Protein AF-A0A8S2R4S8-F1 (afdb_monomer_lite)

Radius of gyration: 36.85 Å; chains: 1; bounding box: 75×90×106 Å

Foldseek 3Di:
DAFDKDKDWFADPVDNQKIKMKIKGFDDAFDPDDPDDDDPDEAEEEEEAELAQLPQDPVFVVLVLVLVVLLLVVCVVVVHWYKYWYWYFFPHIDDIDIDTSPDPCRSVVVVCVVVPGHHHGAGDPLCCLVVLVVDPDHAEYEYEDLQDHPDDDPDVVSCVSVLCHAYEYEGLDDPPRHGLVLLVQVSRFSSLYDYQYNCLSPDPVSSVLNNCDVDLQRWKKWAAKDWDPPDWWDLKPPHGMGTDDSPDRIDMIMTMTGNDQKTWMWTWMQHSNDIDIDIDIGGHDPDPPPNPCPSVLVSLVRVLSNLSSRCVVCVVVNVVSCVVSVHDDPNDDDDDDDALVSCVVVVPQDDCVVVVSNVVNVVVVVVVVVVVVVVVVVVVVVVVVVVVVVVVVVCVVVVVPPDDDDDDDDDDDDDPPPVVVVVVVVVVVVVVVVVVVVPPPDDDDDDDDDDDDDDDDDDDDDDDDDDDDDDDDDDDDDDDDDDDDDDDDDDDDDDDDDDDDDDDDDDDDDPDDDDDDDDDCPDPVNVVVVVVVVVVQVQWEWDAPAAAPQPRDHTATHKKKAFQQAQRHIHHPVCVVVVSSPPPDPDDPPTHIDIDRYPVVCVPDSRSDRQQVQWQQPDAQPQPRDHTQGAKWKQWPVRGIHHSVCVVVCVDPPPTDIDIDSHHD

Secondary structure (DSSP, 8-state):
-TT--EEEEEE-SS-TTEEEEEEEE-PPPPPS--S-------EEEEEEEE-SGGG--HHHHHHHHHHHHHHHHHHHHTT--EEEEEEEESSSBPPPEEEETTSTTHHHHHHHHHHH---------GGGHHHHHHSTT--EEEEES-----SS---GGGGTTGGGS-EEEEE---TTS---HHHHHHHHHHHT-EEEEHHHHHSTTHHHHHHHHHSGGG-EEEEEEEETTSSSEEEEES-S-EEEPTT---EEEEEEEES-SEEEEEEEEEETTEEEEEEEEEE----TT---SHHHHHHHHHHHHHHTTSTTTTHHHHHHHHHHHT---TT-------SHHHHHHHT-PPPTTSHHHHHHHHHHHHHHHHHHHHHHHHHHHHHHHHHHHHHHHHHHHHHTTSS------------THHHHHHHHHHHHHHHHHHHHHTS----------------------------------------------------------------------------PPPP-TT-HHHHHHHHHHHHHHTT--EETT---TTT--SSEES-EEEESSSTT-EEEHHHHHTT-TTSSSS--TTSPEEEES-GGG-TT-TTSS-GGG-EETT---TTT--SSEES-EEEETTS-EEEHHHHHHT-S-TTS-EEEE-S--

Organism: NCBI:txid392030

pLDDT: mean 75.17, std 23.36, range [20.47, 97.44]

Structure (mmCIF, N/CA/C/O backbone):
data_AF-A0A8S2R4S8-F1
#
_entry.id   AF-A0A8S2R4S8-F1
#
loop_
_atom_site.group_PDB
_atom_site.id
_atom_site.type_symbol
_atom_site.label_atom_id
_atom_site.label_alt_id
_atom_site.label_comp_id
_atom_site.label_asym_id
_atom_site.label_entity_id
_atom_site.label_seq_id
_atom_site.pdbx_PDB_ins_code
_atom_site.Cartn_x
_atom_site.Cartn_y
_atom_site.Cartn_z
_atom_site.occupancy
_atom_site.B_iso_or_equiv
_atom_site.auth_seq_id
_atom_site.auth_comp_id
_atom_site.auth_asym_id
_atom_site.auth_atom_id
_atom_site.pdbx_PDB_model_num
ATOM 1 N N . MET A 1 1 ? 15.079 24.235 15.166 1.00 39.81 1 MET A N 1
ATOM 2 C CA . MET A 1 1 ? 14.579 24.225 13.769 1.00 39.81 1 MET A CA 1
ATOM 3 C C . MET A 1 1 ? 13.502 23.151 13.511 1.00 39.81 1 MET A C 1
ATOM 5 O O . MET A 1 1 ? 13.405 22.655 12.396 1.00 39.81 1 MET A O 1
ATOM 9 N N . ARG A 1 2 ? 12.662 22.764 14.487 1.00 43.16 2 ARG A N 1
ATOM 10 C CA . ARG A 1 2 ? 11.541 21.841 14.213 1.00 43.16 2 ARG A CA 1
ATOM 11 C C . ARG A 1 2 ? 10.381 22.636 13.596 1.00 43.16 2 ARG A C 1
ATOM 13 O O . ARG A 1 2 ? 10.054 23.696 14.114 1.00 43.16 2 ARG A O 1
ATOM 20 N N . GLY A 1 3 ? 9.808 22.156 12.490 1.00 58.59 3 GLY A N 1
ATOM 21 C CA . GLY A 1 3 ? 8.577 22.705 11.898 1.00 58.59 3 GLY A CA 1
ATOM 22 C C . GLY A 1 3 ? 8.728 23.704 10.740 1.00 58.59 3 GLY A C 1
ATOM 23 O O . GLY A 1 3 ? 7.709 24.130 10.195 1.00 58.59 3 GLY A O 1
ATOM 24 N N . ARG A 1 4 ? 9.949 24.075 10.310 1.00 68.56 4 ARG A N 1
ATOM 25 C CA . ARG A 1 4 ? 10.110 24.801 9.034 1.00 68.56 4 ARG A CA 1
ATOM 26 C C . ARG A 1 4 ? 9.974 23.804 7.874 1.00 68.56 4 ARG A C 1
ATOM 28 O O . ARG A 1 4 ? 10.685 22.800 7.892 1.00 68.56 4 ARG A O 1
ATOM 35 N N . PRO A 1 5 ? 9.080 24.047 6.901 1.00 77.25 5 PRO A N 1
ATOM 36 C CA . PRO A 1 5 ? 9.001 23.215 5.711 1.00 77.25 5 PRO A CA 1
ATOM 37 C C . PRO A 1 5 ? 10.303 23.321 4.913 1.00 77.25 5 PRO A C 1
ATOM 39 O O . PRO A 1 5 ? 10.838 24.418 4.749 1.00 77.25 5 PRO A O 1
ATOM 42 N N . ILE A 1 6 ? 10.805 22.186 4.438 1.00 82.12 6 ILE A N 1
ATOM 43 C CA . ILE A 1 6 ? 11.958 22.112 3.539 1.00 82.12 6 ILE A CA 1
ATOM 44 C C . ILE A 1 6 ? 11.413 21.738 2.171 1.00 82.12 6 ILE A C 1
ATOM 46 O O . ILE A 1 6 ? 10.674 20.761 2.065 1.00 82.12 6 ILE A O 1
ATOM 50 N N . HIS A 1 7 ? 11.770 22.495 1.141 1.00 83.56 7 HIS A N 1
ATOM 51 C CA . HIS A 1 7 ? 11.395 22.175 -0.227 1.00 83.56 7 HIS A CA 1
ATOM 52 C C . HIS A 1 7 ? 12.627 22.019 -1.115 1.00 83.56 7 HIS A C 1
ATOM 54 O O . HIS A 1 7 ? 13.713 22.508 -0.804 1.00 83.56 7 HIS A O 1
ATOM 60 N N . SER A 1 8 ? 12.452 21.301 -2.213 1.00 87.31 8 SER A N 1
ATOM 61 C CA . SER A 1 8 ? 13.451 21.147 -3.266 1.00 87.31 8 SER A CA 1
ATOM 62 C C . SER A 1 8 ? 12.744 21.147 -4.610 1.00 87.31 8 SER A C 1
ATOM 64 O O . SER A 1 8 ? 11.620 20.646 -4.707 1.00 87.31 8 SER A O 1
ATOM 66 N N . THR A 1 9 ? 13.393 21.710 -5.622 1.00 87.56 9 THR A N 1
ATOM 67 C CA . THR A 1 9 ? 12.880 21.802 -6.989 1.00 87.56 9 THR A CA 1
ATOM 68 C C . THR A 1 9 ? 13.875 21.185 -7.969 1.00 87.56 9 THR A C 1
ATOM 70 O O . THR A 1 9 ? 15.078 21.201 -7.730 1.00 87.56 9 THR A O 1
ATOM 73 N N . GLU A 1 10 ? 13.363 20.583 -9.040 1.00 87.38 10 GLU A N 1
ATOM 74 C CA . GLU A 1 10 ? 14.147 19.985 -10.126 1.00 87.38 10 GLU A CA 1
ATOM 75 C C . GLU A 1 10 ? 13.488 20.357 -11.454 1.00 87.38 10 GLU A C 1
ATOM 77 O O . GLU A 1 10 ? 12.301 20.088 -11.647 1.00 87.38 10 GLU A O 1
ATOM 82 N N . VAL A 1 11 ? 14.228 20.979 -12.371 1.00 87.06 11 VAL A N 1
ATOM 83 C CA . VAL A 1 11 ? 13.681 21.384 -13.677 1.00 87.06 11 VAL A CA 1
ATOM 84 C C . VAL A 1 11 ? 13.349 20.143 -14.504 1.00 87.06 11 VAL A C 1
ATOM 86 O O . VAL A 1 11 ? 14.138 19.198 -14.553 1.00 87.06 11 VAL A O 1
ATOM 89 N N . ASP A 1 12 ? 12.195 20.138 -15.173 1.00 86.56 12 ASP A N 1
ATOM 90 C CA . ASP A 1 12 ? 11.832 19.036 -16.059 1.00 86.56 12 ASP A CA 1
ATOM 91 C C . ASP A 1 12 ? 12.761 19.037 -17.291 1.00 86.56 12 ASP A C 1
ATOM 93 O O . ASP A 1 12 ? 12.829 20.038 -18.012 1.00 86.56 12 ASP A O 1
ATOM 97 N N . PRO A 1 13 ? 13.525 17.956 -17.545 1.00 83.00 13 PRO A N 1
ATOM 98 C CA . PRO A 1 13 ? 14.442 17.915 -18.682 1.00 83.00 13 PRO A CA 1
ATOM 99 C C . PRO A 1 13 ? 13.712 17.881 -20.030 1.00 83.00 13 PRO A C 1
ATOM 101 O O . PRO A 1 13 ? 14.302 18.293 -21.028 1.00 83.00 13 PRO A O 1
ATOM 104 N N . ASP A 1 14 ? 12.456 17.416 -20.057 1.00 84.31 14 ASP A N 1
ATOM 105 C CA . ASP A 1 14 ? 11.655 17.311 -21.280 1.00 84.31 14 ASP A CA 1
ATOM 106 C C . ASP A 1 14 ? 10.942 18.646 -21.596 1.00 84.31 14 ASP A C 1
ATOM 108 O O . ASP A 1 14 ? 10.697 18.962 -22.759 1.00 84.31 14 ASP A O 1
ATOM 112 N N . ASP A 1 15 ? 10.654 19.458 -20.571 1.00 86.44 15 ASP A N 1
ATOM 113 C CA . ASP A 1 15 ? 10.049 20.790 -20.686 1.00 86.44 15 ASP A CA 1
ATOM 114 C C . ASP A 1 15 ? 10.642 21.747 -19.642 1.00 86.44 15 ASP A C 1
ATOM 116 O O . ASP A 1 15 ? 10.196 21.818 -18.498 1.00 86.44 15 ASP A O 1
ATOM 120 N N . ARG A 1 16 ? 11.619 22.562 -20.055 1.00 82.75 16 ARG A N 1
ATOM 121 C CA . ARG A 1 16 ? 12.306 23.505 -19.155 1.00 82.75 16 ARG A CA 1
ATOM 122 C C . ARG A 1 16 ? 11.399 24.590 -18.572 1.00 82.75 16 ARG A C 1
ATOM 124 O O . ARG A 1 16 ? 11.828 25.308 -17.667 1.00 82.75 16 ARG A O 1
ATOM 131 N N . THR A 1 17 ? 10.173 24.755 -19.065 1.00 84.75 17 THR A N 1
ATOM 132 C CA . THR A 1 17 ? 9.206 25.679 -18.456 1.00 84.75 17 THR A CA 1
ATOM 133 C C . THR A 1 17 ? 8.578 25.099 -17.189 1.00 84.75 17 THR A C 1
ATOM 135 O O . THR A 1 17 ? 8.033 25.857 -16.386 1.00 84.75 17 THR A O 1
ATOM 138 N N . GLN A 1 18 ? 8.728 23.794 -16.953 1.00 88.50 18 GLN A N 1
ATOM 139 C CA . GLN A 1 18 ? 8.204 23.095 -15.790 1.00 88.50 18 GLN A CA 1
ATOM 140 C C . GLN A 1 18 ? 9.305 22.688 -14.810 1.00 88.50 18 GLN A C 1
ATOM 142 O O . GLN A 1 18 ? 10.465 22.485 -15.173 1.00 88.50 18 GLN A O 1
ATOM 147 N N . ALA A 1 19 ? 8.919 22.527 -13.548 1.00 89.31 19 ALA A N 1
ATOM 148 C CA . ALA A 1 19 ? 9.763 21.940 -12.519 1.00 89.31 19 ALA A CA 1
ATOM 149 C C . ALA A 1 19 ? 8.954 20.996 -11.624 1.00 89.31 19 ALA A C 1
ATOM 151 O O . ALA A 1 19 ? 7.797 21.255 -11.292 1.00 89.31 19 ALA A O 1
ATOM 152 N N . TYR A 1 20 ? 9.582 19.899 -11.219 1.00 91.12 20 TYR A N 1
ATOM 153 C CA . TYR A 1 20 ? 9.118 19.041 -10.139 1.00 91.12 20 TYR A CA 1
ATOM 154 C C . TYR A 1 20 ? 9.483 19.683 -8.805 1.00 91.12 20 TYR A C 1
ATOM 156 O O . TYR A 1 20 ? 10.549 20.287 -8.677 1.00 91.12 20 TYR A O 1
ATOM 164 N N . PHE A 1 21 ? 8.648 19.509 -7.788 1.00 91.06 21 PHE A N 1
ATOM 165 C CA . PHE A 1 21 ? 9.004 19.877 -6.423 1.00 91.06 21 PHE A CA 1
ATOM 166 C C . PHE A 1 21 ? 8.648 18.779 -5.430 1.00 91.06 21 PHE A C 1
ATOM 168 O O . PHE A 1 21 ? 7.719 17.996 -5.639 1.00 91.06 21 PHE A O 1
ATOM 175 N N . ALA A 1 22 ? 9.374 18.761 -4.316 1.00 92.31 22 ALA A N 1
ATOM 176 C CA . ALA A 1 22 ? 8.975 18.047 -3.116 1.00 92.31 22 ALA A CA 1
ATOM 177 C C . ALA A 1 22 ? 9.043 18.979 -1.915 1.00 92.31 22 ALA A C 1
ATOM 179 O O . ALA A 1 22 ? 9.981 19.757 -1.762 1.00 92.31 22 ALA A O 1
ATOM 180 N N . LEU A 1 23 ? 8.051 18.855 -1.047 1.00 92.00 23 LEU A N 1
ATOM 181 C CA . LEU A 1 23 ? 7.938 19.541 0.221 1.00 92.00 23 LEU A CA 1
ATOM 182 C C . LEU A 1 23 ? 7.949 18.495 1.333 1.00 92.00 23 LEU A C 1
ATOM 184 O O . LEU A 1 23 ? 7.056 17.657 1.426 1.00 92.00 23 LEU A O 1
ATOM 188 N N . CYS A 1 24 ? 8.948 18.574 2.202 1.00 91.31 24 CYS A N 1
ATOM 189 C CA . CYS A 1 24 ? 8.997 17.836 3.451 1.00 91.31 24 CYS A CA 1
ATOM 190 C C . CYS A 1 24 ? 8.557 18.761 4.587 1.00 91.31 24 CYS A C 1
ATOM 192 O O . CYS A 1 24 ? 9.208 19.766 4.889 1.00 91.31 24 CYS A O 1
ATOM 194 N N . TYR A 1 25 ? 7.467 18.401 5.251 1.00 89.19 25 TYR A N 1
ATOM 195 C CA . TYR A 1 25 ? 6.931 19.133 6.388 1.00 89.19 25 TYR A CA 1
ATOM 196 C C . TYR A 1 25 ? 6.819 18.216 7.603 1.00 89.19 25 TYR A C 1
ATOM 198 O O . TYR A 1 25 ? 6.554 17.028 7.468 1.00 89.19 25 TYR A O 1
ATOM 206 N N . ILE A 1 26 ? 7.039 18.766 8.795 1.00 88.25 26 ILE A N 1
ATOM 207 C CA . ILE A 1 26 ? 6.837 18.070 10.069 1.00 88.25 26 ILE A CA 1
ATOM 208 C C . ILE A 1 26 ? 5.566 18.665 10.674 1.00 88.25 26 ILE A C 1
ATOM 210 O O . ILE A 1 26 ? 5.642 19.764 11.236 1.00 88.25 26 ILE A O 1
ATOM 214 N N . PRO A 1 27 ? 4.400 18.007 10.527 1.00 84.00 27 PRO A N 1
ATOM 215 C CA . PRO A 1 27 ? 3.158 18.509 11.095 1.00 84.00 27 PRO A CA 1
ATOM 216 C C . PRO A 1 27 ? 3.262 18.520 12.619 1.00 84.00 27 PRO A C 1
ATOM 218 O O . PRO A 1 27 ? 3.896 17.614 13.177 1.00 84.00 27 PRO A O 1
ATOM 221 N N . PRO A 1 28 ? 2.642 19.492 13.308 1.00 79.44 28 PRO A N 1
ATOM 222 C CA . PRO A 1 28 ? 2.705 19.544 14.758 1.00 79.44 28 PRO A CA 1
ATOM 223 C C . PRO A 1 28 ? 2.165 18.250 15.379 1.00 79.44 28 PRO A C 1
ATOM 225 O O . PRO A 1 28 ? 1.364 17.517 14.784 1.00 79.44 28 PRO A O 1
ATOM 228 N N . LEU A 1 29 ? 2.679 17.936 16.564 1.00 76.88 29 LEU A N 1
ATOM 229 C CA . LEU A 1 29 ? 2.141 16.850 17.368 1.00 76.88 29 LEU A CA 1
ATOM 230 C C . LEU A 1 29 ? 0.844 17.326 18.032 1.00 76.88 29 LEU A C 1
ATOM 232 O O . LEU A 1 29 ? 0.749 18.510 18.369 1.00 76.88 29 LEU A O 1
ATOM 236 N N . PRO A 1 30 ? -0.137 16.431 18.228 1.00 71.00 30 PRO A N 1
ATOM 237 C CA . PRO A 1 30 ? -1.322 16.751 19.006 1.00 71.00 30 PRO A CA 1
ATOM 238 C C . PRO A 1 30 ? -0.910 17.193 20.423 1.00 71.00 30 PRO A C 1
ATOM 240 O O . PRO A 1 30 ? 0.089 16.686 20.953 1.00 71.00 30 PRO A O 1
ATOM 243 N N . PRO A 1 31 ? -1.630 18.145 21.040 1.00 64.12 31 PRO A N 1
ATOM 244 C CA . PRO A 1 31 ? -1.317 18.624 22.382 1.00 64.12 31 PRO A CA 1
ATOM 245 C C . PRO A 1 31 ? -1.311 17.465 23.391 1.00 64.12 31 PRO A C 1
ATOM 247 O O . PRO A 1 31 ? -2.186 16.604 23.383 1.00 64.12 31 PRO A O 1
ATOM 250 N N . SER A 1 32 ? -0.321 17.449 24.287 1.00 54.84 32 SER A N 1
ATOM 251 C CA . SER A 1 32 ? -0.077 16.358 25.245 1.00 54.84 32 SER A CA 1
ATOM 252 C C . SER A 1 32 ? -1.097 16.259 26.390 1.00 54.84 32 SER A C 1
ATOM 254 O O . SER A 1 32 ? -0.937 15.413 27.268 1.00 54.84 32 SER A O 1
ATOM 256 N N . ASN A 1 33 ? -2.128 17.108 26.416 1.00 43.50 33 ASN A N 1
ATOM 257 C CA . ASN A 1 33 ? -3.000 17.272 27.577 1.00 43.50 33 ASN A CA 1
ATOM 258 C C . ASN A 1 33 ? -4.408 16.697 27.349 1.00 43.50 33 ASN A C 1
ATOM 260 O O . ASN A 1 33 ? -5.081 17.008 26.371 1.00 43.50 33 ASN A O 1
ATOM 264 N N . ASN A 1 34 ? -4.850 15.921 28.346 1.00 40.56 34 ASN A N 1
ATOM 265 C CA . ASN A 1 34 ? -6.189 15.359 28.577 1.00 40.56 34 ASN A CA 1
ATOM 266 C C . ASN A 1 34 ? -6.569 14.096 27.780 1.00 40.56 34 ASN A C 1
ATOM 268 O O . ASN A 1 34 ? -7.511 14.070 26.983 1.00 40.56 34 ASN A O 1
ATOM 272 N N . ILE A 1 35 ? -5.888 12.999 28.139 1.00 45.88 35 ILE A N 1
ATOM 273 C CA . ILE A 1 35 ? -6.206 11.604 27.767 1.00 45.88 35 ILE A CA 1
ATOM 274 C C . ILE A 1 35 ? -7.576 11.141 28.300 1.00 45.88 35 ILE A C 1
ATOM 276 O O . ILE A 1 35 ? -8.104 10.136 27.844 1.00 45.88 35 ILE A O 1
ATOM 280 N N . VAL A 1 36 ? -8.227 11.881 29.198 1.00 41.91 36 VAL A N 1
ATOM 281 C CA . VAL A 1 36 ? -9.574 11.532 29.663 1.00 41.91 36 VAL A CA 1
ATOM 282 C C . VAL A 1 36 ? -10.459 12.757 29.523 1.00 41.91 36 VAL A C 1
ATOM 284 O O . VAL A 1 36 ? -10.459 13.653 30.356 1.00 41.91 36 VAL A O 1
ATOM 287 N N . GLY A 1 37 ? -11.169 12.829 28.404 1.00 38.03 37 GLY A N 1
ATOM 288 C CA . GLY A 1 37 ? -12.214 13.820 28.194 1.00 38.03 37 GLY A CA 1
ATOM 289 C C . GLY A 1 37 ? -13.362 13.132 27.490 1.00 38.03 37 GLY A C 1
ATOM 290 O O . GLY A 1 37 ? -13.292 12.942 26.278 1.00 38.03 37 GLY A O 1
ATOM 291 N N . ASP A 1 38 ? -14.301 12.705 28.327 1.00 43.41 38 ASP A N 1
ATOM 292 C CA . ASP A 1 38 ? -15.711 12.416 28.092 1.00 43.41 38 ASP A CA 1
ATOM 293 C C . ASP A 1 38 ? -16.095 11.997 26.663 1.00 43.41 38 ASP A C 1
ATOM 295 O O . ASP A 1 38 ? -16.367 12.808 25.778 1.00 43.41 38 ASP A O 1
ATOM 299 N N . CYS A 1 39 ? -16.163 10.689 26.439 1.00 44.09 39 CYS A N 1
ATOM 300 C CA . CYS A 1 39 ? -17.020 10.149 25.396 1.00 44.09 39 CYS A CA 1
ATOM 301 C C . CYS A 1 39 ? -17.860 9.031 25.999 1.00 44.09 39 CYS A C 1
ATOM 303 O O . CYS A 1 39 ? -17.655 7.854 25.723 1.00 44.09 39 CYS A O 1
ATOM 305 N N . ARG A 1 40 ? -18.884 9.415 26.768 1.00 48.75 40 ARG A N 1
ATOM 306 C CA . ARG A 1 40 ? -20.126 8.630 26.866 1.00 48.75 40 ARG A CA 1
ATOM 307 C C . ARG A 1 40 ? -20.851 8.623 25.510 1.00 48.75 40 ARG A C 1
ATOM 309 O O . ARG A 1 40 ? -22.004 9.030 25.409 1.00 48.75 40 ARG A O 1
ATOM 316 N N . LYS A 1 41 ? -20.154 8.258 24.433 1.00 59.94 41 LYS A N 1
ATOM 317 C CA . LYS A 1 41 ? -20.750 8.086 23.112 1.00 59.94 41 LYS A CA 1
ATOM 318 C C . LYS A 1 41 ? -20.859 6.602 22.849 1.00 59.94 41 LYS A C 1
ATOM 320 O O . LYS A 1 41 ? -19.857 5.895 22.842 1.00 59.94 41 LYS A O 1
ATOM 325 N N . THR A 1 42 ? -22.091 6.174 22.618 1.00 74.06 42 THR A N 1
ATOM 326 C CA . THR A 1 42 ? -22.375 4.882 22.018 1.00 74.06 42 THR A CA 1
ATOM 327 C C . THR A 1 42 ? -21.654 4.810 20.671 1.00 74.06 42 THR A C 1
ATOM 329 O O . THR A 1 42 ? -21.777 5.691 19.814 1.00 74.06 42 THR A O 1
ATOM 332 N N . MET A 1 43 ? -20.820 3.792 20.507 1.00 86.94 43 MET A N 1
ATOM 333 C CA . MET A 1 43 ? -20.048 3.541 19.301 1.00 86.94 43 MET A CA 1
ATOM 334 C C . MET A 1 43 ? -20.731 2.435 18.501 1.00 86.94 43 MET A C 1
ATOM 336 O O . MET A 1 43 ? -21.170 1.435 19.057 1.00 86.94 43 MET A O 1
ATOM 340 N N . SER A 1 44 ? -20.817 2.593 17.184 1.00 91.56 44 SER A N 1
ATOM 341 C CA . SER A 1 44 ? -21.309 1.540 16.289 1.00 91.56 44 SER A CA 1
ATOM 342 C C . SER A 1 44 ? -20.152 1.038 15.434 1.00 91.56 44 SER A C 1
ATOM 344 O O . SER A 1 44 ? -19.649 1.771 14.573 1.00 91.56 44 SER A O 1
ATOM 346 N N . LEU A 1 45 ? -19.682 -0.170 15.729 1.00 94.44 45 LEU A N 1
ATOM 347 C CA . LEU A 1 45 ? -18.583 -0.844 15.049 1.00 94.44 45 LEU A CA 1
ATOM 348 C C . LEU A 1 45 ? -19.141 -1.832 14.025 1.00 94.44 45 LEU A C 1
ATOM 350 O O . LEU A 1 45 ? -19.870 -2.754 14.389 1.00 94.44 45 LEU A O 1
ATOM 354 N N . CYS A 1 46 ? -18.737 -1.696 12.764 1.00 95.81 46 CYS A N 1
ATOM 355 C CA . CYS A 1 46 ? -19.029 -2.686 11.732 1.00 95.81 46 CYS A CA 1
ATOM 356 C C . CYS A 1 46 ? -17.771 -3.506 11.421 1.00 95.81 46 CYS A C 1
ATOM 358 O O . CYS A 1 46 ? -16.794 -2.981 10.888 1.00 95.81 46 CYS A O 1
ATOM 360 N N . ILE A 1 47 ? -17.792 -4.794 11.746 1.00 97.44 47 ILE A N 1
ATOM 361 C CA . ILE A 1 47 ? -16.740 -5.755 11.424 1.00 97.44 47 ILE A CA 1
ATOM 362 C C . ILE A 1 47 ? -17.073 -6.383 10.073 1.00 97.44 47 ILE A C 1
ATOM 364 O O . ILE A 1 47 ? -18.077 -7.077 9.934 1.00 97.44 47 ILE A O 1
ATOM 368 N N . LEU A 1 48 ? -16.218 -6.136 9.090 1.00 96.94 48 LEU A N 1
ATOM 369 C CA . LEU A 1 48 ? -16.256 -6.744 7.769 1.00 96.94 48 LEU A CA 1
ATOM 370 C C . LEU A 1 48 ? -15.247 -7.889 7.758 1.00 96.94 48 LEU A C 1
ATOM 372 O O . LEU A 1 48 ? -14.041 -7.661 7.879 1.00 96.94 48 LEU A O 1
ATOM 376 N N . TRP A 1 49 ? -15.741 -9.117 7.654 1.00 97.00 49 TRP A N 1
ATOM 377 C CA . TRP A 1 49 ? -14.916 -10.312 7.757 1.00 97.00 49 TRP A CA 1
ATOM 378 C C . TRP A 1 49 ? -14.873 -11.069 6.432 1.00 97.00 49 TRP A C 1
ATOM 380 O O . TRP A 1 49 ? -15.872 -11.638 5.998 1.00 97.00 49 TRP A O 1
ATOM 390 N N . ASP A 1 50 ? -13.702 -11.091 5.804 1.00 95.88 50 ASP A N 1
ATOM 391 C CA . ASP A 1 50 ? -13.482 -11.787 4.539 1.00 95.88 50 ASP A CA 1
ATOM 392 C C . ASP A 1 50 ? -13.352 -13.308 4.763 1.00 95.88 50 ASP A C 1
ATOM 394 O O . ASP A 1 50 ? -12.412 -13.767 5.411 1.00 95.88 50 ASP A O 1
ATOM 398 N N . ALA A 1 51 ? -14.297 -14.101 4.265 1.00 95.31 51 ALA A N 1
ATOM 399 C CA . ALA A 1 51 ? -14.279 -15.564 4.388 1.00 95.31 51 ALA A CA 1
ATOM 400 C C . ALA A 1 51 ? -13.805 -16.265 3.099 1.00 95.31 51 ALA A C 1
ATOM 402 O O . ALA A 1 51 ? -14.248 -17.366 2.767 1.00 95.31 51 ALA A O 1
ATOM 403 N N . SER A 1 52 ? -12.917 -15.618 2.344 1.00 93.81 52 SER A N 1
ATOM 404 C CA . SER A 1 52 ? -12.285 -16.201 1.159 1.00 93.81 52 SER A CA 1
ATOM 405 C C . SER A 1 52 ? -11.205 -17.233 1.486 1.00 93.81 52 SER A C 1
ATOM 407 O O . SER A 1 52 ? -10.671 -17.309 2.597 1.00 93.81 52 SER A O 1
ATOM 409 N N . LEU A 1 53 ? -10.854 -18.036 0.478 1.00 92.06 53 LEU A N 1
ATOM 410 C CA . LEU A 1 53 ? -9.875 -19.115 0.608 1.00 92.06 53 LEU A CA 1
ATOM 411 C C . LEU A 1 53 ? -8.471 -18.612 0.994 1.00 92.06 53 LEU A C 1
ATOM 413 O O . LEU A 1 53 ? -7.768 -19.301 1.733 1.00 92.06 53 LEU A O 1
ATOM 417 N N . SER A 1 54 ? -8.062 -17.409 0.567 1.00 90.06 54 SER A N 1
ATOM 418 C CA . SER A 1 54 ? -6.751 -16.840 0.940 1.00 90.06 54 SER A CA 1
ATOM 419 C C . SER A 1 54 ? -6.619 -16.602 2.448 1.00 90.06 54 SER A C 1
ATOM 421 O O . SER A 1 54 ? -5.509 -16.554 2.978 1.00 90.06 54 SER A O 1
ATOM 423 N N . ARG A 1 55 ? -7.747 -16.534 3.165 1.00 91.38 55 ARG A N 1
ATOM 424 C CA . ARG A 1 55 ? -7.810 -16.376 4.621 1.00 91.38 55 ARG A CA 1
ATOM 425 C C . ARG A 1 55 ? -8.057 -17.675 5.384 1.00 91.38 55 ARG A C 1
ATOM 427 O O . ARG A 1 55 ? -8.255 -17.640 6.596 1.00 91.38 55 ARG A O 1
ATOM 434 N N . ALA A 1 56 ? -8.002 -18.833 4.727 1.00 91.50 56 ALA A N 1
ATOM 435 C CA . ALA A 1 56 ? -8.267 -20.118 5.376 1.00 91.50 56 ALA A CA 1
ATOM 436 C C . ALA A 1 56 ? -7.269 -20.460 6.504 1.00 91.50 56 ALA A C 1
ATOM 438 O O . ALA A 1 56 ? -7.621 -21.204 7.427 1.00 91.50 56 ALA A O 1
ATOM 439 N N . ASN A 1 57 ? -6.050 -19.898 6.473 1.00 94.00 57 ASN A N 1
ATOM 440 C CA . ASN A 1 57 ? -5.006 -20.175 7.460 1.00 94.00 57 ASN A CA 1
ATOM 441 C C . ASN A 1 57 ? -5.475 -19.864 8.895 1.00 94.00 57 ASN A C 1
ATOM 443 O O . ASN A 1 57 ? -5.744 -18.721 9.265 1.00 94.00 57 ASN A O 1
ATOM 447 N N . ILE A 1 58 ? -5.544 -20.912 9.717 1.00 93.75 58 ILE A N 1
ATOM 448 C CA . ILE A 1 58 ? -6.087 -20.859 11.078 1.00 93.75 58 ILE A CA 1
ATOM 449 C C . ILE A 1 58 ? -5.223 -19.989 12.001 1.00 93.75 58 ILE A C 1
ATOM 451 O O . ILE A 1 58 ? -5.765 -19.246 12.816 1.00 93.75 58 ILE A O 1
ATOM 455 N N . GLU A 1 59 ? -3.895 -20.043 11.873 1.00 94.56 59 GLU A N 1
ATOM 456 C CA . GLU A 1 59 ? -2.976 -19.287 12.731 1.00 94.56 59 GLU A CA 1
ATOM 457 C C . GLU A 1 59 ? -3.141 -17.775 12.518 1.00 94.56 59 GLU A C 1
ATOM 459 O O . GLU A 1 59 ? -3.256 -17.012 13.481 1.00 94.56 59 GLU A O 1
ATOM 464 N N . TYR A 1 60 ? -3.230 -17.338 11.258 1.00 93.81 60 TYR A N 1
ATOM 465 C CA . TYR A 1 60 ? -3.391 -15.919 10.919 1.00 93.81 60 TYR A CA 1
ATOM 466 C C . TYR A 1 60 ? -4.728 -15.385 11.432 1.00 93.81 60 TYR A C 1
ATOM 468 O O . TYR A 1 60 ? -4.767 -14.359 12.118 1.00 93.81 60 TYR A O 1
ATOM 476 N N . ARG A 1 61 ? -5.807 -16.149 11.224 1.00 94.38 61 ARG A N 1
ATOM 477 C CA . ARG A 1 61 ? -7.128 -15.816 11.768 1.00 94.38 61 ARG A CA 1
ATOM 478 C C . ARG A 1 61 ? -7.135 -15.766 13.288 1.00 94.38 61 ARG A C 1
ATOM 480 O O . ARG A 1 61 ? -7.764 -14.882 13.864 1.00 94.38 61 ARG A O 1
ATOM 487 N N . GLN A 1 62 ? -6.413 -16.666 13.952 1.00 95.38 62 GLN A N 1
ATOM 488 C CA . GLN A 1 62 ? -6.312 -16.646 15.407 1.00 95.38 62 GLN A CA 1
ATOM 489 C C . GLN A 1 62 ? -5.637 -15.361 15.899 1.00 95.38 62 GLN A C 1
ATOM 491 O O . GLN A 1 62 ? -6.100 -14.767 16.873 1.00 95.38 62 GLN A O 1
ATOM 496 N N . HIS A 1 63 ? -4.584 -14.887 15.227 1.00 95.62 63 HIS A N 1
ATOM 497 C CA . HIS A 1 63 ? -3.957 -13.605 15.558 1.00 95.62 63 HIS A CA 1
ATOM 498 C C . HIS A 1 63 ? -4.916 -12.420 15.376 1.00 95.62 63 HIS A C 1
ATOM 500 O O . HIS A 1 63 ? -4.996 -11.563 16.259 1.00 95.62 63 HIS A O 1
ATOM 506 N N . GLU A 1 64 ? -5.683 -12.398 14.286 1.00 96.38 64 GLU A N 1
ATOM 507 C CA . GLU A 1 64 ? -6.701 -11.376 14.001 1.00 96.38 64 GLU A CA 1
ATOM 508 C C . GLU A 1 64 ? -7.840 -11.376 15.029 1.00 96.38 64 GLU A C 1
ATOM 510 O O . GLU A 1 64 ? -8.217 -10.327 15.555 1.00 96.38 64 GLU A O 1
ATOM 515 N N . MET A 1 65 ? -8.347 -12.556 15.391 1.00 96.81 65 MET A N 1
ATOM 516 C CA . MET A 1 65 ? -9.357 -12.700 16.440 1.00 96.81 65 MET A CA 1
ATOM 517 C C . MET A 1 65 ? -8.811 -12.290 17.812 1.00 96.81 65 MET A C 1
ATOM 519 O O . MET A 1 65 ? -9.513 -11.640 18.587 1.00 96.81 65 MET A O 1
ATOM 523 N N . ASN A 1 66 ? -7.557 -12.627 18.121 1.00 96.75 66 ASN A N 1
ATOM 524 C CA . ASN A 1 66 ? -6.926 -12.267 19.390 1.00 96.75 66 ASN A CA 1
ATOM 525 C C . ASN A 1 66 ? -6.749 -10.751 19.530 1.00 96.75 66 ASN A C 1
ATOM 527 O O . ASN A 1 66 ? -7.026 -10.202 20.603 1.00 96.75 66 ASN A O 1
ATOM 531 N N . ILE A 1 67 ? -6.318 -10.061 18.467 1.00 97.31 67 ILE A N 1
ATOM 532 C CA . ILE A 1 67 ? -6.180 -8.602 18.512 1.00 97.31 67 ILE A CA 1
ATOM 533 C C . ILE A 1 67 ? -7.543 -7.914 18.563 1.00 97.31 67 ILE A C 1
ATOM 535 O O . ILE A 1 67 ? -7.709 -6.991 19.358 1.00 97.31 67 ILE A O 1
ATOM 539 N N . LEU A 1 68 ? -8.541 -8.423 17.829 1.00 97.44 68 LEU A N 1
ATOM 540 C CA . LEU A 1 68 ? -9.925 -7.960 17.928 1.00 97.44 68 LEU A CA 1
ATOM 541 C C . LEU A 1 68 ? -10.434 -8.069 19.371 1.00 97.44 68 LEU A C 1
ATOM 543 O O . LEU A 1 68 ? -10.877 -7.073 19.939 1.00 97.44 68 LEU A O 1
ATOM 547 N N . LYS A 1 69 ? -10.296 -9.246 19.998 1.00 96.94 69 LYS A N 1
ATOM 548 C CA . LYS A 1 69 ? -10.673 -9.466 21.404 1.00 96.94 69 LYS A CA 1
ATOM 549 C C . LYS A 1 69 ? -9.996 -8.466 22.330 1.00 96.94 69 LYS A C 1
ATOM 551 O O . LYS A 1 69 ? -10.627 -7.902 23.218 1.00 96.94 69 LYS A O 1
ATOM 556 N N . SER A 1 70 ? -8.700 -8.259 22.125 1.00 96.44 70 SER A N 1
ATOM 557 C CA . SER A 1 70 ? -7.891 -7.387 22.972 1.00 96.44 70 SER A CA 1
ATOM 558 C C . SER A 1 70 ? -8.323 -5.924 22.847 1.00 96.44 70 SER A C 1
ATOM 560 O O . SER A 1 70 ? -8.453 -5.251 23.864 1.00 96.44 70 SER A O 1
ATOM 562 N N . ILE A 1 71 ? -8.622 -5.448 21.633 1.00 95.56 71 ILE A N 1
ATOM 563 C CA . ILE A 1 71 ? -9.169 -4.102 21.389 1.00 95.56 71 ILE A CA 1
ATOM 564 C C . ILE A 1 71 ? -10.534 -3.938 22.072 1.00 95.56 71 ILE A C 1
ATOM 566 O O . ILE A 1 71 ? -10.736 -2.978 22.816 1.00 95.56 71 ILE A O 1
ATOM 570 N N . LEU A 1 72 ? -11.445 -4.899 21.882 1.00 94.94 72 LEU A N 1
ATOM 571 C CA . LEU A 1 72 ? -12.773 -4.877 22.504 1.00 94.94 72 LEU A CA 1
ATOM 572 C C . LEU A 1 72 ? -12.687 -4.890 24.041 1.00 94.94 72 LEU A C 1
ATOM 574 O O . LEU A 1 72 ? -13.417 -4.157 24.703 1.00 94.94 72 LEU A O 1
ATOM 578 N N . ASN A 1 73 ? -11.755 -5.653 24.620 1.00 94.56 73 ASN A N 1
ATOM 579 C CA . ASN A 1 73 ? -11.512 -5.677 26.065 1.00 94.56 73 ASN A CA 1
ATOM 580 C C . ASN A 1 73 ? -11.002 -4.335 26.604 1.00 94.56 73 ASN A C 1
ATOM 582 O O . ASN A 1 73 ? -11.407 -3.928 27.694 1.00 94.56 73 ASN A O 1
ATOM 586 N N . VAL A 1 74 ? -10.137 -3.635 25.861 1.00 92.62 74 VAL A N 1
ATOM 587 C CA . VAL A 1 74 ? -9.692 -2.283 26.234 1.00 92.62 74 VAL A CA 1
ATOM 588 C C . VAL A 1 74 ? -10.882 -1.318 26.239 1.00 92.62 74 VAL A C 1
ATOM 590 O O . VAL A 1 74 ? -11.066 -0.585 27.208 1.00 92.62 74 VAL A O 1
ATOM 593 N N . TRP A 1 75 ? -11.740 -1.354 25.216 1.00 91.12 75 TRP A N 1
ATOM 594 C CA . TRP A 1 75 ? -12.952 -0.525 25.182 1.00 91.12 75 TRP A CA 1
ATOM 595 C C . TRP A 1 75 ? -13.943 -0.859 26.299 1.00 91.12 75 TRP A C 1
ATOM 597 O O . TRP A 1 75 ? -14.459 0.057 26.940 1.00 91.12 75 TRP A O 1
ATOM 607 N N . LYS A 1 76 ? -14.138 -2.149 26.597 1.00 90.88 76 LYS A N 1
ATOM 608 C CA . LYS A 1 76 ? -14.974 -2.608 27.714 1.00 90.88 76 LYS A CA 1
ATOM 609 C C . LYS A 1 76 ? -14.440 -2.108 29.058 1.00 90.88 76 LYS A C 1
ATOM 611 O O . LYS A 1 76 ? -15.213 -1.616 29.872 1.00 90.88 76 LYS A O 1
ATOM 616 N N . SER A 1 77 ? -13.122 -2.171 29.261 1.00 90.88 77 SER A N 1
ATOM 617 C CA . SER A 1 77 ? -12.456 -1.686 30.483 1.00 90.88 77 SER A CA 1
ATOM 618 C C . SER A 1 77 ? -12.565 -0.167 30.652 1.00 90.88 77 SER A C 1
ATOM 620 O O . SER A 1 77 ? -12.600 0.329 31.774 1.00 90.88 77 SER A O 1
ATOM 622 N N . ASN A 1 78 ? -12.662 0.568 29.541 1.00 87.38 78 ASN A N 1
ATOM 623 C CA . ASN A 1 78 ? -12.877 2.015 29.517 1.00 87.38 78 ASN A CA 1
ATOM 624 C C . ASN A 1 78 ? -14.369 2.408 29.550 1.00 87.38 78 ASN A C 1
ATOM 626 O O . ASN A 1 78 ? -14.685 3.574 29.322 1.00 87.38 78 ASN A O 1
ATOM 630 N N . TYR A 1 79 ? -15.280 1.459 29.813 1.00 86.38 79 TYR A N 1
ATOM 631 C CA . TYR A 1 79 ? -16.736 1.664 29.859 1.00 86.38 79 TYR A CA 1
ATOM 632 C C . TYR A 1 79 ? -17.324 2.306 28.591 1.00 86.38 79 TYR A C 1
ATOM 634 O O . TYR A 1 79 ? -18.335 3.007 28.647 1.00 86.38 79 TYR A O 1
ATOM 642 N N . ILE A 1 80 ? -16.703 2.067 27.432 1.00 87.31 80 ILE A N 1
ATOM 643 C CA . ILE A 1 80 ? -17.229 2.532 26.148 1.00 87.31 80 ILE A CA 1
ATOM 644 C C . ILE A 1 80 ? -18.380 1.613 25.759 1.00 87.31 80 ILE A C 1
ATOM 646 O O . ILE A 1 80 ? -18.237 0.389 25.757 1.00 87.31 80 ILE A O 1
ATOM 650 N N . ASP A 1 81 ? -19.527 2.200 25.444 1.00 89.69 81 ASP A N 1
ATOM 651 C CA . ASP A 1 81 ? -20.679 1.454 24.963 1.00 89.69 81 ASP A CA 1
ATOM 652 C C . ASP A 1 81 ? -20.551 1.186 23.458 1.00 89.69 81 ASP A C 1
ATOM 654 O O . ASP A 1 81 ? -20.351 2.126 22.688 1.00 89.69 81 ASP A O 1
ATOM 658 N N . VAL A 1 82 ? -20.602 -0.081 23.030 1.00 92.50 82 VAL A N 1
ATOM 659 C CA . VAL A 1 82 ? -20.311 -0.470 21.639 1.00 92.50 82 VAL A CA 1
ATOM 660 C C . VAL A 1 82 ? -21.333 -1.471 21.105 1.00 92.50 82 VAL A C 1
ATOM 662 O O . VAL A 1 82 ? -21.392 -2.619 21.548 1.00 92.50 82 VAL A O 1
ATOM 665 N N . ASN A 1 83 ? -22.053 -1.049 20.067 1.00 94.50 83 ASN A N 1
ATOM 666 C CA . ASN A 1 83 ? -22.846 -1.907 19.194 1.00 94.50 83 ASN A CA 1
ATOM 667 C C . ASN A 1 83 ? -21.939 -2.503 18.115 1.00 94.50 83 ASN A C 1
ATOM 669 O O . ASN A 1 83 ? -21.325 -1.768 17.343 1.00 94.50 83 ASN A O 1
ATOM 673 N N . ILE A 1 84 ? -21.854 -3.827 18.048 1.00 96.12 84 ILE A N 1
ATOM 674 C CA . ILE A 1 84 ? -20.997 -4.555 17.111 1.00 96.12 84 ILE A CA 1
ATOM 675 C C . ILE A 1 84 ? -21.888 -5.216 16.064 1.00 96.12 84 ILE A C 1
ATOM 677 O O . ILE A 1 84 ? -22.719 -6.054 16.394 1.00 96.12 84 ILE A O 1
ATOM 681 N N . THR A 1 85 ? -21.696 -4.877 14.794 1.00 96.12 85 THR A N 1
ATOM 682 C CA . THR A 1 85 ? -22.321 -5.583 13.669 1.00 96.12 85 THR A CA 1
ATOM 683 C C . THR A 1 85 ? -21.251 -6.334 12.896 1.00 96.12 85 THR A C 1
ATOM 685 O O . THR A 1 85 ? -20.277 -5.729 12.465 1.00 96.12 85 THR A O 1
ATOM 688 N N . VAL A 1 86 ? -21.416 -7.639 12.716 1.00 97.06 86 VAL A N 1
ATOM 689 C CA . VAL A 1 86 ? -20.520 -8.492 11.932 1.00 97.06 86 VAL A CA 1
ATOM 690 C C . VAL A 1 86 ? -21.187 -8.812 10.602 1.00 97.06 86 VAL A C 1
ATOM 692 O O . VAL A 1 86 ? -22.310 -9.321 10.573 1.00 97.06 86 VAL A O 1
ATOM 695 N N . VAL A 1 87 ? -20.485 -8.518 9.512 1.00 95.94 87 VAL A N 1
ATOM 696 C CA . VAL A 1 87 ? -20.875 -8.855 8.143 1.00 95.94 87 VAL A CA 1
ATOM 697 C C . VAL A 1 87 ? -19.760 -9.696 7.539 1.00 95.94 87 VAL A C 1
ATOM 699 O O . VAL A 1 87 ? -18.631 -9.228 7.374 1.00 95.94 87 VAL A O 1
ATOM 702 N N . VAL A 1 88 ? -20.078 -10.949 7.231 1.00 95.56 88 VAL A N 1
ATOM 703 C CA . VAL A 1 88 ? -19.168 -11.855 6.527 1.00 95.56 88 VAL A CA 1
ATOM 704 C C . VAL A 1 88 ? -19.358 -11.658 5.030 1.00 95.56 88 VAL A C 1
ATOM 706 O O . VAL A 1 88 ? -20.485 -11.472 4.563 1.00 95.56 88 VAL A O 1
ATOM 709 N N . PHE A 1 89 ? -18.264 -11.662 4.276 1.00 94.00 89 PHE A N 1
ATOM 710 C CA . PHE A 1 89 ? -18.324 -11.508 2.830 1.00 94.00 89 PHE A CA 1
ATOM 711 C C . PHE A 1 89 ? -17.349 -12.432 2.103 1.00 94.00 89 PHE A C 1
ATOM 713 O O . PHE A 1 89 ? -16.271 -12.752 2.604 1.00 94.00 89 PHE A O 1
ATOM 720 N N . ARG A 1 90 ? -17.768 -12.860 0.908 1.00 92.62 90 ARG A N 1
ATOM 721 C CA . ARG A 1 90 ? -17.005 -13.688 -0.042 1.00 92.62 90 ARG A CA 1
ATOM 722 C C . ARG A 1 90 ? -17.276 -13.178 -1.458 1.00 92.62 90 ARG A C 1
ATOM 724 O O . ARG A 1 90 ? -17.053 -12.003 -1.735 1.00 92.62 90 ARG A O 1
ATOM 731 N N . ASN A 1 91 ? -17.870 -13.997 -2.327 1.00 90.50 91 ASN A N 1
ATOM 732 C CA . ASN A 1 91 ? -18.516 -13.574 -3.569 1.00 90.50 91 ASN A CA 1
ATOM 733 C C . ASN A 1 91 ? -19.833 -12.805 -3.327 1.00 90.50 91 ASN A C 1
ATOM 735 O O . ASN A 1 91 ? -20.204 -11.991 -4.171 1.00 90.50 91 ASN A O 1
ATOM 739 N N . VAL A 1 92 ? -20.499 -13.049 -2.188 1.00 89.31 92 VAL A N 1
ATOM 740 C CA . VAL A 1 92 ? -21.731 -12.377 -1.726 1.00 89.31 92 VAL A CA 1
ATOM 741 C C . VAL A 1 92 ? -21.588 -11.884 -0.277 1.00 89.31 92 VAL A C 1
ATOM 743 O O . VAL A 1 92 ? -20.708 -12.354 0.450 1.00 89.31 92 VAL A O 1
ATOM 746 N N . LEU A 1 93 ? -22.444 -10.946 0.142 1.00 91.38 93 LEU A N 1
ATOM 747 C CA . LEU A 1 93 ? -22.601 -10.541 1.543 1.00 91.38 93 LEU A CA 1
ATOM 748 C C . LEU A 1 93 ? -23.527 -11.522 2.272 1.00 91.38 93 LEU A C 1
ATOM 750 O O . LEU A 1 93 ? -24.633 -11.794 1.804 1.00 91.38 93 LEU A O 1
ATOM 754 N N . GLU A 1 94 ? -23.099 -12.015 3.431 1.00 92.12 94 GLU A N 1
ATOM 755 C CA . GLU A 1 94 ? -23.929 -12.844 4.309 1.00 92.12 94 GLU A CA 1
ATOM 756 C C . GLU A 1 94 ? -24.815 -11.987 5.236 1.00 92.12 94 GLU A C 1
ATOM 758 O O . GLU A 1 94 ? -24.677 -10.762 5.336 1.00 92.12 94 GLU A O 1
ATOM 763 N N . HIS A 1 95 ? -25.746 -12.636 5.941 1.00 87.94 95 HIS A N 1
ATOM 764 C CA . HIS A 1 95 ? -26.618 -11.961 6.899 1.00 87.94 95 HIS A CA 1
ATOM 765 C C . HIS A 1 95 ? -25.829 -11.330 8.055 1.00 87.94 95 HIS A C 1
ATOM 767 O O . HIS A 1 95 ? -24.899 -11.915 8.614 1.00 87.94 95 HIS A O 1
ATOM 773 N N . ARG A 1 96 ? -26.246 -10.119 8.441 1.00 91.50 96 ARG A N 1
ATOM 774 C CA . ARG A 1 96 ? -25.634 -9.373 9.543 1.00 91.50 96 ARG A CA 1
ATOM 775 C C . ARG A 1 96 ? -25.934 -10.027 10.891 1.00 91.50 96 ARG A C 1
ATOM 777 O O . ARG A 1 96 ? -27.084 -10.352 11.181 1.00 91.50 96 ARG A O 1
ATOM 784 N N . ASN A 1 97 ? -24.914 -10.127 11.734 1.00 94.19 97 ASN A N 1
ATOM 785 C CA . ASN A 1 97 ? -25.039 -10.558 13.124 1.00 94.19 97 ASN A CA 1
ATOM 786 C C . ASN A 1 97 ? -24.721 -9.380 14.045 1.00 94.19 97 ASN A C 1
ATOM 788 O O . ASN A 1 97 ? -23.713 -8.705 13.848 1.00 94.19 97 ASN A O 1
ATOM 792 N N . THR A 1 98 ? -25.566 -9.116 15.037 1.00 94.38 98 THR A N 1
ATOM 793 C CA . THR A 1 98 ? -25.408 -7.971 15.944 1.00 94.38 98 THR A CA 1
ATOM 794 C C . THR A 1 98 ? -25.142 -8.431 17.368 1.00 94.38 98 THR A C 1
ATOM 796 O O . THR A 1 98 ? -25.802 -9.343 17.858 1.00 94.38 98 THR A O 1
ATOM 799 N N . PHE A 1 99 ? -24.210 -7.763 18.036 1.00 95.88 99 PHE A N 1
ATOM 800 C CA . PHE A 1 99 ? -23.809 -8.020 19.413 1.00 95.88 99 PHE A CA 1
ATOM 801 C C . PHE A 1 99 ? -23.641 -6.697 20.156 1.00 95.88 99 PHE A C 1
ATOM 803 O O . PHE A 1 99 ? -23.329 -5.674 19.545 1.00 95.88 99 PHE A O 1
ATOM 810 N N . HIS A 1 100 ? -23.771 -6.729 21.476 1.00 95.31 100 HIS A N 1
ATOM 811 C CA . HIS A 1 100 ? -23.495 -5.584 22.330 1.00 95.31 100 HIS A CA 1
ATOM 812 C C . HIS A 1 100 ? -22.321 -5.905 23.262 1.00 95.31 100 HIS A C 1
ATOM 814 O O . HIS A 1 100 ? -22.289 -6.960 23.893 1.00 95.31 100 HIS A O 1
ATOM 820 N N . LEU A 1 101 ? -21.316 -5.023 23.339 1.00 93.62 101 LEU A N 1
ATOM 821 C CA . LEU A 1 101 ? -20.047 -5.302 24.039 1.00 93.62 101 LEU A CA 1
ATOM 822 C C . LEU A 1 101 ? -20.219 -5.604 25.542 1.00 93.62 101 LEU A C 1
ATOM 824 O O . LEU A 1 101 ? -19.426 -6.340 26.148 1.00 93.62 101 LEU A O 1
ATOM 828 N N . HIS A 1 102 ? -21.253 -5.023 26.149 1.00 90.25 102 HIS A N 1
ATOM 829 C CA . HIS A 1 102 ? -21.558 -5.206 27.568 1.00 90.25 102 HIS A CA 1
ATOM 830 C C . HIS A 1 102 ? -22.405 -6.444 27.866 1.00 90.25 102 HIS A C 1
ATOM 832 O O . HIS A 1 102 ? -22.533 -6.796 29.037 1.00 90.25 102 HIS A O 1
ATOM 838 N N . ASP A 1 103 ? -22.892 -7.161 26.851 1.00 93.06 103 ASP A N 1
ATOM 839 C CA . ASP A 1 103 ? -23.571 -8.439 27.071 1.00 93.06 103 ASP A CA 1
ATOM 840 C C . ASP A 1 103 ? -22.580 -9.473 27.618 1.00 93.06 103 ASP A C 1
ATOM 842 O O . ASP A 1 103 ? -21.399 -9.490 27.265 1.00 93.06 103 ASP A O 1
ATOM 846 N N . ASN A 1 104 ? -23.035 -10.370 28.491 1.00 88.75 104 ASN A N 1
ATOM 847 C CA . ASN A 1 104 ? -22.143 -11.360 29.104 1.00 88.75 104 ASN A CA 1
ATOM 848 C C . ASN A 1 104 ? -21.664 -12.432 28.111 1.00 88.75 104 ASN A C 1
ATOM 850 O O . ASN A 1 104 ? -20.591 -13.006 28.297 1.00 88.75 104 ASN A O 1
ATOM 854 N N . ASP A 1 105 ? -22.424 -12.687 27.045 1.00 92.50 105 ASP A N 1
ATOM 855 C CA . ASP A 1 105 ? -22.184 -13.779 26.099 1.00 92.50 105 ASP A CA 1
ATOM 856 C C . ASP A 1 105 ? -21.761 -13.321 24.690 1.00 92.50 105 ASP A C 1
ATOM 858 O O . ASP A 1 105 ? -21.627 -14.154 23.786 1.00 92.50 105 ASP A O 1
ATOM 862 N N . TYR A 1 106 ? -21.466 -12.025 24.510 1.00 94.38 106 TYR A N 1
ATOM 863 C CA . TYR A 1 106 ? -21.119 -11.455 23.203 1.00 94.38 106 TYR A CA 1
ATOM 864 C C . TYR A 1 106 ? -19.909 -12.157 22.566 1.00 94.38 106 TYR A C 1
ATOM 866 O O . TYR A 1 106 ? -19.959 -12.557 21.404 1.00 94.38 106 TYR A O 1
ATOM 874 N N . TRP A 1 107 ? -18.820 -12.340 23.327 1.00 96.56 107 TRP A N 1
ATOM 875 C CA . TRP A 1 107 ? -17.570 -12.877 22.793 1.00 96.56 107 TRP A CA 1
ATOM 876 C C . TRP A 1 107 ? -17.659 -14.373 22.474 1.00 96.56 107 TRP A C 1
ATOM 878 O O . TRP A 1 107 ? -17.263 -14.747 21.369 1.00 96.56 107 TRP A O 1
ATOM 888 N N . PRO A 1 108 ? -18.181 -15.247 23.362 1.00 96.88 108 PRO A N 1
ATOM 889 C CA . PRO A 1 108 ? -18.420 -16.645 23.012 1.00 96.88 108 PRO A CA 1
ATOM 890 C C . PRO A 1 108 ? -19.234 -16.801 21.722 1.00 96.88 108 PRO A C 1
ATOM 892 O O . PRO A 1 108 ? -18.799 -17.523 20.829 1.00 96.88 108 PRO A O 1
ATOM 895 N N . LYS A 1 109 ? -20.340 -16.059 21.562 1.00 96.75 109 LYS A N 1
ATOM 896 C CA . LYS A 1 109 ? -21.169 -16.129 20.346 1.00 96.75 109 LYS A CA 1
ATOM 897 C C . LYS A 1 109 ? -20.447 -15.602 19.101 1.00 96.75 109 LYS A C 1
ATOM 899 O O . LYS A 1 109 ? -20.456 -16.269 18.070 1.00 96.75 109 LYS A O 1
ATOM 904 N N . LEU A 1 110 ? -19.792 -14.441 19.195 1.00 97.06 110 LEU A N 1
ATOM 905 C CA . LEU A 1 110 ? -19.051 -13.840 18.079 1.00 97.06 110 LEU A CA 1
ATOM 906 C C . LEU A 1 110 ? -17.883 -14.730 17.641 1.00 97.06 1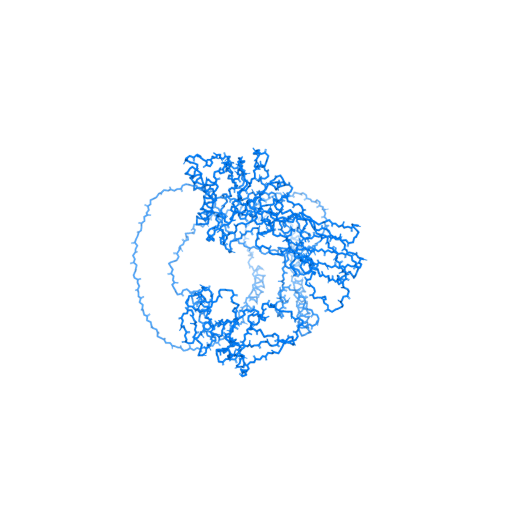10 LEU A C 1
ATOM 908 O O . LEU A 1 110 ? -17.696 -14.976 16.453 1.00 97.06 110 LEU A O 1
ATOM 912 N N . SER A 1 111 ? -17.097 -15.237 18.590 1.00 96.81 111 SER A N 1
ATOM 913 C CA . SER A 1 111 ? -15.964 -16.111 18.277 1.00 96.81 111 SER A CA 1
ATOM 914 C C . SER A 1 111 ? -16.416 -17.439 17.668 1.00 96.81 111 SER A C 1
ATOM 916 O O . SER A 1 111 ? -15.822 -17.867 16.681 1.00 96.81 111 SER A O 1
ATOM 918 N N . GLN A 1 112 ? -17.502 -18.036 18.174 1.00 96.88 112 GLN A N 1
ATOM 919 C CA . GLN A 1 112 ? -18.086 -19.247 17.598 1.00 96.88 112 GLN A CA 1
ATOM 920 C C . GLN A 1 112 ? -18.552 -19.019 16.157 1.00 96.88 112 GLN A C 1
ATOM 922 O O . GLN A 1 112 ? -18.257 -19.848 15.296 1.00 96.88 112 GLN A O 1
ATOM 927 N N . LEU A 1 113 ? -19.207 -17.881 15.883 1.00 96.62 113 LEU A N 1
ATOM 928 C CA . LEU A 1 113 ? -19.593 -17.483 14.528 1.00 96.62 113 LEU A CA 1
ATOM 929 C C . LEU A 1 113 ? -18.371 -17.511 13.598 1.00 96.62 113 LEU A C 1
ATOM 931 O O . LEU A 1 113 ? -18.389 -18.244 12.616 1.00 96.62 113 LEU A O 1
ATOM 935 N N . LEU A 1 114 ? -17.288 -16.802 13.944 1.00 95.88 114 LEU A N 1
ATOM 936 C CA . LEU A 1 114 ? -16.084 -16.695 13.102 1.00 95.88 114 LEU A CA 1
ATOM 937 C C . LEU A 1 114 ? -15.308 -18.013 12.934 1.00 95.88 114 LEU A C 1
ATOM 939 O O . LEU A 1 114 ? -14.717 -18.247 11.875 1.00 95.88 114 LEU A O 1
ATOM 943 N N . ILE A 1 115 ? -15.291 -18.864 13.966 1.00 95.62 115 ILE A N 1
ATOM 944 C CA . ILE A 1 115 ? -14.641 -20.184 13.933 1.00 95.62 115 ILE A CA 1
ATOM 945 C C . ILE A 1 115 ? -15.414 -21.144 13.024 1.00 95.62 115 ILE A C 1
ATOM 947 O O . ILE A 1 115 ? -14.790 -21.923 12.308 1.00 95.62 115 ILE A O 1
ATOM 951 N N . SER A 1 116 ? -16.749 -21.069 13.035 1.00 95.00 116 SER A N 1
ATOM 952 C CA . SER A 1 116 ? -17.626 -21.967 12.273 1.00 95.00 116 SER A CA 1
ATOM 953 C C . SER A 1 116 ? -17.698 -21.678 10.769 1.00 95.00 116 SER A C 1
ATOM 955 O O . SER A 1 116 ? -18.224 -22.500 10.022 1.00 95.00 116 SER A O 1
ATOM 957 N N . LEU A 1 117 ? -17.175 -20.534 10.313 1.00 94.88 117 LEU A N 1
ATOM 958 C CA . LEU A 1 117 ? -17.176 -20.172 8.895 1.00 94.88 117 LEU A CA 1
ATOM 959 C C . LEU A 1 117 ? -16.327 -21.157 8.080 1.00 94.88 117 LEU A C 1
ATOM 961 O O . LEU A 1 117 ? -15.174 -21.425 8.429 1.00 94.88 117 LEU A O 1
ATOM 965 N N . SER A 1 118 ? -16.855 -21.632 6.947 1.00 93.00 118 SER A N 1
ATOM 966 C CA . SER A 1 118 ? -16.012 -22.221 5.899 1.00 93.00 118 SER A CA 1
ATOM 967 C C . SER A 1 118 ? -15.180 -21.120 5.229 1.00 93.00 118 SER A C 1
ATOM 969 O O . SER A 1 118 ? -15.591 -19.965 5.244 1.00 93.00 118 SER A O 1
ATOM 971 N N . TYR A 1 119 ? -14.013 -21.442 4.672 1.00 93.12 119 TYR A N 1
ATOM 972 C CA . TYR A 1 119 ? -13.168 -20.491 3.930 1.00 93.12 119 TYR A CA 1
ATOM 973 C C . TYR A 1 119 ? -12.856 -21.100 2.567 1.00 93.12 119 TYR A C 1
ATOM 975 O O . TYR A 1 119 ? -11.837 -21.761 2.392 1.00 93.12 119 TYR A O 1
ATOM 983 N N . ASP A 1 120 ? -13.789 -20.953 1.634 1.00 83.31 120 ASP A N 1
ATOM 984 C CA . ASP A 1 120 ? -13.861 -21.743 0.397 1.00 83.31 120 ASP A CA 1
ATOM 985 C C . ASP A 1 120 ? -14.315 -20.912 -0.816 1.00 83.31 120 ASP A C 1
ATOM 987 O O . ASP A 1 120 ? -14.908 -21.429 -1.758 1.00 83.31 120 ASP A O 1
ATOM 991 N N . GLY A 1 121 ? -14.043 -19.606 -0.804 1.00 82.62 121 GLY A N 1
ATOM 992 C CA . GLY A 1 121 ? -14.606 -18.685 -1.788 1.00 82.62 121 GLY A CA 1
ATOM 993 C C . GLY A 1 121 ? -13.612 -17.728 -2.432 1.00 82.62 121 GLY A C 1
ATOM 994 O O . GLY A 1 121 ? -12.502 -17.505 -1.943 1.00 82.62 121 GLY A O 1
ATOM 995 N N . ALA A 1 122 ? -14.078 -17.123 -3.524 1.00 90.25 122 ALA A N 1
ATOM 996 C CA . ALA A 1 122 ? -13.528 -15.897 -4.085 1.00 90.25 122 ALA A CA 1
ATOM 997 C C . ALA A 1 122 ? -13.936 -14.674 -3.242 1.00 90.25 122 ALA A C 1
ATOM 999 O O . ALA A 1 122 ? -14.855 -14.736 -2.423 1.00 90.25 122 ALA A O 1
ATOM 1000 N N . THR A 1 123 ? -13.295 -13.541 -3.505 1.00 92.31 123 THR A N 1
ATOM 1001 C CA . THR A 1 123 ? -13.514 -12.267 -2.814 1.00 92.31 123 THR A CA 1
ATOM 1002 C C . THR A 1 123 ? -14.087 -11.260 -3.798 1.00 92.31 123 THR A C 1
ATOM 1004 O O . THR A 1 123 ? -13.451 -10.924 -4.799 1.00 92.31 123 THR A O 1
ATOM 1007 N N . ASN A 1 124 ? -15.283 -10.758 -3.508 1.00 91.81 124 ASN A N 1
ATOM 1008 C CA . ASN A 1 124 ? -15.856 -9.577 -4.133 1.00 91.81 124 ASN A CA 1
ATOM 1009 C C . ASN A 1 124 ? -15.778 -8.442 -3.113 1.00 91.81 124 ASN A C 1
ATOM 1011 O O . ASN A 1 124 ? -16.614 -8.357 -2.217 1.00 91.81 124 ASN A O 1
ATOM 1015 N N . LEU A 1 125 ? -14.752 -7.598 -3.199 1.00 90.62 125 LEU A N 1
ATOM 1016 C CA . LEU A 1 125 ? -14.551 -6.531 -2.215 1.00 90.62 125 LEU A CA 1
ATOM 1017 C C . LEU A 1 125 ? -15.507 -5.349 -2.452 1.00 90.62 125 LEU A C 1
ATOM 1019 O O . LEU A 1 125 ? -15.945 -4.693 -1.511 1.00 90.62 125 LEU A O 1
ATOM 1023 N N . PHE A 1 126 ? -15.872 -5.084 -3.707 1.00 87.94 126 PHE A N 1
ATOM 1024 C CA . PHE A 1 126 ? -16.638 -3.890 -4.082 1.00 87.94 126 PHE A CA 1
ATOM 1025 C C . PHE A 1 126 ? -18.108 -3.950 -3.646 1.00 87.94 126 PHE A C 1
ATOM 1027 O O . PHE A 1 126 ? -18.732 -2.911 -3.442 1.00 87.94 126 PHE A O 1
ATOM 1034 N N . GLN A 1 127 ? -18.637 -5.143 -3.351 1.00 87.94 127 GLN A N 1
ATOM 1035 C CA . GLN A 1 127 ? -19.967 -5.293 -2.747 1.00 87.94 127 GLN A CA 1
ATOM 1036 C C . GLN A 1 127 ? -20.086 -4.657 -1.352 1.00 87.94 127 GLN A C 1
ATOM 1038 O O . GLN A 1 127 ? -21.198 -4.385 -0.901 1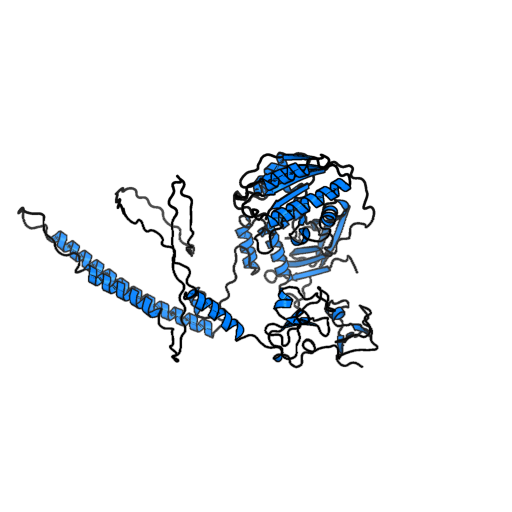.00 87.94 127 GLN A O 1
ATOM 1043 N N . LEU A 1 128 ? -18.963 -4.393 -0.666 1.00 88.44 128 LEU A N 1
ATOM 1044 C CA . LEU A 1 128 ? -18.955 -3.720 0.636 1.00 88.44 128 LEU A CA 1
ATOM 1045 C C . LEU A 1 128 ? -19.613 -2.331 0.577 1.00 88.44 128 LEU A C 1
ATOM 1047 O O . LEU A 1 128 ? -20.112 -1.844 1.591 1.00 88.44 128 LEU A O 1
ATOM 1051 N N . ALA A 1 129 ? -19.704 -1.731 -0.614 1.00 83.56 129 ALA A N 1
ATOM 1052 C CA . ALA A 1 129 ? -20.517 -0.551 -0.890 1.00 83.56 129 ALA A CA 1
ATOM 1053 C C . ALA A 1 129 ? -21.948 -0.655 -0.325 1.00 83.56 129 ALA A C 1
ATOM 1055 O O . ALA A 1 129 ? -22.440 0.285 0.303 1.00 83.56 129 ALA A O 1
ATOM 1056 N N . ALA A 1 130 ? -22.593 -1.819 -0.470 1.00 85.00 130 ALA A N 1
ATOM 1057 C CA . ALA A 1 130 ? -23.968 -2.061 -0.028 1.00 85.00 130 ALA A CA 1
ATOM 1058 C C . ALA A 1 130 ? -24.123 -2.139 1.505 1.00 85.00 130 ALA A C 1
ATOM 1060 O O . ALA A 1 130 ? -25.231 -2.039 2.040 1.00 85.00 130 ALA A O 1
ATOM 1061 N N . VAL A 1 131 ? -23.023 -2.291 2.248 1.00 85.62 131 VAL A N 1
ATOM 1062 C CA . VAL A 1 131 ? -23.061 -2.292 3.718 1.00 85.62 131 VAL A CA 1
ATOM 1063 C C . VAL A 1 131 ? -23.388 -0.894 4.243 1.00 85.62 131 VAL A C 1
ATOM 1065 O O . VAL A 1 131 ? -24.190 -0.736 5.162 1.00 85.62 131 VAL A O 1
ATOM 1068 N N . SER A 1 132 ? -22.821 0.134 3.609 1.00 77.19 132 SER A N 1
ATOM 1069 C CA . SER A 1 132 ? -23.001 1.528 4.025 1.00 77.19 132 SER A CA 1
ATOM 1070 C C . SER A 1 132 ? -24.448 2.027 3.897 1.00 77.19 132 SER A C 1
ATOM 1072 O O . SER A 1 132 ? -24.868 2.881 4.673 1.00 77.19 132 SER A O 1
ATOM 1074 N N . SER A 1 133 ? -25.225 1.478 2.957 1.00 75.50 133 SER A N 1
ATOM 1075 C CA . SER A 1 133 ? -26.637 1.820 2.756 1.00 75.50 133 SER A CA 1
ATOM 1076 C C . SER A 1 133 ? -27.589 1.033 3.661 1.00 75.50 133 SER A C 1
ATOM 1078 O O . SER A 1 133 ? -28.695 1.494 3.935 1.00 75.50 133 SER A O 1
ATOM 1080 N N . SER A 1 134 ? -27.176 -0.140 4.147 1.00 77.12 134 SER A N 1
ATOM 1081 C CA . SER A 1 134 ? -28.022 -1.045 4.940 1.00 77.12 134 SER A CA 1
ATOM 1082 C C . SER A 1 134 ? -27.866 -0.886 6.457 1.00 77.12 134 SER A C 1
ATOM 1084 O O . SER A 1 134 ? -28.718 -1.360 7.220 1.00 77.12 134 SER A O 1
ATOM 1086 N N . ILE A 1 135 ? -26.801 -0.221 6.916 1.00 78.38 135 ILE A N 1
ATOM 1087 C CA . ILE A 1 135 ? -26.507 -0.024 8.338 1.00 78.38 135 ILE A CA 1
ATOM 1088 C C . ILE A 1 135 ? -26.329 1.469 8.632 1.00 78.38 135 ILE A C 1
ATOM 1090 O O . ILE A 1 135 ? -25.334 2.095 8.269 1.00 78.38 135 ILE A O 1
ATOM 1094 N N . SER A 1 136 ? -27.289 2.044 9.354 1.00 72.56 136 SER A N 1
ATOM 1095 C CA . SER A 1 136 ? -27.220 3.431 9.815 1.00 72.56 136 SER A CA 1
ATOM 1096 C C . SER A 1 136 ? -26.240 3.603 10.983 1.00 72.56 136 SER A C 1
ATOM 1098 O O . SER A 1 136 ? -26.088 2.713 11.818 1.00 72.56 136 SER A O 1
ATOM 1100 N N . ASN A 1 137 ? -25.655 4.797 11.103 1.00 82.12 137 ASN A N 1
ATOM 1101 C CA . ASN A 1 137 ? -24.865 5.250 12.259 1.00 82.12 137 ASN A CA 1
ATOM 1102 C C . ASN A 1 137 ? -23.534 4.524 12.517 1.00 82.12 137 ASN A C 1
ATOM 1104 O O . ASN A 1 137 ? -23.021 4.602 13.631 1.00 82.12 137 ASN A O 1
ATOM 1108 N N . ILE A 1 138 ? -22.932 3.868 11.516 1.00 88.12 138 ILE A N 1
ATOM 1109 C CA . ILE A 1 138 ? -21.587 3.288 11.664 1.00 88.12 138 ILE A CA 1
ATOM 1110 C C . ILE A 1 138 ? -20.573 4.388 11.989 1.00 88.12 138 ILE A C 1
ATOM 1112 O O . ILE A 1 138 ? -20.492 5.412 11.309 1.00 88.12 138 ILE A O 1
ATOM 1116 N N . THR A 1 139 ? -19.784 4.146 13.032 1.00 89.06 139 THR A N 1
ATOM 1117 C CA . THR A 1 139 ? -18.692 5.032 13.452 1.00 89.06 139 THR A CA 1
ATOM 1118 C C . THR A 1 139 ? -17.357 4.595 12.862 1.00 89.06 139 THR A C 1
ATOM 1120 O O . THR A 1 139 ? -16.609 5.445 12.391 1.00 89.06 139 THR A O 1
ATOM 1123 N N . HIS A 1 140 ? -17.089 3.286 12.838 1.00 90.50 140 HIS A N 1
ATOM 1124 C CA . HIS A 1 140 ? -15.832 2.700 12.379 1.00 90.50 140 HIS A CA 1
ATOM 1125 C C . HIS A 1 140 ? -16.092 1.374 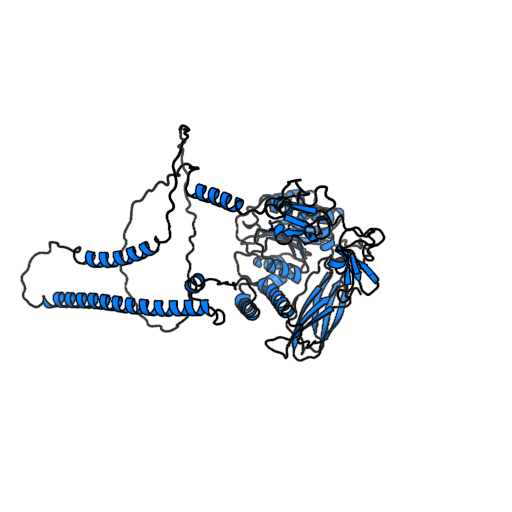11.657 1.00 90.50 140 HIS A C 1
ATOM 1127 O O . HIS A 1 140 ? -16.939 0.586 12.092 1.00 90.50 140 HIS A O 1
ATOM 1133 N N . TYR A 1 141 ? -15.321 1.112 10.603 1.00 94.56 141 TYR A N 1
ATOM 1134 C CA . TYR A 1 141 ? -15.240 -0.195 9.956 1.00 94.56 141 TYR A CA 1
ATOM 1135 C C . TYR A 1 141 ? -13.957 -0.904 10.371 1.00 94.56 141 TYR A C 1
ATOM 1137 O O . TYR A 1 141 ? -12.879 -0.321 10.272 1.00 94.56 141 TYR A O 1
ATOM 1145 N N . PHE A 1 142 ? -14.059 -2.159 10.797 1.00 97.12 142 PHE A N 1
ATOM 1146 C CA . PHE A 1 142 ? -12.918 -3.059 10.954 1.00 97.12 142 PHE A CA 1
ATOM 1147 C C . PHE A 1 142 ? -12.964 -4.082 9.827 1.00 97.12 142 PHE A C 1
ATOM 1149 O O . PHE A 1 142 ? -13.812 -4.968 9.839 1.00 97.12 142 PHE A O 1
ATOM 1156 N N . LEU A 1 143 ? -12.077 -3.939 8.848 1.00 97.31 143 LEU A N 1
ATOM 1157 C CA . LEU A 1 143 ? -11.974 -4.827 7.699 1.00 97.31 143 LEU A CA 1
ATOM 1158 C C . LEU A 1 143 ? -10.846 -5.831 7.925 1.00 97.31 143 LEU A C 1
ATOM 1160 O O . LEU A 1 143 ? -9.677 -5.461 7.950 1.00 97.31 143 LEU A O 1
ATOM 1164 N N . PHE A 1 144 ? -11.195 -7.103 8.057 1.00 97.19 144 PHE A N 1
ATOM 1165 C CA . PHE A 1 144 ? -10.234 -8.199 8.091 1.00 97.19 144 PHE A CA 1
ATOM 1166 C C . PHE A 1 144 ? -10.166 -8.800 6.690 1.00 97.19 144 PHE A C 1
ATOM 1168 O O . PHE A 1 144 ? -11.084 -9.516 6.297 1.00 97.19 144 PHE A O 1
ATOM 1175 N N . SER A 1 145 ? -9.147 -8.431 5.911 1.00 95.06 145 SER A N 1
ATOM 1176 C CA . SER A 1 145 ? -8.977 -8.850 4.511 1.00 95.06 145 SER A CA 1
ATOM 1177 C C . SER A 1 145 ? -7.557 -8.552 4.016 1.00 95.06 145 SER A C 1
ATOM 1179 O O . SER A 1 145 ? -6.915 -7.601 4.465 1.00 95.06 145 SER A O 1
ATOM 1181 N N . ASP A 1 146 ? -7.092 -9.322 3.033 1.00 93.00 146 ASP A N 1
ATOM 1182 C CA . ASP A 1 146 ? -5.898 -9.012 2.231 1.00 93.00 146 ASP A CA 1
ATOM 1183 C C . ASP A 1 146 ? -6.166 -7.950 1.138 1.00 93.00 146 ASP A C 1
ATOM 1185 O O . ASP A 1 146 ? -5.243 -7.506 0.444 1.00 93.00 146 ASP A O 1
ATOM 1189 N N . CYS A 1 147 ? -7.427 -7.511 1.016 1.00 92.88 147 CYS A N 1
ATOM 1190 C CA . CYS A 1 147 ? -7.943 -6.564 0.028 1.00 92.88 147 CYS A CA 1
ATOM 1191 C C . CYS A 1 147 ? -7.708 -6.993 -1.430 1.00 92.88 147 CYS A C 1
ATOM 1193 O O . CYS A 1 147 ? -7.650 -6.148 -2.328 1.00 92.88 147 CYS A O 1
ATOM 1195 N N . LEU A 1 148 ? -7.591 -8.297 -1.690 1.00 90.38 148 LEU A N 1
ATOM 1196 C CA . LEU A 1 148 ? -7.529 -8.840 -3.042 1.00 90.38 148 LEU A CA 1
ATOM 1197 C C . LEU A 1 148 ? -8.937 -9.191 -3.528 1.00 90.38 148 LEU A C 1
ATOM 1199 O O . LEU A 1 148 ? -9.510 -10.199 -3.135 1.00 90.38 148 LEU A O 1
ATOM 1203 N N . SER A 1 149 ? -9.498 -8.379 -4.428 1.00 89.44 149 SER A N 1
ATOM 1204 C CA . SER A 1 149 ? -10.754 -8.729 -5.106 1.00 89.44 149 SER A CA 1
ATOM 1205 C C . SER A 1 149 ? -10.459 -9.651 -6.290 1.00 89.44 149 SER A C 1
ATOM 1207 O O . SER A 1 149 ? -9.736 -9.277 -7.213 1.00 89.44 149 SER A O 1
ATOM 1209 N N . THR A 1 150 ? -11.022 -10.856 -6.278 1.00 88.12 150 THR A N 1
ATOM 1210 C CA . THR A 1 150 ? -10.832 -11.874 -7.327 1.00 88.12 150 THR A CA 1
ATOM 1211 C C . THR A 1 150 ? -12.028 -11.986 -8.269 1.00 88.12 150 THR A C 1
ATOM 1213 O O . THR A 1 150 ? -11.871 -12.445 -9.399 1.00 88.12 150 THR A O 1
ATOM 1216 N N . ILE A 1 151 ? -13.205 -11.516 -7.847 1.00 89.06 151 ILE A N 1
ATOM 1217 C CA . ILE A 1 151 ? -14.422 -11.458 -8.662 1.00 89.06 151 ILE A CA 1
ATOM 1218 C C . ILE A 1 151 ? -15.108 -10.093 -8.507 1.00 89.06 151 ILE A C 1
ATOM 1220 O O . ILE A 1 151 ? -14.845 -9.356 -7.555 1.00 89.06 151 ILE A O 1
ATOM 1224 N N . GLY A 1 152 ? -15.990 -9.763 -9.449 1.00 82.62 152 GLY A N 1
ATOM 1225 C CA . GLY A 1 152 ? -16.722 -8.497 -9.481 1.00 82.62 152 GLY A CA 1
ATOM 1226 C C . GLY A 1 152 ? -16.035 -7.421 -10.324 1.00 82.62 152 GLY A C 1
ATOM 1227 O O . GLY A 1 152 ? -14.902 -7.577 -10.784 1.00 82.62 152 GLY A O 1
ATOM 1228 N N . SER A 1 153 ? -16.759 -6.330 -10.566 1.00 79.00 153 SER A N 1
ATOM 1229 C CA . SER A 1 153 ? -16.227 -5.142 -11.229 1.00 79.00 153 SER A CA 1
ATOM 1230 C C . SER A 1 153 ? -15.477 -4.276 -10.222 1.00 79.00 153 SER A C 1
ATOM 1232 O O . SER A 1 153 ? -16.044 -3.883 -9.205 1.00 79.00 153 SER A O 1
ATOM 1234 N N . GLU A 1 154 ? -14.228 -3.939 -10.529 1.00 80.06 154 GLU A N 1
ATOM 1235 C CA . GLU A 1 154 ? -13.483 -2.917 -9.796 1.00 80.06 154 GLU A CA 1
ATOM 1236 C C . GLU A 1 154 ? -14.016 -1.549 -10.230 1.00 80.06 154 GLU A C 1
ATOM 1238 O O . GLU A 1 154 ? -13.640 -1.062 -11.289 1.00 80.06 154 GLU A O 1
ATOM 1243 N N . ASP A 1 155 ? -14.924 -0.959 -9.454 1.00 81.81 155 ASP A N 1
ATOM 1244 C CA . ASP A 1 155 ? -15.407 0.409 -9.659 1.00 81.81 155 ASP A CA 1
ATOM 1245 C C . ASP A 1 155 ? -15.211 1.218 -8.363 1.00 81.81 155 ASP A C 1
ATOM 1247 O O . ASP A 1 155 ? -15.934 1.003 -7.385 1.00 81.81 155 ASP A O 1
ATOM 1251 N N . PRO A 1 156 ? -14.241 2.152 -8.328 1.00 80.31 156 PRO A N 1
ATOM 1252 C CA . PRO A 1 156 ? -13.950 2.980 -7.163 1.00 80.31 156 PRO A CA 1
ATOM 1253 C C . PRO A 1 156 ? -15.170 3.747 -6.661 1.00 80.31 156 PRO A C 1
ATOM 1255 O O . PRO A 1 156 ? -15.310 3.947 -5.455 1.00 80.31 156 PRO A O 1
ATOM 1258 N N . THR A 1 157 ? -16.070 4.154 -7.565 1.00 81.00 157 THR A N 1
ATOM 1259 C CA . THR A 1 157 ? -17.221 4.992 -7.209 1.00 81.00 157 THR A CA 1
ATOM 1260 C C . THR A 1 157 ? -18.193 4.274 -6.277 1.00 81.00 157 THR A C 1
ATOM 1262 O O . THR A 1 157 ? -18.834 4.915 -5.442 1.00 81.00 157 THR A O 1
ATOM 1265 N N . GLN A 1 158 ? -18.235 2.940 -6.334 1.00 81.31 158 GLN A N 1
ATOM 1266 C CA . GLN A 1 158 ? -19.051 2.118 -5.442 1.00 81.31 158 GLN A CA 1
ATOM 1267 C C . GLN A 1 158 ? -18.574 2.232 -3.987 1.00 81.31 158 GLN A C 1
ATOM 1269 O O . GLN A 1 158 ? -19.380 2.226 -3.059 1.00 81.31 158 GLN A O 1
ATOM 1274 N N . LEU A 1 159 ? -17.271 2.415 -3.763 1.00 82.44 159 LEU A N 1
ATOM 1275 C CA . LEU A 1 159 ? -16.689 2.481 -2.421 1.00 82.44 159 LEU A CA 1
ATOM 1276 C C . LEU A 1 159 ? -16.844 3.858 -1.759 1.00 82.44 159 LEU A C 1
ATOM 1278 O O . LEU A 1 159 ? -16.598 3.977 -0.557 1.00 82.44 159 LEU A O 1
ATOM 1282 N N . ASN A 1 160 ? -17.312 4.879 -2.486 1.00 80.25 160 ASN A N 1
ATOM 1283 C CA . ASN A 1 160 ? -17.427 6.252 -1.984 1.00 80.25 160 ASN A CA 1
ATOM 1284 C C . ASN A 1 160 ? -18.193 6.331 -0.655 1.00 80.25 160 ASN A C 1
ATOM 1286 O O . ASN A 1 160 ? -17.716 6.945 0.299 1.00 80.25 160 ASN A O 1
ATOM 1290 N N . HIS A 1 161 ? -19.338 5.652 -0.548 1.00 80.44 161 HIS A N 1
ATOM 1291 C CA . HIS A 1 161 ? -20.147 5.656 0.675 1.00 80.44 161 HIS A CA 1
ATOM 1292 C C . HIS A 1 161 ? -19.479 4.923 1.847 1.00 80.44 161 HIS A C 1
ATOM 1294 O O . HIS A 1 161 ? -19.641 5.325 3.001 1.00 80.44 161 HIS A O 1
ATOM 1300 N N . LEU A 1 162 ? -18.688 3.886 1.563 1.00 83.31 162 LEU A N 1
ATOM 1301 C CA . LEU A 1 162 ? -17.923 3.162 2.577 1.00 83.31 162 LEU A CA 1
ATOM 1302 C C . LEU A 1 162 ? -16.804 4.044 3.149 1.00 83.31 162 LEU A C 1
ATOM 1304 O O . LEU A 1 162 ? -16.595 4.077 4.360 1.00 83.31 162 LEU A O 1
ATOM 1308 N N . THR A 1 163 ? -16.143 4.825 2.290 1.00 82.50 163 THR A N 1
ATOM 1309 C CA . THR A 1 163 ? -15.027 5.705 2.675 1.00 82.50 163 THR A CA 1
ATOM 1310 C C . THR A 1 163 ? -15.435 6.947 3.476 1.00 82.50 163 THR A C 1
ATOM 1312 O O . THR A 1 163 ? -14.572 7.684 3.937 1.00 82.50 163 THR A O 1
ATOM 1315 N N . VAL A 1 164 ? -16.729 7.181 3.719 1.00 84.69 164 VAL A N 1
ATOM 1316 C CA . VAL A 1 164 ? -17.194 8.292 4.576 1.00 84.69 164 VAL A CA 1
ATOM 1317 C C . VAL A 1 164 ? -16.835 8.068 6.053 1.00 84.69 164 VAL A C 1
ATOM 1319 O O . VAL A 1 164 ? -16.760 9.025 6.828 1.00 84.69 164 VAL A O 1
ATOM 1322 N N . ARG A 1 165 ? -16.621 6.813 6.471 1.00 87.31 165 ARG A N 1
ATOM 1323 C CA . ARG A 1 165 ? -16.247 6.454 7.848 1.00 87.31 165 ARG A CA 1
ATOM 1324 C C . ARG A 1 165 ? -14.880 5.772 7.875 1.00 87.31 165 ARG A C 1
ATOM 1326 O O . ARG A 1 165 ? -14.595 5.025 6.945 1.00 87.31 165 ARG A O 1
ATOM 1333 N N . PRO A 1 166 ? -14.076 5.950 8.940 1.00 90.12 166 PRO A N 1
ATOM 1334 C CA . PRO A 1 166 ? -12.751 5.342 9.048 1.00 90.12 166 PRO A CA 1
ATOM 1335 C C . PRO A 1 166 ? -12.764 3.822 8.862 1.00 90.12 166 PRO A C 1
ATOM 1337 O O . PRO A 1 166 ? -13.484 3.114 9.573 1.00 90.12 166 PRO A O 1
ATOM 1340 N N . ILE A 1 167 ? -11.931 3.332 7.939 1.00 93.25 167 ILE A N 1
ATOM 1341 C CA . ILE A 1 167 ? -11.734 1.906 7.664 1.00 93.25 167 ILE A CA 1
ATOM 1342 C C . ILE A 1 167 ? -10.391 1.463 8.246 1.00 93.25 167 ILE A C 1
ATOM 1344 O O . ILE A 1 167 ? -9.323 1.863 7.784 1.00 93.25 167 ILE A O 1
ATOM 1348 N N . TRP A 1 168 ? -10.451 0.618 9.266 1.00 94.50 168 TRP A N 1
ATOM 1349 C CA . TRP A 1 168 ? -9.296 0.003 9.904 1.00 94.50 168 TRP A CA 1
ATOM 1350 C C . TRP A 1 168 ? -9.099 -1.388 9.333 1.00 94.50 168 TRP A C 1
ATOM 1352 O O . TRP A 1 168 ? -9.936 -2.265 9.537 1.00 94.50 168 TRP A O 1
ATOM 1362 N N . ILE A 1 169 ? -8.013 -1.571 8.589 1.00 96.19 169 ILE A N 1
ATOM 1363 C CA . ILE A 1 169 ? -7.735 -2.819 7.885 1.00 96.19 169 ILE A CA 1
ATOM 1364 C C . ILE A 1 169 ? -6.752 -3.642 8.710 1.00 96.19 169 ILE A C 1
ATOM 1366 O O . ILE A 1 169 ? -5.668 -3.164 9.050 1.00 96.19 169 ILE A O 1
ATOM 1370 N N . PHE A 1 170 ? -7.128 -4.878 9.012 1.00 96.81 170 PHE A N 1
ATOM 1371 C CA . PHE A 1 170 ? -6.334 -5.845 9.755 1.00 96.81 170 PHE A CA 1
ATOM 1372 C C . PHE A 1 170 ? -5.940 -6.983 8.825 1.00 96.81 170 PHE A C 1
ATOM 1374 O O . PHE A 1 170 ? -6.793 -7.554 8.144 1.00 96.81 170 PHE A O 1
ATOM 1381 N N . ASN A 1 171 ? -4.651 -7.308 8.816 1.00 95.06 171 ASN A N 1
ATOM 1382 C CA . ASN A 1 171 ? -4.130 -8.425 8.045 1.00 95.06 171 ASN A CA 1
ATOM 1383 C C . ASN A 1 171 ? -2.963 -9.075 8.799 1.00 95.06 171 ASN A C 1
ATOM 1385 O O . ASN A 1 171 ? -1.914 -8.449 8.991 1.00 95.06 171 ASN A O 1
ATOM 1389 N N . ALA A 1 172 ? -3.150 -10.320 9.237 1.00 94.25 172 ALA A N 1
ATOM 1390 C CA . ALA A 1 172 ? -2.119 -11.113 9.911 1.00 94.25 172 ALA A CA 1
ATOM 1391 C C . ALA A 1 172 ? -1.363 -12.078 8.985 1.00 94.25 172 ALA A C 1
ATOM 1393 O O . ALA A 1 172 ? -0.554 -12.872 9.482 1.00 94.25 172 ALA A O 1
ATOM 1394 N N . ASN A 1 173 ? -1.586 -12.014 7.670 1.00 91.25 173 ASN A N 1
ATOM 1395 C CA . ASN A 1 173 ? -0.879 -12.850 6.708 1.00 91.25 173 ASN A CA 1
ATOM 1396 C C . ASN A 1 173 ? 0.638 -12.621 6.783 1.00 91.25 173 ASN A C 1
ATOM 1398 O O . ASN A 1 173 ? 1.124 -11.529 7.096 1.00 91.25 173 ASN A O 1
ATOM 1402 N N . ALA A 1 174 ? 1.412 -13.672 6.512 1.00 85.12 174 ALA A N 1
ATOM 1403 C CA . ALA A 1 174 ? 2.864 -13.561 6.454 1.00 85.12 174 ALA A CA 1
ATOM 1404 C C . ALA A 1 174 ? 3.304 -12.622 5.319 1.00 85.12 174 ALA A C 1
ATOM 1406 O O . ALA A 1 174 ? 2.653 -12.537 4.287 1.00 85.12 174 ALA A O 1
ATOM 1407 N N . ALA A 1 175 ? 4.474 -11.990 5.456 1.00 76.19 175 ALA A N 1
ATOM 1408 C CA . ALA A 1 175 ? 4.990 -11.013 4.485 1.00 76.19 175 ALA A CA 1
ATOM 1409 C C . ALA A 1 175 ? 5.184 -11.543 3.046 1.00 76.19 175 ALA A C 1
ATOM 1411 O O . ALA A 1 175 ? 5.434 -10.764 2.133 1.00 76.19 175 ALA A O 1
ATOM 1412 N N . ARG A 1 176 ? 5.133 -12.867 2.847 1.00 78.50 176 ARG A N 1
ATOM 1413 C CA . ARG A 1 176 ? 5.235 -13.513 1.529 1.00 78.50 176 ARG A CA 1
ATOM 1414 C C . ARG A 1 176 ? 3.879 -13.712 0.856 1.00 78.50 176 ARG A C 1
ATOM 1416 O O . ARG A 1 176 ? 3.856 -13.977 -0.341 1.00 78.50 176 ARG A O 1
ATOM 1423 N N . GLU A 1 177 ? 2.794 -13.618 1.615 1.00 83.06 177 GLU A N 1
ATOM 1424 C CA . GLU A 1 177 ? 1.444 -13.723 1.080 1.00 83.06 177 GLU A CA 1
ATOM 1425 C C . GLU A 1 177 ? 1.071 -12.415 0.373 1.00 83.06 177 GLU A C 1
ATOM 1427 O O . GLU A 1 177 ? 1.378 -11.328 0.878 1.00 83.06 177 GLU A O 1
ATOM 1432 N N . PRO A 1 178 ? 0.434 -12.491 -0.804 1.00 83.88 178 PRO A N 1
ATOM 1433 C CA . PRO A 1 178 ? 0.055 -11.306 -1.549 1.00 83.88 178 PRO A CA 1
ATOM 1434 C C . PRO A 1 178 ? -1.057 -10.543 -0.816 1.00 83.88 178 PRO A C 1
ATOM 1436 O O . PRO A 1 178 ? -2.000 -11.129 -0.294 1.00 83.88 178 PRO A O 1
ATOM 1439 N N . ALA A 1 179 ? -0.957 -9.217 -0.816 1.00 89.88 179 ALA A N 1
ATOM 1440 C CA . ALA A 1 179 ? -2.008 -8.304 -0.384 1.00 89.88 179 ALA A CA 1
ATOM 1441 C C . ALA A 1 179 ? -2.014 -7.089 -1.314 1.00 89.88 179 ALA A C 1
ATOM 1443 O O . ALA A 1 179 ? -0.959 -6.677 -1.815 1.00 89.88 179 ALA A O 1
ATOM 1444 N N . ASN A 1 180 ? -3.182 -6.487 -1.536 1.00 90.69 180 ASN A N 1
ATOM 1445 C CA . ASN A 1 180 ? -3.267 -5.280 -2.354 1.00 90.69 180 ASN A CA 1
ATOM 1446 C C . ASN A 1 180 ? -2.926 -4.038 -1.519 1.00 90.69 180 ASN A C 1
ATOM 1448 O O . ASN A 1 180 ? -3.806 -3.293 -1.090 1.00 90.69 180 ASN A O 1
ATOM 1452 N N . PHE A 1 181 ? -1.634 -3.806 -1.280 1.00 90.31 181 PHE A N 1
ATOM 1453 C CA . PHE A 1 181 ? -1.174 -2.664 -0.484 1.00 90.31 181 PHE A CA 1
ATOM 1454 C C . PHE A 1 181 ? -1.576 -1.310 -1.076 1.00 90.31 181 PHE A C 1
ATOM 1456 O O . PHE A 1 181 ? -1.820 -0.372 -0.321 1.00 90.31 181 PHE A O 1
ATOM 1463 N N . SER A 1 182 ? -1.672 -1.193 -2.404 1.00 89.56 182 SER A N 1
ATOM 1464 C CA . SER A 1 182 ? -2.127 0.043 -3.047 1.00 89.56 182 SER A CA 1
ATOM 1465 C C . SER A 1 182 ? -3.585 0.346 -2.704 1.00 89.56 182 SER A C 1
ATOM 1467 O O . SER A 1 182 ? -3.889 1.467 -2.298 1.00 89.56 182 SER A O 1
ATOM 1469 N N . LEU A 1 183 ? -4.466 -0.657 -2.763 1.00 90.81 183 LEU A N 1
ATOM 1470 C CA . LEU A 1 183 ? -5.866 -0.497 -2.371 1.00 90.81 183 LEU A CA 1
ATOM 1471 C C . LEU A 1 183 ? -6.033 -0.296 -0.860 1.00 90.81 183 LEU A C 1
ATOM 1473 O O . LEU A 1 183 ? -6.814 0.558 -0.450 1.00 90.81 183 LEU A O 1
ATOM 1477 N N . ILE A 1 184 ? -5.271 -1.024 -0.035 1.00 92.62 184 ILE A N 1
ATOM 1478 C CA . ILE A 1 184 ? -5.239 -0.829 1.424 1.00 92.62 184 ILE A CA 1
ATOM 1479 C C . ILE A 1 184 ? -4.906 0.629 1.741 1.00 92.62 184 ILE A C 1
ATOM 1481 O O . ILE A 1 184 ? -5.672 1.291 2.437 1.00 92.62 184 ILE A O 1
ATOM 1485 N N . ASN A 1 185 ? -3.804 1.141 1.182 1.00 89.75 185 ASN A N 1
ATOM 1486 C CA . ASN A 1 185 ? -3.367 2.516 1.403 1.00 89.75 185 ASN A CA 1
ATOM 1487 C C . ASN A 1 185 ? -4.423 3.519 0.934 1.00 89.75 185 ASN A C 1
ATOM 1489 O O . ASN A 1 185 ? -4.727 4.462 1.663 1.00 89.75 185 ASN A O 1
ATOM 1493 N N . TYR A 1 186 ? -5.008 3.312 -0.249 1.00 89.88 186 TYR A N 1
ATOM 1494 C CA . TYR A 1 186 ? -6.086 4.155 -0.765 1.00 89.88 186 TYR A CA 1
ATOM 1495 C C . TYR A 1 186 ? -7.276 4.206 0.207 1.00 89.88 186 TYR A C 1
ATOM 1497 O O . TYR A 1 186 ? -7.662 5.286 0.656 1.00 89.88 186 TYR A O 1
ATOM 1505 N N . LEU A 1 187 ? -7.802 3.046 0.614 1.00 90.75 187 LEU A N 1
ATOM 1506 C CA . LEU A 1 187 ? -8.961 2.955 1.505 1.00 90.75 187 LEU A CA 1
ATOM 1507 C C . LEU A 1 187 ? -8.695 3.583 2.870 1.00 90.75 187 LEU A C 1
ATOM 1509 O O . LEU A 1 187 ? -9.524 4.353 3.359 1.00 90.75 187 LEU A O 1
ATOM 1513 N N . THR A 1 188 ? -7.546 3.301 3.487 1.00 89.56 188 THR A N 1
ATOM 1514 C CA . THR A 1 188 ? -7.216 3.858 4.806 1.00 89.56 188 THR A CA 1
ATOM 1515 C C . THR A 1 188 ? -7.011 5.370 4.745 1.00 89.56 188 THR A C 1
ATOM 1517 O O . THR A 1 188 ? -7.437 6.082 5.652 1.00 89.56 188 THR A O 1
ATOM 1520 N N . ASN A 1 189 ? -6.420 5.879 3.660 1.00 88.19 189 ASN A N 1
ATOM 1521 C CA . ASN A 1 189 ? -6.132 7.304 3.497 1.00 88.19 189 ASN A CA 1
ATOM 1522 C C . ASN A 1 189 ? -7.393 8.130 3.223 1.00 88.19 189 ASN A C 1
ATOM 1524 O O . ASN A 1 189 ? -7.628 9.138 3.897 1.00 88.19 189 ASN A O 1
ATOM 1528 N N . VAL A 1 190 ? -8.233 7.683 2.284 1.00 86.38 190 VAL A N 1
ATOM 1529 C CA . VAL A 1 190 ? -9.483 8.377 1.937 1.00 86.38 190 VAL A CA 1
ATOM 1530 C C . VAL A 1 190 ? -10.467 8.331 3.108 1.00 86.38 190 VAL A C 1
ATOM 1532 O O . VAL A 1 190 ? -11.082 9.344 3.435 1.00 86.38 190 VAL A O 1
ATOM 1535 N N . SER A 1 191 ? -10.562 7.193 3.805 1.00 88.31 191 SER A N 1
ATOM 1536 C CA . SER A 1 191 ? -11.490 7.046 4.934 1.00 88.31 191 SER A CA 1
ATOM 1537 C C . SER A 1 191 ? -11.042 7.708 6.238 1.00 88.31 191 SER A C 1
ATOM 1539 O O . SER A 1 191 ? -11.856 7.918 7.137 1.00 88.31 191 SER A O 1
ATOM 1541 N N . GLY A 1 192 ? -9.756 8.044 6.374 1.00 85.06 192 GLY A N 1
ATOM 1542 C CA . GLY A 1 192 ? -9.182 8.471 7.653 1.00 85.06 192 GLY A CA 1
ATOM 1543 C C . GLY A 1 192 ? -8.962 7.321 8.646 1.00 85.06 192 GLY A C 1
ATOM 1544 O O . GLY A 1 192 ? -8.827 7.569 9.841 1.00 85.06 192 GLY A O 1
ATOM 1545 N N . GLY A 1 193 ? -8.967 6.073 8.170 1.00 89.50 193 GLY A N 1
ATOM 1546 C CA . GLY A 1 193 ? -8.625 4.892 8.957 1.00 89.50 193 GLY A CA 1
ATOM 1547 C C . GLY A 1 193 ? -7.128 4.575 8.931 1.00 89.50 193 GLY A C 1
ATOM 1548 O O . GLY A 1 193 ? -6.292 5.457 8.715 1.00 89.50 193 GLY A O 1
ATOM 1549 N N . GLY A 1 194 ? -6.779 3.305 9.147 1.00 90.50 194 GLY A N 1
ATOM 1550 C CA . GLY A 1 194 ? -5.386 2.870 9.256 1.00 90.50 194 GLY A CA 1
ATOM 1551 C C . GLY A 1 194 ? -5.176 1.387 8.961 1.00 90.50 194 GLY A C 1
ATOM 1552 O O . GLY A 1 194 ? -6.090 0.575 9.098 1.00 90.50 194 GLY A O 1
ATOM 1553 N N . TYR A 1 195 ? -3.952 1.040 8.559 1.00 92.88 195 TYR A N 1
ATOM 1554 C CA . TYR A 1 195 ? -3.542 -0.339 8.292 1.00 92.88 195 TYR A CA 1
ATOM 1555 C C . TYR A 1 195 ? -2.755 -0.930 9.467 1.00 92.88 195 TYR A C 1
ATOM 1557 O O . TYR A 1 195 ? -1.748 -0.371 9.933 1.00 92.88 195 TYR A O 1
ATOM 1565 N N . ILE A 1 196 ? -3.220 -2.085 9.934 1.00 93.31 196 ILE A N 1
ATOM 1566 C CA . ILE A 1 196 ? -2.679 -2.836 11.060 1.00 93.31 196 ILE A CA 1
ATOM 1567 C C . ILE A 1 196 ? -2.130 -4.152 10.504 1.00 93.31 196 ILE A C 1
ATOM 1569 O O . ILE A 1 196 ? -2.839 -5.150 10.373 1.00 93.31 196 ILE A O 1
ATOM 1573 N N . SER A 1 197 ? -0.846 -4.112 10.145 1.00 91.88 197 SER A N 1
ATOM 1574 C CA . SER A 1 197 ? -0.106 -5.257 9.618 1.00 91.88 197 SER A CA 1
ATOM 1575 C C . SER A 1 197 ? 0.169 -6.310 10.690 1.00 91.88 197 SER A C 1
ATOM 1577 O O . SER A 1 197 ? 0.098 -6.033 11.892 1.00 91.88 197 SER A O 1
ATOM 1579 N N . ARG A 1 198 ? 0.588 -7.501 10.260 1.00 92.69 198 ARG A N 1
ATOM 1580 C CA . ARG A 1 198 ? 0.988 -8.604 11.139 1.00 92.69 198 ARG A CA 1
ATOM 1581 C C . ARG A 1 198 ? 1.977 -8.179 12.225 1.00 92.69 198 ARG A C 1
ATOM 1583 O O . ARG A 1 198 ? 1.811 -8.559 13.380 1.00 92.69 198 ARG A O 1
ATOM 1590 N N . GLU A 1 199 ? 2.984 -7.373 11.893 1.00 90.69 199 GLU A N 1
ATOM 1591 C CA . GLU A 1 199 ? 3.977 -6.901 12.868 1.00 90.69 199 GLU A CA 1
ATOM 1592 C C . GLU A 1 199 ? 3.319 -6.065 13.969 1.00 90.69 199 GLU A C 1
ATOM 1594 O O . GLU A 1 199 ? 3.637 -6.236 15.145 1.00 90.69 199 GLU A O 1
ATOM 1599 N N . LYS A 1 200 ? 2.363 -5.199 13.603 1.00 89.56 200 LYS A N 1
ATOM 1600 C CA . LYS A 1 200 ? 1.599 -4.390 14.561 1.00 89.56 200 LYS A CA 1
ATOM 1601 C C . LYS A 1 200 ? 0.644 -5.250 15.389 1.00 89.56 200 LYS A C 1
ATOM 1603 O O . LYS A 1 200 ? 0.500 -4.989 16.578 1.00 89.56 200 LYS A O 1
ATOM 1608 N N . ILE A 1 201 ? 0.028 -6.275 14.794 1.00 93.06 201 ILE A N 1
ATOM 1609 C CA . ILE A 1 201 ? -0.851 -7.229 15.493 1.00 93.06 201 ILE A CA 1
ATOM 1610 C C . ILE A 1 201 ? -0.075 -7.970 16.589 1.00 93.06 201 ILE A C 1
ATOM 1612 O O . ILE A 1 201 ? -0.536 -8.051 17.728 1.00 93.06 201 ILE A O 1
ATOM 1616 N N . LEU A 1 202 ? 1.117 -8.470 16.251 1.00 91.75 202 LEU A N 1
ATOM 1617 C CA . LEU A 1 202 ? 1.947 -9.299 17.131 1.00 91.75 202 LEU A CA 1
ATOM 1618 C C . LEU A 1 202 ? 2.827 -8.502 18.103 1.00 91.75 202 LEU A C 1
ATOM 1620 O O . LEU A 1 202 ? 3.474 -9.095 18.967 1.00 91.75 202 LEU A O 1
ATOM 1624 N N . ALA A 1 203 ? 2.875 -7.177 17.974 1.00 89.69 203 ALA A N 1
ATOM 1625 C CA . ALA A 1 203 ? 3.638 -6.326 18.873 1.00 89.69 203 ALA A CA 1
ATOM 1626 C C . ALA A 1 203 ? 3.116 -6.399 20.321 1.00 89.69 203 ALA A C 1
ATOM 1628 O O . ALA A 1 203 ? 1.925 -6.580 20.582 1.00 89.69 203 ALA A O 1
ATOM 1629 N N . GLN A 1 204 ? 4.013 -6.194 21.287 1.00 81.94 204 GLN A N 1
ATOM 1630 C CA . GLN A 1 204 ? 3.630 -6.084 22.695 1.00 81.94 204 GLN A CA 1
ATOM 1631 C C . GLN A 1 204 ? 2.718 -4.870 22.912 1.00 81.94 204 GLN A C 1
ATOM 1633 O O . GLN A 1 204 ? 2.940 -3.806 22.337 1.00 81.94 204 GLN A O 1
ATOM 1638 N N . ASN A 1 205 ? 1.699 -5.020 23.764 1.00 82.25 205 ASN A N 1
ATOM 1639 C CA . ASN A 1 205 ? 0.704 -3.979 24.058 1.00 82.25 205 ASN A CA 1
ATOM 1640 C C . ASN A 1 205 ? -0.029 -3.418 22.821 1.00 82.25 205 ASN A C 1
ATOM 1642 O O . ASN A 1 205 ? -0.617 -2.334 22.900 1.00 82.25 205 ASN A O 1
ATOM 1646 N N . SER A 1 206 ? -0.034 -4.148 21.699 1.00 87.81 206 SER A N 1
ATOM 1647 C CA . SER A 1 206 ? -0.579 -3.701 20.411 1.00 87.81 206 SER A CA 1
ATOM 1648 C C . SER A 1 206 ? -1.999 -3.146 20.517 1.00 87.81 206 SER A C 1
ATOM 1650 O O . SER A 1 206 ? -2.264 -2.067 19.996 1.00 87.81 206 SER A O 1
ATOM 1652 N N . ALA A 1 207 ? -2.886 -3.800 21.272 1.00 91.00 207 ALA A N 1
ATOM 1653 C CA . ALA A 1 207 ? -4.267 -3.351 21.457 1.00 91.00 207 ALA A CA 1
ATOM 1654 C C . ALA A 1 207 ? -4.376 -1.931 22.040 1.00 91.00 207 ALA A C 1
ATOM 1656 O O . ALA A 1 207 ? -5.134 -1.117 21.522 1.00 91.00 207 ALA A O 1
ATOM 1657 N N . ASN A 1 208 ? -3.588 -1.598 23.067 1.00 88.12 208 ASN A N 1
ATOM 1658 C CA . ASN A 1 208 ? -3.596 -0.258 23.662 1.00 88.12 208 ASN A CA 1
ATOM 1659 C C . ASN A 1 208 ? -3.069 0.797 22.682 1.00 88.12 208 ASN A C 1
ATOM 1661 O O . ASN A 1 208 ? -3.613 1.897 22.606 1.00 88.12 208 ASN A O 1
ATOM 1665 N N . HIS A 1 209 ? -2.028 0.465 21.915 1.00 85.69 209 HIS A N 1
ATOM 1666 C CA . HIS A 1 209 ? -1.503 1.351 20.876 1.00 85.69 209 HIS A CA 1
ATOM 1667 C C . HIS A 1 209 ? -2.516 1.571 19.747 1.00 85.69 209 HIS A C 1
ATOM 1669 O O . HIS A 1 209 ? -2.705 2.707 19.318 1.00 85.69 209 HIS A O 1
ATOM 1675 N N . ILE A 1 210 ? -3.198 0.511 19.309 1.00 89.12 210 ILE A N 1
ATOM 1676 C CA . ILE A 1 210 ? -4.232 0.574 18.272 1.00 89.12 210 ILE A CA 1
ATOM 1677 C C . ILE A 1 210 ? -5.429 1.387 18.762 1.00 89.12 210 ILE A C 1
ATOM 1679 O O . ILE A 1 210 ? -5.847 2.299 18.065 1.00 89.12 210 ILE A O 1
ATOM 1683 N N . VAL A 1 211 ? -5.942 1.135 19.970 1.00 88.75 211 VAL A N 1
ATOM 1684 C CA . VAL A 1 211 ? -7.053 1.918 20.538 1.00 88.75 211 VAL A CA 1
ATOM 1685 C C . VAL A 1 211 ? -6.687 3.394 20.643 1.00 88.75 211 VAL A C 1
ATOM 1687 O O . VAL A 1 211 ? -7.488 4.243 20.263 1.00 88.75 211 VAL A O 1
ATOM 1690 N N . ARG A 1 212 ? -5.463 3.710 21.084 1.00 83.12 212 ARG A N 1
ATOM 1691 C CA . ARG A 1 212 ? -4.968 5.092 21.093 1.00 83.12 212 ARG A CA 1
ATOM 1692 C C . ARG A 1 212 ? -4.910 5.696 19.699 1.00 83.12 212 ARG A C 1
ATOM 1694 O O . ARG A 1 212 ? -5.181 6.879 19.577 1.00 83.12 212 ARG A O 1
ATOM 1701 N N . TRP A 1 213 ? -4.548 4.924 18.676 1.00 81.75 213 TRP A N 1
ATOM 1702 C CA . TRP A 1 213 ? -4.499 5.396 17.291 1.00 81.75 213 TRP A CA 1
ATOM 1703 C C . TRP A 1 213 ? -5.897 5.587 16.686 1.00 81.75 213 TRP A C 1
ATOM 1705 O O . TRP A 1 213 ? -6.115 6.532 15.933 1.00 81.75 213 TRP A O 1
ATOM 1715 N N . ILE A 1 214 ? -6.851 4.724 17.044 1.00 85.12 214 ILE A N 1
ATOM 1716 C CA . ILE A 1 214 ? -8.254 4.859 16.641 1.00 85.12 214 ILE A CA 1
ATOM 1717 C C . ILE A 1 214 ? -8.882 6.100 17.280 1.00 85.12 214 ILE A C 1
ATOM 1719 O O . ILE A 1 214 ? -9.672 6.785 16.630 1.00 85.12 214 ILE A O 1
ATOM 1723 N N . ASP A 1 215 ? -8.516 6.402 18.528 1.00 77.69 215 ASP A N 1
ATOM 1724 C CA . ASP A 1 215 ? -9.059 7.533 19.273 1.00 77.69 215 ASP A CA 1
ATOM 1725 C C . ASP A 1 215 ? -8.886 8.867 18.526 1.00 77.69 215 ASP A C 1
ATOM 1727 O O . ASP A 1 215 ? -7.794 9.253 18.107 1.00 77.69 215 ASP A O 1
ATOM 1731 N N . TYR A 1 216 ? -9.989 9.604 18.397 1.00 60.50 216 TYR A N 1
ATOM 1732 C CA . TYR A 1 216 ? -10.101 10.823 17.596 1.00 60.50 216 TYR A CA 1
ATOM 1733 C C . TYR A 1 216 ? -9.117 11.921 18.019 1.00 60.50 216 TYR A C 1
ATOM 1735 O O . TYR A 1 216 ? -8.708 12.740 17.197 1.00 60.50 216 TYR A O 1
ATOM 1743 N N . LYS A 1 217 ? -8.707 11.945 19.294 1.00 53.81 217 LYS A N 1
ATOM 1744 C CA . LYS A 1 217 ? -7.778 12.957 19.821 1.00 53.81 217 LYS A CA 1
ATOM 1745 C C . LYS A 1 217 ? -6.345 12.786 19.325 1.00 53.81 217 LYS A C 1
ATOM 1747 O O . LYS A 1 217 ? -5.598 13.765 19.319 1.00 53.81 217 LYS A O 1
ATOM 1752 N N . SER A 1 218 ? -5.965 11.579 18.904 1.00 55.94 218 SER A N 1
ATOM 1753 C CA . SER A 1 218 ? -4.630 11.278 18.374 1.00 55.94 218 SER A CA 1
ATOM 1754 C C . SER A 1 218 ? -4.559 11.364 16.845 1.00 55.94 218 SER A C 1
ATOM 1756 O O . SER A 1 218 ? -3.467 11.288 16.273 1.00 55.94 218 SER A O 1
ATOM 1758 N N . GLN A 1 219 ? -5.708 11.538 16.182 1.00 69.31 219 GLN A N 1
ATOM 1759 C CA . GLN A 1 219 ? -5.787 11.552 14.730 1.00 69.31 219 GLN A CA 1
ATOM 1760 C C . GLN A 1 219 ? -5.099 12.798 14.168 1.00 69.31 219 GLN A C 1
ATOM 1762 O O . GLN A 1 219 ? -5.421 13.946 14.492 1.00 69.31 219 GLN A O 1
ATOM 1767 N N . ARG A 1 220 ? -4.132 12.540 13.290 1.00 84.06 220 ARG A N 1
ATOM 1768 C CA . ARG A 1 220 ? -3.446 13.526 12.461 1.00 84.06 220 ARG A CA 1
ATOM 1769 C C . ARG A 1 220 ? -3.733 13.152 11.018 1.00 84.06 220 ARG A C 1
ATOM 1771 O O . ARG A 1 220 ? -3.467 12.022 10.613 1.00 84.06 220 ARG A O 1
ATOM 1778 N N . ARG A 1 221 ? -4.261 14.081 10.230 1.00 87.56 221 ARG A N 1
ATOM 1779 C CA . ARG A 1 221 ? -4.605 13.821 8.830 1.00 87.56 221 ARG A CA 1
ATOM 1780 C C . ARG A 1 221 ? -4.193 14.991 7.956 1.00 87.56 221 ARG A C 1
ATOM 1782 O O . ARG A 1 221 ? -4.518 16.132 8.264 1.00 87.56 221 ARG A O 1
ATOM 1789 N N . TYR A 1 222 ? -3.502 14.720 6.860 1.00 92.00 222 TYR A N 1
ATOM 1790 C CA . TYR A 1 222 ? -3.407 15.669 5.754 1.00 92.00 222 TYR A CA 1
ATOM 1791 C C . TYR A 1 222 ? -4.760 15.707 5.039 1.00 92.00 222 TYR A C 1
ATOM 1793 O O . TYR A 1 222 ? -5.315 14.653 4.740 1.00 92.00 222 TYR A O 1
ATOM 1801 N N . LEU A 1 223 ? -5.313 16.896 4.807 1.00 91.06 223 LEU A N 1
ATOM 1802 C CA . LEU A 1 223 ? -6.612 17.054 4.151 1.00 91.06 223 LEU A CA 1
ATOM 1803 C C . LEU A 1 223 ? -6.458 17.322 2.659 1.00 91.06 223 LEU A C 1
ATOM 1805 O O . LEU A 1 223 ? -7.052 16.615 1.853 1.00 91.06 223 LEU A O 1
ATOM 1809 N N . ARG A 1 224 ? -5.711 18.376 2.321 1.00 93.19 224 ARG A N 1
ATOM 1810 C CA . ARG A 1 224 ? -5.518 18.862 0.954 1.00 93.19 224 ARG A CA 1
ATOM 1811 C C . ARG A 1 224 ? -4.426 19.925 0.899 1.00 93.19 224 ARG A C 1
ATOM 1813 O O . ARG A 1 224 ? -4.061 20.502 1.932 1.00 93.19 224 ARG A O 1
ATOM 1820 N N . THR A 1 225 ? -4.012 20.243 -0.318 1.00 93.31 225 THR A N 1
ATOM 1821 C CA . THR A 1 225 ? -3.193 21.408 -0.630 1.00 93.31 225 THR A CA 1
ATOM 1822 C C . THR A 1 225 ? -3.982 22.338 -1.539 1.00 93.31 225 THR A C 1
ATOM 1824 O O . THR A 1 225 ? -4.432 21.930 -2.605 1.00 93.31 225 THR A O 1
ATOM 1827 N N . ASP A 1 226 ? -4.132 23.585 -1.106 1.00 91.12 226 ASP A N 1
ATOM 1828 C CA . ASP A 1 226 ? -4.751 24.650 -1.887 1.00 91.12 226 ASP A CA 1
ATOM 1829 C C . ASP A 1 226 ? -3.638 25.471 -2.570 1.00 91.12 226 ASP A C 1
ATOM 1831 O O . ASP A 1 226 ? -2.614 25.781 -1.953 1.00 91.12 226 ASP A O 1
ATOM 1835 N N . THR A 1 227 ? -3.809 25.820 -3.845 1.00 87.94 227 THR A N 1
ATOM 1836 C CA . THR A 1 227 ? -2.869 26.672 -4.591 1.00 87.94 227 THR A CA 1
ATOM 1837 C C . THR A 1 227 ? -3.303 28.127 -4.518 1.00 87.94 227 THR A C 1
ATOM 1839 O O . THR A 1 227 ? -4.455 28.451 -4.795 1.00 87.94 227 THR A O 1
ATOM 1842 N N . ILE A 1 228 ? -2.384 29.028 -4.181 1.00 81.94 228 ILE A N 1
ATOM 1843 C CA . ILE A 1 228 ? -2.664 30.465 -4.217 1.00 81.94 228 ILE A CA 1
ATOM 1844 C C . ILE A 1 228 ? -2.439 30.934 -5.661 1.00 81.94 228 ILE A C 1
ATOM 1846 O O . ILE A 1 228 ? -1.395 30.667 -6.252 1.00 81.94 228 ILE A O 1
ATOM 1850 N N . ASN A 1 229 ? -3.439 31.602 -6.241 1.00 72.25 229 ASN A N 1
ATOM 1851 C CA . ASN A 1 229 ? -3.470 32.098 -7.625 1.00 72.25 229 ASN A CA 1
ATOM 1852 C C . ASN A 1 229 ? -3.565 31.035 -8.743 1.00 72.25 229 ASN A C 1
ATOM 1854 O O . ASN A 1 229 ? -3.450 31.421 -9.895 1.00 72.25 229 ASN A O 1
ATOM 1858 N N . ASN A 1 230 ? -3.805 29.748 -8.439 1.00 61.03 230 ASN A N 1
ATOM 1859 C CA . ASN A 1 230 ? -4.196 28.624 -9.332 1.00 61.03 230 ASN A CA 1
ATOM 1860 C C . ASN A 1 230 ? -3.456 28.362 -10.671 1.00 61.03 230 ASN A C 1
ATOM 1862 O O . ASN A 1 230 ? -3.737 27.341 -11.291 1.00 61.03 230 ASN A O 1
ATOM 1866 N N . VAL A 1 231 ? -2.543 29.207 -11.154 1.00 66.31 231 VAL A N 1
ATOM 1867 C CA . VAL A 1 231 ? -2.022 29.086 -12.535 1.00 66.31 231 VAL A CA 1
ATOM 1868 C C . VAL A 1 231 ? -0.765 28.214 -12.623 1.00 66.31 231 VAL A C 1
ATOM 1870 O O . VAL A 1 231 ? -0.508 27.593 -13.651 1.00 66.31 231 VAL A O 1
ATOM 1873 N N . ASN A 1 232 ? 0.013 28.118 -11.544 1.00 82.50 232 ASN A N 1
ATOM 1874 C CA . ASN A 1 232 ? 1.405 27.679 -11.659 1.00 82.50 232 ASN A CA 1
ATOM 1875 C C . ASN A 1 232 ? 1.706 26.323 -11.028 1.00 82.50 232 ASN A C 1
ATOM 1877 O O . ASN A 1 232 ? 2.846 25.898 -11.122 1.00 82.50 232 ASN A O 1
ATOM 1881 N N . VAL A 1 233 ? 0.756 25.643 -10.381 1.00 89.06 233 VAL A N 1
ATOM 1882 C CA . VAL A 1 233 ? 0.993 24.349 -9.714 1.00 89.06 233 VAL A CA 1
ATOM 1883 C C . VAL A 1 233 ? -0.100 23.361 -10.086 1.00 89.06 233 VAL A C 1
ATOM 1885 O O . VAL A 1 233 ? -1.278 23.699 -10.045 1.00 89.06 233 VAL A O 1
ATOM 1888 N N . HIS A 1 234 ? 0.297 22.142 -10.431 1.00 89.88 234 HIS A N 1
ATOM 1889 C CA . HIS A 1 234 ? -0.596 21.054 -10.814 1.00 89.88 234 HIS A CA 1
ATOM 1890 C C . HIS A 1 234 ? -0.003 19.704 -10.383 1.00 89.88 234 HIS A C 1
ATOM 1892 O O . HIS A 1 234 ? 1.129 19.632 -9.895 1.00 89.88 234 HIS A O 1
ATOM 1898 N N . ASP A 1 235 ? -0.798 18.643 -10.524 1.00 91.31 235 ASP A N 1
ATOM 1899 C CA . ASP A 1 235 ? -0.422 17.264 -10.200 1.00 91.31 235 ASP A CA 1
ATOM 1900 C C . ASP A 1 235 ? 0.180 17.104 -8.791 1.00 91.31 235 ASP A C 1
ATOM 1902 O O . ASP A 1 235 ? 1.282 16.588 -8.612 1.00 91.31 235 ASP A O 1
ATOM 1906 N N . ILE A 1 236 ? -0.523 17.603 -7.772 1.00 93.50 236 ILE A N 1
ATOM 1907 C CA . ILE A 1 236 ? -0.069 17.525 -6.380 1.00 93.50 236 ILE A CA 1
ATOM 1908 C C . ILE A 1 236 ? -0.435 16.161 -5.783 1.00 93.50 236 ILE A C 1
ATOM 1910 O O . ILE A 1 236 ? -1.599 15.766 -5.805 1.00 93.50 236 ILE A O 1
ATOM 1914 N N . TYR A 1 237 ? 0.547 15.499 -5.168 1.00 93.81 237 TYR A N 1
ATOM 1915 C CA . TYR A 1 237 ? 0.389 14.226 -4.469 1.00 93.81 237 TYR A CA 1
ATOM 1916 C C . TYR A 1 237 ? 0.907 14.305 -3.019 1.00 93.81 237 TYR A C 1
ATOM 1918 O O . TYR A 1 237 ? 1.993 14.852 -2.800 1.00 93.81 237 TYR A O 1
ATOM 1926 N N . PRO A 1 238 ? 0.207 13.729 -2.023 1.00 92.88 238 PRO A N 1
ATOM 1927 C CA . PRO A 1 238 ? -1.050 12.991 -2.165 1.00 92.88 238 PRO A CA 1
ATOM 1928 C C . PRO A 1 238 ? -2.220 13.869 -2.639 1.00 92.88 238 PRO A C 1
ATOM 1930 O O . PRO A 1 238 ? -2.368 15.004 -2.169 1.00 92.88 238 PRO A O 1
ATOM 1933 N N . SER A 1 239 ? -3.021 13.351 -3.574 1.00 91.19 239 SER A N 1
ATOM 1934 C CA . SER A 1 239 ? -4.143 14.076 -4.196 1.00 91.19 239 SER A CA 1
ATOM 1935 C C . SER A 1 239 ? -5.405 14.067 -3.327 1.00 91.19 239 SER A C 1
ATOM 1937 O O . SER A 1 239 ? -6.271 14.934 -3.444 1.00 91.19 239 SER A O 1
ATOM 1939 N N . HIS A 1 240 ? -5.486 13.107 -2.410 1.00 87.75 240 HIS A N 1
ATOM 1940 C CA . HIS A 1 240 ? -6.560 12.942 -1.441 1.00 87.75 240 HIS A CA 1
ATOM 1941 C C . HIS A 1 240 ? -6.029 13.049 -0.007 1.00 87.75 240 HIS A C 1
ATOM 1943 O O . HIS A 1 240 ? -4.820 13.098 0.238 1.00 87.75 240 HIS A O 1
ATOM 1949 N N . SER A 1 241 ? -6.938 13.059 0.971 1.00 88.56 241 SER A N 1
ATOM 1950 C CA . SER A 1 241 ? -6.544 13.064 2.379 1.00 88.56 241 SER A CA 1
ATOM 1951 C C . SER A 1 241 ? -5.709 11.833 2.728 1.00 88.56 241 SER A C 1
ATOM 1953 O O . SER A 1 241 ? -5.920 10.759 2.164 1.00 88.56 241 SER A O 1
ATOM 1955 N N . VAL A 1 242 ? -4.778 11.978 3.672 1.00 89.06 242 VAL A N 1
ATOM 1956 C CA . VAL A 1 242 ? -3.893 10.895 4.129 1.00 89.06 242 VAL A CA 1
ATOM 1957 C C . VAL A 1 242 ? -3.805 10.907 5.647 1.00 89.06 242 VAL A C 1
ATOM 1959 O O . VAL A 1 242 ? -3.497 11.942 6.248 1.00 89.06 242 VAL A O 1
ATOM 1962 N N . THR A 1 243 ? -4.048 9.754 6.270 1.00 86.06 243 THR A N 1
ATOM 1963 C CA . THR A 1 243 ? -3.841 9.567 7.710 1.00 86.06 243 THR A CA 1
ATOM 1964 C C . THR A 1 243 ? -2.347 9.540 8.004 1.00 86.06 243 THR A C 1
ATOM 1966 O O . THR A 1 243 ? -1.588 8.789 7.395 1.00 86.06 243 THR A O 1
ATOM 1969 N N . LEU A 1 244 ? -1.908 10.365 8.948 1.00 84.19 244 LEU A N 1
ATOM 1970 C CA . LEU A 1 244 ? -0.520 10.412 9.381 1.00 84.19 244 LEU A CA 1
ATOM 1971 C C . LEU A 1 244 ? -0.336 9.451 10.551 1.00 84.19 244 LEU A C 1
ATOM 1973 O O . LEU A 1 244 ? -1.079 9.507 11.532 1.00 84.19 244 LEU A O 1
ATOM 1977 N N . GLU A 1 245 ? 0.672 8.583 10.474 1.00 72.56 245 GLU A N 1
ATOM 1978 C CA . GLU A 1 245 ? 0.979 7.712 11.605 1.00 72.56 245 GLU A CA 1
ATOM 1979 C C . GLU A 1 245 ? 1.386 8.535 12.845 1.00 72.56 245 GLU A C 1
ATOM 1981 O O . GLU A 1 245 ? 2.053 9.571 12.705 1.00 72.56 245 GLU A O 1
ATOM 1986 N N . PRO A 1 246 ? 1.064 8.068 14.068 1.00 65.81 246 PRO A N 1
ATOM 1987 C CA . PRO A 1 246 ? 1.375 8.791 15.303 1.00 65.81 246 PRO A CA 1
ATOM 1988 C C . PRO A 1 246 ? 2.864 9.132 15.441 1.00 65.81 246 PRO A C 1
ATOM 1990 O O . PRO A 1 246 ? 3.211 10.230 15.869 1.00 65.81 246 PRO A O 1
ATOM 1993 N N . ASN A 1 247 ? 3.731 8.214 15.002 1.00 64.25 247 ASN A N 1
ATOM 1994 C CA . ASN A 1 247 ? 5.186 8.349 15.068 1.00 64.25 247 ASN A CA 1
ATOM 1995 C C . ASN A 1 247 ? 5.804 8.897 13.775 1.00 64.25 247 ASN A C 1
ATOM 1997 O O . ASN A 1 247 ? 7.022 9.058 13.707 1.00 64.25 247 ASN A O 1
ATOM 2001 N N . SER A 1 248 ? 5.002 9.169 12.737 1.00 68.00 248 SER A N 1
ATOM 2002 C CA . SER A 1 248 ? 5.540 9.775 11.525 1.00 68.00 248 SER A CA 1
ATOM 2003 C C . SER A 1 248 ? 5.913 11.224 11.813 1.00 68.00 248 SER A C 1
ATOM 2005 O O . SER A 1 248 ? 5.061 12.088 12.061 1.00 68.00 248 SER A O 1
ATOM 2007 N N . GLU A 1 249 ? 7.218 11.483 11.782 1.00 70.94 249 GLU A N 1
ATOM 2008 C CA . GLU A 1 249 ? 7.752 12.831 11.913 1.00 70.94 249 GLU A CA 1
ATOM 2009 C C . GLU A 1 249 ? 7.557 13.640 10.630 1.00 70.94 249 GLU A C 1
ATOM 2011 O O . GLU A 1 249 ? 7.503 14.861 10.699 1.00 70.94 249 GLU A O 1
ATOM 2016 N N . ARG A 1 250 ? 7.467 13.004 9.454 1.00 85.81 250 ARG A N 1
ATOM 2017 C CA . ARG A 1 250 ? 7.579 13.704 8.167 1.00 85.81 250 ARG A CA 1
ATOM 2018 C C . ARG A 1 250 ? 6.414 13.391 7.243 1.00 85.81 250 ARG A C 1
ATOM 2020 O O . ARG A 1 250 ? 6.116 12.238 6.953 1.00 85.81 250 ARG A O 1
ATOM 2027 N N . PHE A 1 251 ? 5.817 14.453 6.730 1.00 90.19 251 PHE A N 1
ATOM 2028 C CA . PHE A 1 251 ? 4.893 14.445 5.614 1.00 90.19 251 PHE A CA 1
ATOM 2029 C C . PHE A 1 251 ? 5.636 14.902 4.358 1.00 90.19 251 PHE A C 1
ATOM 2031 O O . PHE A 1 251 ? 6.334 15.918 4.389 1.00 90.19 251 PHE A O 1
ATOM 2038 N N . ILE A 1 252 ? 5.497 14.143 3.271 1.00 91.81 252 ILE A N 1
ATOM 2039 C CA . ILE A 1 252 ? 6.082 14.470 1.971 1.00 91.81 252 ILE A CA 1
ATOM 2040 C C . ILE A 1 252 ? 4.940 14.756 1.006 1.00 91.81 252 ILE A C 1
ATOM 2042 O O . ILE A 1 252 ? 4.074 13.909 0.804 1.00 91.81 252 ILE A O 1
ATOM 2046 N N . LEU A 1 253 ? 4.987 15.937 0.406 1.00 94.38 253 LEU A N 1
ATOM 2047 C CA . LEU A 1 253 ? 4.130 16.365 -0.687 1.00 94.38 253 LEU A CA 1
ATOM 2048 C C . LEU A 1 253 ? 5.004 16.526 -1.928 1.00 94.38 253 LEU A C 1
ATOM 2050 O O . LEU A 1 253 ? 6.112 17.050 -1.828 1.00 94.38 253 LEU A O 1
ATOM 2054 N N . VAL A 1 254 ? 4.525 16.103 -3.087 1.00 95.19 254 VAL A N 1
ATOM 2055 C CA . VAL A 1 254 ? 5.199 16.318 -4.370 1.00 95.19 254 VAL A CA 1
ATOM 2056 C C . VAL A 1 254 ? 4.240 16.945 -5.359 1.00 95.19 254 VAL A C 1
ATOM 2058 O O . VAL A 1 254 ? 3.029 16.813 -5.215 1.00 95.19 254 VAL A O 1
ATOM 2061 N N . GLY A 1 255 ? 4.770 17.613 -6.371 1.00 93.31 255 GLY A N 1
ATOM 2062 C CA . GLY A 1 255 ? 3.951 18.100 -7.467 1.00 93.31 255 GLY A CA 1
ATOM 2063 C C . GLY A 1 255 ? 4.770 18.700 -8.590 1.00 93.31 255 GLY A C 1
ATOM 2064 O O . GLY A 1 255 ? 6.005 18.624 -8.589 1.00 93.31 255 GLY A O 1
ATOM 2065 N N . LYS A 1 256 ? 4.066 19.305 -9.541 1.00 91.25 256 LYS A N 1
ATOM 2066 C CA . LYS A 1 256 ? 4.655 20.046 -10.650 1.00 91.25 256 LYS A CA 1
ATOM 2067 C C . LYS A 1 256 ? 4.282 21.514 -10.591 1.00 91.25 256 LYS A C 1
ATOM 2069 O O . LYS A 1 256 ? 3.196 21.881 -10.148 1.00 91.25 256 LYS A O 1
ATOM 2074 N N . MET A 1 257 ? 5.187 22.353 -11.077 1.00 89.12 257 MET A N 1
ATOM 2075 C CA . MET A 1 257 ? 4.927 23.766 -11.297 1.00 89.12 257 MET A CA 1
ATOM 2076 C C . MET A 1 257 ? 5.270 24.198 -12.723 1.00 89.12 257 MET A C 1
ATOM 2078 O O . MET A 1 257 ? 6.239 23.705 -13.296 1.00 89.12 257 MET A O 1
ATOM 2082 N N . SER A 1 258 ? 4.480 25.121 -13.273 1.00 86.38 258 SER A N 1
ATOM 2083 C CA . SER A 1 258 ? 4.631 25.711 -14.609 1.00 86.38 258 SER A CA 1
ATOM 2084 C C . SER A 1 258 ? 5.076 27.167 -14.521 1.00 86.38 258 SER A C 1
ATOM 2086 O O . SER A 1 258 ? 4.521 27.921 -13.727 1.00 86.38 258 SER A O 1
ATOM 2088 N N . SER A 1 259 ? 6.016 27.564 -15.387 1.00 67.56 259 SER A N 1
ATOM 2089 C CA . SER A 1 259 ? 6.377 28.939 -15.792 1.00 67.56 259 SER A CA 1
ATOM 2090 C C . SER A 1 259 ? 6.698 29.971 -14.693 1.00 67.56 259 SER A C 1
ATOM 2092 O O . SER A 1 259 ? 7.014 31.116 -15.020 1.00 67.56 259 SER A O 1
ATOM 2094 N N . ALA A 1 260 ? 6.643 29.616 -13.412 1.00 62.28 260 ALA A N 1
ATOM 2095 C CA . ALA A 1 260 ? 6.820 30.547 -12.309 1.00 62.28 260 ALA A CA 1
ATOM 2096 C C . ALA A 1 260 ? 8.196 30.409 -11.660 1.00 62.28 260 ALA A C 1
ATOM 2098 O O . ALA A 1 260 ? 8.685 29.305 -11.425 1.00 62.28 260 ALA A O 1
ATOM 2099 N N . VAL A 1 261 ? 8.790 31.557 -11.327 1.00 74.44 261 VAL A N 1
ATOM 2100 C CA . VAL A 1 261 ? 9.998 31.646 -10.490 1.00 74.44 261 VAL A CA 1
ATOM 2101 C C . VAL A 1 261 ? 9.707 31.141 -9.073 1.00 74.44 261 VAL A C 1
ATOM 2103 O O . VAL A 1 261 ? 10.590 30.609 -8.410 1.00 74.44 261 VAL A O 1
ATOM 2106 N N . SER A 1 262 ? 8.459 31.253 -8.617 1.00 81.56 262 SER A N 1
ATOM 2107 C CA . SER A 1 262 ? 8.011 30.699 -7.346 1.00 81.56 262 SER A CA 1
ATOM 2108 C C . SER A 1 262 ? 6.521 30.370 -7.360 1.00 81.56 262 SER A C 1
ATOM 2110 O O . SER A 1 262 ? 5.734 30.935 -8.125 1.00 81.56 262 SER A O 1
ATOM 2112 N N . ALA A 1 263 ? 6.125 29.435 -6.505 1.00 84.94 263 ALA A N 1
ATOM 2113 C CA . ALA A 1 263 ? 4.748 29.016 -6.317 1.00 84.94 263 ALA A CA 1
ATOM 2114 C C . ALA A 1 263 ? 4.362 29.073 -4.840 1.00 84.94 263 ALA A C 1
ATOM 2116 O O . ALA A 1 263 ? 5.151 28.713 -3.970 1.00 84.94 263 ALA A O 1
ATOM 2117 N N . GLN A 1 264 ? 3.132 29.491 -4.549 1.00 89.12 264 GLN A N 1
ATOM 2118 C CA . GLN A 1 264 ? 2.611 29.539 -3.186 1.00 89.12 264 GLN A CA 1
ATOM 2119 C C . GLN A 1 264 ? 1.511 28.501 -2.996 1.00 89.12 264 GLN A C 1
ATOM 2121 O O . GLN A 1 264 ? 0.530 28.463 -3.742 1.00 89.12 264 GLN A O 1
ATOM 2126 N N . ILE A 1 265 ? 1.679 27.666 -1.975 1.00 91.88 265 ILE A N 1
ATOM 2127 C CA . ILE A 1 265 ? 0.730 26.612 -1.627 1.00 91.88 265 ILE A CA 1
ATOM 2128 C C . ILE A 1 265 ? 0.374 26.664 -0.144 1.00 91.88 265 ILE A C 1
ATOM 2130 O O . ILE A 1 265 ? 1.183 27.064 0.699 1.00 91.88 265 ILE A O 1
ATOM 2134 N N . VAL A 1 266 ? -0.835 26.216 0.182 1.00 94.00 266 VAL A N 1
ATOM 2135 C CA . VAL A 1 266 ? -1.330 26.087 1.553 1.00 94.00 266 VAL A CA 1
ATOM 2136 C C . VAL A 1 266 ? -1.625 24.627 1.833 1.00 94.00 266 VAL A C 1
ATOM 2138 O O . VAL A 1 266 ? -2.573 24.057 1.297 1.00 94.00 266 VAL A O 1
ATOM 2141 N N . VAL A 1 267 ? -0.826 24.022 2.703 1.00 94.44 267 VAL A N 1
ATOM 2142 C CA . VAL A 1 267 ? -1.010 22.629 3.116 1.00 94.44 267 VAL A CA 1
ATOM 2143 C C . VAL A 1 267 ? -1.892 22.600 4.360 1.00 94.44 267 VAL A C 1
ATOM 2145 O O . VAL A 1 267 ? -1.564 23.229 5.370 1.00 94.44 267 VAL A O 1
ATOM 2148 N N . SER A 1 268 ? -3.015 21.885 4.288 1.00 94.56 268 SER A N 1
ATOM 2149 C CA . SER A 1 268 ? -4.008 21.816 5.364 1.00 94.56 268 SER A CA 1
ATOM 2150 C C . SER A 1 268 ? -3.987 20.458 6.063 1.00 94.56 268 SER A C 1
ATOM 2152 O O . SER A 1 268 ? -4.110 19.412 5.423 1.00 94.56 268 SER A O 1
ATOM 2154 N N . PHE A 1 269 ? -3.899 20.479 7.389 1.00 92.06 269 PHE A N 1
ATOM 2155 C CA . PHE A 1 269 ? -3.933 19.309 8.261 1.00 92.06 269 PHE A CA 1
ATOM 2156 C C . PHE A 1 269 ? -5.084 19.417 9.259 1.00 92.06 269 PHE A C 1
ATOM 2158 O O . PHE A 1 269 ? -5.387 20.500 9.749 1.00 92.06 269 PHE A O 1
ATOM 2165 N N . LEU A 1 270 ? -5.687 18.283 9.598 1.00 88.88 270 LEU A N 1
ATOM 2166 C CA . LEU A 1 270 ? -6.569 18.126 10.747 1.00 88.88 270 LEU A CA 1
ATOM 2167 C C . LEU A 1 270 ? -5.772 17.453 11.865 1.00 88.88 270 LEU A C 1
ATOM 2169 O O . LEU A 1 270 ? -5.288 16.334 11.675 1.00 88.88 270 LEU A O 1
ATOM 2173 N N . ILE A 1 271 ? -5.599 18.127 12.999 1.00 86.19 271 ILE A N 1
ATOM 2174 C CA . ILE A 1 271 ? -4.865 17.598 14.158 1.00 86.19 271 ILE A CA 1
ATOM 2175 C C . ILE A 1 271 ? -5.735 17.836 15.383 1.00 86.19 271 ILE A C 1
ATOM 2177 O O . ILE A 1 271 ? -6.080 18.974 15.673 1.00 86.19 271 ILE A O 1
ATOM 2181 N N . SER A 1 272 ? -6.141 16.761 16.063 1.00 78.75 272 SER A N 1
ATOM 2182 C CA . SER A 1 272 ? -7.035 16.847 17.231 1.00 78.75 272 SER A CA 1
ATOM 2183 C C . SER A 1 272 ? -8.306 17.682 16.967 1.00 78.75 272 SER A C 1
ATOM 2185 O O . SER A 1 272 ? -8.743 18.443 17.822 1.00 78.75 272 SER A O 1
ATOM 2187 N N . ASN A 1 273 ? -8.900 17.525 15.775 1.00 75.62 273 ASN A N 1
ATOM 2188 C CA . ASN A 1 273 ? -10.052 18.286 15.254 1.00 75.62 273 ASN A CA 1
ATOM 2189 C C . ASN A 1 273 ? -9.830 19.783 14.991 1.00 75.62 273 ASN A C 1
ATOM 2191 O O . ASN A 1 273 ? -10.768 20.474 14.595 1.00 75.62 273 ASN A O 1
ATOM 2195 N N . GLU A 1 274 ? -8.605 20.278 15.119 1.00 86.06 274 GLU A N 1
ATOM 2196 C CA . GLU A 1 274 ? -8.254 21.639 14.735 1.00 86.06 274 GLU A CA 1
ATOM 2197 C C . GLU A 1 274 ? -7.649 21.664 13.331 1.00 86.06 274 GLU A C 1
ATOM 2199 O O . GLU A 1 274 ? -6.877 20.786 12.927 1.00 86.06 274 GLU A O 1
ATOM 2204 N N . LEU A 1 275 ? -8.034 22.679 12.554 1.00 90.81 275 LEU A N 1
ATOM 2205 C CA . LEU A 1 275 ? -7.512 22.889 11.212 1.00 90.81 275 LEU A CA 1
ATOM 2206 C C . LEU A 1 275 ? -6.191 23.657 11.294 1.00 90.81 275 LEU A C 1
ATOM 2208 O O . LEU A 1 275 ? -6.172 24.860 11.546 1.00 90.81 275 LEU A O 1
ATOM 2212 N N . HIS A 1 276 ? -5.089 22.979 10.998 1.00 91.25 276 HIS A N 1
ATOM 2213 C CA . HIS A 1 276 ? -3.770 23.586 10.892 1.00 91.25 276 HIS A CA 1
ATOM 2214 C C . HIS A 1 276 ? -3.425 23.836 9.431 1.00 91.25 276 HIS A C 1
ATOM 2216 O O . HIS A 1 276 ? -3.299 22.903 8.639 1.00 91.25 276 HIS A O 1
ATOM 2222 N N . ARG A 1 277 ? -3.230 25.104 9.075 1.00 93.19 277 ARG A N 1
ATOM 2223 C CA . ARG A 1 277 ? -2.803 25.506 7.734 1.00 93.19 277 ARG A CA 1
ATOM 2224 C C . ARG A 1 277 ? -1.357 25.956 7.761 1.00 93.19 277 ARG A C 1
ATOM 2226 O O . ARG A 1 277 ? -0.954 26.712 8.646 1.00 93.19 277 ARG A O 1
ATOM 2233 N N . LYS A 1 278 ? -0.581 25.510 6.778 1.00 92.44 278 LYS A N 1
ATOM 2234 C CA . LYS A 1 278 ? 0.785 25.975 6.580 1.00 92.44 278 LYS A CA 1
ATOM 2235 C C . LYS A 1 278 ? 0.975 26.501 5.168 1.00 92.44 278 LYS A C 1
ATOM 2237 O O . LYS A 1 278 ? 0.962 25.735 4.211 1.00 92.44 278 LYS A O 1
ATOM 2242 N N . GLU A 1 279 ? 1.201 27.804 5.078 1.00 92.56 279 GLU A N 1
ATOM 2243 C CA . GLU A 1 279 ? 1.620 28.461 3.844 1.00 92.56 279 GLU A CA 1
ATOM 2244 C C . GLU A 1 279 ? 3.102 28.190 3.582 1.00 92.56 279 GLU A C 1
ATOM 2246 O O . GLU A 1 279 ? 3.942 28.260 4.495 1.00 92.56 279 GLU A O 1
ATOM 2251 N N . VAL A 1 280 ? 3.403 27.846 2.334 1.00 90.81 280 VAL A N 1
ATOM 2252 C CA . VAL A 1 280 ? 4.745 27.536 1.851 1.00 90.81 280 VAL A CA 1
ATOM 2253 C C . VAL A 1 280 ? 4.943 28.204 0.499 1.00 90.81 280 VAL A C 1
ATOM 2255 O O . VAL A 1 280 ? 4.141 28.024 -0.415 1.00 90.81 280 VAL A O 1
ATOM 2258 N N . VAL A 1 281 ? 6.041 28.943 0.380 1.00 89.69 281 VAL A N 1
ATOM 2259 C CA . VAL A 1 281 ? 6.561 29.422 -0.900 1.00 89.69 281 VAL A CA 1
ATOM 2260 C C . VAL A 1 281 ? 7.592 28.405 -1.377 1.00 89.69 281 VAL A C 1
ATOM 2262 O O . VAL A 1 281 ? 8.474 28.018 -0.608 1.00 89.69 281 VAL A O 1
ATOM 2265 N N . ILE A 1 282 ? 7.431 27.927 -2.604 1.00 88.19 282 ILE A N 1
ATOM 2266 C CA . ILE A 1 282 ? 8.346 27.011 -3.272 1.00 88.19 282 ILE A CA 1
ATOM 2267 C C . ILE A 1 282 ? 9.037 27.809 -4.365 1.00 88.19 282 ILE A C 1
ATOM 2269 O O . ILE A 1 282 ? 8.394 28.202 -5.338 1.00 88.19 282 ILE A O 1
ATOM 2273 N N . ASP A 1 283 ? 10.334 28.026 -4.205 1.00 84.56 283 ASP A N 1
ATOM 2274 C CA . ASP A 1 283 ? 11.124 28.756 -5.184 1.00 84.56 283 ASP A CA 1
ATOM 2275 C C . ASP A 1 283 ? 11.731 27.784 -6.199 1.00 84.56 283 ASP A C 1
ATOM 2277 O O . ASP A 1 283 ? 12.260 26.713 -5.863 1.00 84.56 283 ASP A O 1
ATOM 2281 N N . ARG A 1 284 ? 11.636 28.152 -7.473 1.00 81.75 284 ARG A N 1
ATOM 2282 C CA . ARG A 1 284 ? 12.275 27.429 -8.561 1.00 81.75 284 ARG A CA 1
ATOM 2283 C C . ARG A 1 284 ? 13.771 27.723 -8.518 1.00 81.75 284 ARG A C 1
ATOM 2285 O O . ARG A 1 284 ? 14.192 28.872 -8.631 1.00 81.75 284 ARG A O 1
ATOM 2292 N N . VAL A 1 285 ? 14.572 26.673 -8.379 1.00 74.50 285 VAL A N 1
ATOM 2293 C CA . VAL A 1 285 ? 16.030 26.768 -8.404 1.00 74.50 285 VAL A CA 1
ATOM 2294 C C . VAL A 1 285 ? 16.517 26.209 -9.736 1.00 74.50 285 VAL A C 1
ATOM 2296 O O . VAL A 1 285 ? 16.505 25.002 -9.954 1.00 74.50 285 VAL A O 1
ATOM 2299 N N . ASP A 1 286 ? 16.965 27.088 -10.634 1.00 64.88 286 ASP A N 1
ATOM 2300 C CA . ASP A 1 286 ? 17.579 26.705 -11.913 1.00 64.88 286 ASP A CA 1
ATOM 2301 C C . ASP A 1 286 ? 19.066 26.330 -11.727 1.00 64.88 286 ASP A C 1
ATOM 2303 O O . ASP A 1 286 ? 19.950 26.833 -12.424 1.00 64.88 286 ASP A O 1
ATOM 2307 N N . SER A 1 287 ? 19.389 25.475 -10.749 1.00 58.25 287 SER A N 1
ATOM 2308 C CA . SER A 1 287 ? 20.764 24.995 -10.587 1.00 58.25 287 SER A CA 1
ATOM 2309 C C . SER A 1 287 ? 21.054 23.895 -11.612 1.00 58.25 287 SER A C 1
ATOM 2311 O O . SER A 1 287 ? 20.487 22.806 -11.598 1.00 58.25 287 SER A O 1
ATOM 2313 N N . THR A 1 288 ? 21.995 24.155 -12.519 1.00 50.81 288 THR A N 1
ATOM 2314 C CA . THR A 1 288 ? 22.424 23.195 -13.553 1.00 50.81 288 THR A CA 1
ATOM 2315 C C . THR A 1 288 ? 23.151 21.965 -12.992 1.00 50.81 288 THR A C 1
ATOM 2317 O O . THR A 1 288 ? 23.428 21.035 -13.743 1.00 50.81 288 THR A O 1
ATOM 2320 N N . TYR A 1 289 ? 23.488 21.959 -11.697 1.00 51.56 289 TYR A N 1
ATOM 2321 C CA . TYR A 1 289 ? 24.358 20.964 -11.064 1.00 51.56 289 TYR A CA 1
ATOM 2322 C C . TYR A 1 289 ? 23.625 19.840 -10.301 1.00 51.56 289 TYR A C 1
ATOM 2324 O O . TYR A 1 289 ? 24.278 18.852 -9.978 1.00 51.56 289 TYR A O 1
ATOM 2332 N N . ASP A 1 290 ? 22.305 19.926 -10.068 1.00 51.97 290 ASP A N 1
ATOM 2333 C CA . ASP A 1 290 ? 21.583 19.016 -9.145 1.00 51.97 290 ASP A CA 1
ATOM 2334 C C . ASP A 1 290 ? 20.403 18.220 -9.752 1.00 51.97 290 ASP A C 1
ATOM 2336 O O . ASP A 1 290 ? 19.674 17.531 -9.031 1.00 51.97 290 ASP A O 1
ATOM 2340 N N . ASN A 1 291 ? 20.231 18.216 -11.080 1.00 60.84 291 ASN A N 1
ATOM 2341 C CA . ASN A 1 291 ? 19.194 17.414 -11.755 1.00 60.84 291 ASN A CA 1
ATOM 2342 C C . ASN A 1 291 ? 19.570 15.918 -11.817 1.00 60.84 291 ASN A C 1
ATOM 2344 O O . ASN A 1 291 ? 19.852 15.355 -12.875 1.00 60.84 291 ASN A O 1
ATOM 2348 N N . CYS A 1 292 ? 19.601 15.255 -10.661 1.00 69.00 292 CYS A N 1
ATOM 2349 C CA . CYS A 1 292 ? 19.892 13.825 -10.535 1.00 69.00 292 CYS A CA 1
ATOM 2350 C C . CYS A 1 292 ? 18.713 12.906 -10.934 1.00 69.00 292 CYS A C 1
ATOM 2352 O O . CYS A 1 292 ? 18.832 11.678 -10.847 1.00 69.00 292 CYS A O 1
ATOM 2354 N N . GLY A 1 293 ? 17.568 13.460 -11.357 1.00 81.44 293 GLY A N 1
ATOM 2355 C CA . GLY A 1 293 ? 16.357 12.716 -11.715 1.00 81.44 293 GLY A CA 1
ATOM 2356 C C . GLY A 1 293 ? 15.567 12.195 -10.514 1.00 81.44 293 GLY A C 1
ATOM 2357 O O . GLY A 1 293 ? 14.619 11.422 -10.689 1.00 81.44 293 GLY A O 1
ATOM 2358 N N . LEU A 1 294 ? 15.970 12.533 -9.284 1.00 85.75 294 LEU A N 1
ATOM 2359 C CA . LEU A 1 294 ? 15.397 11.955 -8.070 1.00 85.75 294 LEU A CA 1
ATOM 2360 C C . LEU A 1 294 ? 14.001 12.508 -7.770 1.00 85.75 294 LEU A C 1
ATOM 2362 O O . LEU A 1 294 ? 13.111 11.717 -7.453 1.00 85.75 294 LEU A O 1
ATOM 2366 N N . LEU A 1 295 ? 13.789 13.824 -7.888 1.00 88.06 295 LEU A N 1
ATOM 2367 C CA . LEU A 1 295 ? 12.480 14.439 -7.641 1.00 88.06 295 LEU A CA 1
ATOM 2368 C C . LEU A 1 295 ? 11.497 14.022 -8.731 1.00 88.06 295 LEU A C 1
ATOM 2370 O O . LEU A 1 295 ? 10.371 13.638 -8.412 1.00 88.06 295 LEU A O 1
ATOM 2374 N N . ARG A 1 296 ? 11.959 13.957 -9.988 1.00 88.44 296 ARG A N 1
ATOM 2375 C CA . ARG A 1 296 ? 11.197 13.386 -11.111 1.00 88.44 296 ARG A CA 1
ATOM 2376 C C . ARG A 1 296 ? 10.706 11.962 -10.809 1.00 88.44 296 ARG A C 1
ATOM 2378 O O . ARG A 1 296 ? 9.530 11.653 -11.005 1.00 88.44 296 ARG A O 1
ATOM 2385 N N . ARG A 1 297 ? 11.590 11.084 -10.319 1.00 90.12 297 ARG A N 1
ATOM 2386 C CA . ARG A 1 297 ? 11.234 9.697 -9.958 1.00 90.12 297 ARG A CA 1
ATOM 2387 C C . ARG A 1 297 ? 10.317 9.621 -8.742 1.00 90.12 297 ARG A C 1
ATOM 2389 O O . ARG A 1 297 ? 9.400 8.804 -8.739 1.00 90.12 297 ARG A O 1
ATOM 2396 N N . LEU A 1 298 ? 10.551 10.445 -7.719 1.00 91.56 298 LEU A N 1
ATOM 2397 C CA . LEU A 1 298 ? 9.704 10.493 -6.526 1.00 91.56 298 LEU A CA 1
ATOM 2398 C C . LEU A 1 298 ? 8.281 10.936 -6.883 1.00 91.56 298 LEU A C 1
ATOM 2400 O O . LEU A 1 298 ? 7.327 10.286 -6.462 1.00 91.56 298 LEU A O 1
ATOM 2404 N N . TYR A 1 299 ? 8.155 11.987 -7.695 1.00 93.50 299 TYR A N 1
ATOM 2405 C CA . TYR A 1 299 ? 6.890 12.462 -8.248 1.00 93.50 299 TYR A CA 1
ATOM 2406 C C . TYR A 1 299 ? 6.140 11.341 -8.977 1.00 93.50 299 TYR A C 1
ATOM 2408 O O . TYR A 1 299 ? 5.016 11.000 -8.610 1.00 93.50 299 TYR A O 1
ATOM 2416 N N . ALA A 1 300 ? 6.796 10.699 -9.948 1.00 93.31 300 ALA A N 1
ATOM 2417 C CA . ALA A 1 300 ? 6.181 9.640 -10.741 1.00 93.31 300 ALA A CA 1
ATOM 2418 C C . ALA A 1 300 ? 5.789 8.422 -9.889 1.00 93.31 300 ALA A C 1
ATOM 2420 O O . ALA A 1 300 ? 4.744 7.818 -10.121 1.00 93.31 300 ALA A O 1
ATOM 2421 N N . LYS A 1 301 ? 6.585 8.088 -8.864 1.00 91.94 301 LYS A N 1
ATOM 2422 C CA . LYS A 1 301 ? 6.254 7.026 -7.908 1.00 91.94 301 LYS A CA 1
ATOM 2423 C C . LYS A 1 301 ? 5.002 7.357 -7.094 1.00 91.94 301 LYS A C 1
ATOM 2425 O O . LYS A 1 301 ? 4.183 6.467 -6.901 1.00 91.94 301 LYS A O 1
ATOM 2430 N N . GLN A 1 302 ? 4.845 8.594 -6.616 1.00 91.31 302 GLN A N 1
ATOM 2431 C CA . GLN A 1 302 ? 3.649 8.972 -5.853 1.00 91.31 302 GLN A CA 1
ATOM 2432 C C . GLN A 1 302 ? 2.391 8.960 -6.720 1.00 91.31 302 GLN A C 1
ATOM 2434 O O . GLN A 1 302 ? 1.385 8.392 -6.308 1.00 91.31 302 GLN A O 1
ATOM 2439 N N . MET A 1 303 ? 2.484 9.478 -7.945 1.00 91.88 303 MET A N 1
ATOM 2440 C CA . MET A 1 303 ? 1.400 9.385 -8.922 1.00 91.88 303 MET A CA 1
ATOM 2441 C C . MET A 1 303 ? 1.019 7.923 -9.206 1.00 91.88 303 MET A C 1
ATOM 2443 O O . MET A 1 303 ? -0.158 7.566 -9.211 1.00 91.88 303 MET A O 1
ATOM 2447 N N . LEU A 1 304 ? 2.018 7.055 -9.401 1.00 92.25 304 LEU A N 1
ATOM 2448 C CA . LEU A 1 304 ? 1.789 5.635 -9.649 1.00 92.25 304 LEU A CA 1
ATOM 2449 C C . LEU A 1 304 ? 1.116 4.946 -8.452 1.00 92.25 304 LEU A C 1
ATOM 2451 O O . LEU A 1 304 ? 0.180 4.188 -8.669 1.00 92.25 304 LEU A O 1
ATOM 2455 N N . ASN A 1 305 ? 1.534 5.244 -7.215 1.00 88.69 305 ASN A N 1
ATOM 2456 C CA . ASN A 1 305 ? 0.964 4.648 -5.999 1.00 88.69 305 ASN A CA 1
ATOM 2457 C C . ASN A 1 305 ? -0.555 4.856 -5.877 1.00 88.69 305 ASN A C 1
ATOM 2459 O O . ASN A 1 305 ? -1.247 3.980 -5.359 1.00 88.69 305 ASN A O 1
ATOM 2463 N N . GLU A 1 306 ? -1.068 6.009 -6.314 1.00 89.19 306 GLU A N 1
ATOM 2464 C CA . GLU A 1 306 ? -2.508 6.290 -6.295 1.00 89.19 306 GLU A CA 1
ATOM 2465 C C . GLU A 1 306 ? -3.239 5.572 -7.435 1.00 89.19 306 GLU A C 1
ATOM 2467 O O . GLU A 1 306 ? -4.306 4.993 -7.227 1.00 89.19 306 GLU A O 1
ATOM 2472 N N . LEU A 1 307 ? -2.648 5.534 -8.634 1.00 90.75 307 LEU A N 1
ATOM 2473 C CA . LEU A 1 307 ? -3.250 4.862 -9.788 1.00 90.75 307 LEU A CA 1
ATOM 2474 C C . LEU A 1 307 ? -3.301 3.338 -9.626 1.00 90.75 307 LEU A C 1
ATOM 2476 O O . LEU A 1 307 ? -4.282 2.713 -10.045 1.00 90.75 307 LEU A O 1
ATOM 2480 N N . THR A 1 308 ? -2.280 2.736 -9.009 1.00 91.44 308 THR A N 1
ATOM 2481 C CA . THR A 1 308 ? -2.196 1.281 -8.799 1.00 91.44 308 THR A CA 1
ATOM 2482 C C . THR A 1 308 ? -3.182 0.766 -7.756 1.00 91.44 308 THR A C 1
ATOM 2484 O O . THR A 1 308 ? -3.319 -0.445 -7.614 1.00 91.44 308 THR A O 1
ATOM 2487 N N . ALA A 1 309 ? -3.921 1.636 -7.054 1.00 88.69 309 ALA A N 1
ATOM 2488 C CA . ALA A 1 309 ? -5.058 1.201 -6.240 1.00 88.69 309 ALA A CA 1
ATOM 2489 C C . ALA A 1 309 ? -6.143 0.517 -7.096 1.00 88.69 309 ALA A C 1
ATOM 2491 O O . ALA A 1 309 ? -6.802 -0.408 -6.625 1.00 88.69 309 ALA A O 1
ATOM 2492 N N . PHE A 1 310 ? -6.274 0.928 -8.366 1.00 90.06 310 PHE A N 1
ATOM 2493 C CA . PHE A 1 310 ? -7.240 0.393 -9.333 1.00 90.06 310 PHE A CA 1
ATOM 2494 C C . PHE A 1 310 ? -6.564 0.137 -10.691 1.00 90.06 310 PHE A C 1
ATOM 2496 O O . PHE A 1 310 ? -6.804 0.854 -11.672 1.00 90.06 310 PHE A O 1
ATOM 2503 N N . PRO A 1 311 ? -5.685 -0.876 -10.776 1.00 89.25 311 PRO A N 1
ATOM 2504 C CA . PRO A 1 311 ? -4.758 -1.021 -11.891 1.00 89.25 311 PRO A CA 1
ATOM 2505 C C . PRO A 1 311 ? -5.470 -1.335 -13.212 1.00 89.25 311 PRO A C 1
ATOM 2507 O O . PRO A 1 311 ? -5.038 -0.867 -14.263 1.00 89.25 311 PRO A O 1
ATOM 2510 N N . LYS A 1 312 ? -6.586 -2.080 -13.192 1.00 88.50 312 LYS A N 1
ATOM 2511 C CA . LYS A 1 312 ? -7.331 -2.430 -14.415 1.00 88.50 312 LYS A CA 1
ATOM 2512 C C . LYS A 1 312 ? -7.950 -1.204 -15.089 1.00 88.50 312 LYS A C 1
ATOM 2514 O O . LYS A 1 312 ? -7.810 -1.057 -16.301 1.00 88.50 312 LYS A O 1
ATOM 2519 N N . ILE A 1 313 ? -8.582 -0.321 -14.311 1.00 89.25 313 ILE A N 1
ATOM 2520 C CA . ILE A 1 313 ? -9.174 0.930 -14.817 1.00 89.25 313 ILE A CA 1
ATOM 2521 C C . ILE A 1 313 ? -8.073 1.881 -15.284 1.00 89.25 313 ILE A C 1
ATOM 2523 O O . ILE A 1 313 ? -8.140 2.436 -16.379 1.00 89.25 313 ILE A O 1
ATOM 2527 N N . ASN A 1 314 ? -7.017 2.019 -14.482 1.00 91.94 314 ASN A N 1
ATOM 2528 C CA . ASN A 1 314 ? -5.945 2.978 -14.730 1.00 91.94 314 ASN A CA 1
ATOM 2529 C C . ASN A 1 314 ? -4.842 2.447 -15.659 1.00 91.94 314 ASN A C 1
ATOM 2531 O O . ASN A 1 314 ? -3.811 3.101 -15.814 1.00 91.94 314 ASN A O 1
ATOM 2535 N N . LYS A 1 315 ? -5.038 1.289 -16.306 1.00 93.50 315 LYS A N 1
ATOM 2536 C CA . LYS A 1 315 ? -4.004 0.577 -17.077 1.00 93.50 315 LYS A CA 1
ATOM 2537 C C . LYS A 1 315 ? -3.272 1.468 -18.076 1.00 93.50 315 LYS A C 1
ATOM 2539 O O . LYS A 1 315 ? -2.046 1.436 -18.137 1.00 93.50 315 LYS A O 1
ATOM 2544 N N . ARG A 1 316 ? -4.014 2.263 -18.857 1.00 95.31 316 ARG A N 1
ATOM 2545 C CA . ARG A 1 316 ? -3.427 3.161 -19.863 1.00 95.31 316 ARG A CA 1
ATOM 2546 C C . ARG A 1 316 ? -2.549 4.231 -19.213 1.00 95.31 316 ARG A C 1
ATOM 2548 O O . ARG A 1 316 ? -1.403 4.385 -19.608 1.00 95.31 316 ARG A O 1
ATOM 2555 N N . HIS A 1 317 ? -3.054 4.902 -18.178 1.00 93.69 317 HIS A N 1
ATOM 2556 C CA . HIS A 1 317 ? -2.303 5.944 -17.473 1.00 93.69 317 HIS A CA 1
ATOM 2557 C C . HIS A 1 317 ? -1.057 5.374 -16.788 1.00 93.69 317 HIS A C 1
ATOM 2559 O O . HIS A 1 317 ? 0.017 5.964 -16.879 1.00 93.69 317 HIS A O 1
ATOM 2565 N N . ILE A 1 318 ? -1.178 4.201 -16.156 1.00 94.75 318 ILE A N 1
ATOM 2566 C CA . ILE A 1 318 ? -0.048 3.501 -15.536 1.00 94.75 318 ILE A CA 1
ATOM 2567 C C . ILE A 1 318 ? 1.030 3.199 -16.578 1.00 94.75 318 ILE A C 1
ATOM 2569 O O . ILE A 1 318 ? 2.194 3.497 -16.328 1.00 94.75 318 ILE A O 1
ATOM 2573 N N . LEU A 1 319 ? 0.658 2.660 -17.745 1.00 94.38 319 LEU A N 1
ATOM 2574 C CA . LEU A 1 319 ? 1.592 2.393 -18.842 1.00 94.38 319 LEU A CA 1
ATOM 2575 C C . LEU A 1 319 ? 2.289 3.672 -19.319 1.00 94.38 319 LEU A C 1
ATOM 2577 O O . LEU A 1 319 ? 3.516 3.690 -19.416 1.00 94.38 319 LEU A O 1
ATOM 2581 N N . ASP A 1 320 ? 1.531 4.740 -19.570 1.00 93.19 320 ASP A N 1
ATOM 2582 C CA . ASP A 1 320 ? 2.068 6.006 -20.078 1.00 93.19 320 ASP A CA 1
ATOM 2583 C C . ASP A 1 320 ? 3.086 6.618 -19.097 1.00 93.19 320 ASP A C 1
ATOM 2585 O O . ASP A 1 320 ? 4.185 7.013 -19.495 1.00 93.19 320 ASP A O 1
ATOM 2589 N N . ILE A 1 321 ? 2.772 6.626 -17.797 1.00 92.31 321 ILE A N 1
ATOM 2590 C CA . ILE A 1 321 ? 3.661 7.123 -16.733 1.00 92.31 321 ILE A CA 1
ATOM 2591 C C . ILE A 1 321 ? 4.876 6.208 -16.577 1.00 92.31 321 ILE A C 1
ATOM 2593 O O . ILE A 1 321 ? 6.013 6.681 -16.549 1.00 92.31 321 ILE A O 1
ATOM 2597 N N . ALA A 1 322 ? 4.658 4.897 -16.497 1.00 92.69 322 ALA A N 1
ATOM 2598 C CA . ALA A 1 322 ? 5.723 3.917 -16.336 1.00 92.69 322 ALA A CA 1
ATOM 2599 C C . ALA A 1 322 ? 6.746 4.006 -17.477 1.00 92.69 322 ALA A C 1
ATOM 2601 O O . ALA A 1 322 ? 7.950 4.024 -17.219 1.00 92.69 322 ALA A O 1
ATOM 2602 N N . MET A 1 323 ? 6.285 4.146 -18.724 1.00 90.06 323 MET A N 1
ATOM 2603 C CA . MET A 1 323 ? 7.156 4.347 -19.884 1.00 90.06 323 MET A CA 1
ATOM 2604 C C . MET A 1 323 ? 7.850 5.714 -19.844 1.00 90.06 323 MET A C 1
ATOM 2606 O O . MET A 1 323 ? 9.077 5.771 -19.936 1.00 90.06 323 MET A O 1
ATOM 2610 N N . LYS A 1 324 ? 7.101 6.808 -19.627 1.00 90.00 324 LYS A N 1
ATOM 2611 C CA . LYS A 1 324 ? 7.648 8.179 -19.580 1.00 90.00 324 LYS A CA 1
ATOM 2612 C C . LYS A 1 324 ? 8.737 8.354 -18.520 1.00 90.00 324 LYS A C 1
ATOM 2614 O O . LYS A 1 324 ? 9.681 9.122 -18.712 1.00 90.00 324 LYS A O 1
ATOM 2619 N N . TYR A 1 325 ? 8.599 7.677 -17.385 1.00 90.12 325 TYR A N 1
ATOM 2620 C CA . TYR A 1 325 ? 9.519 7.797 -16.254 1.00 90.12 325 TYR A CA 1
ATOM 2621 C C . TYR A 1 325 ? 10.465 6.601 -16.101 1.00 90.12 325 TYR A C 1
ATOM 2623 O O . TYR A 1 325 ? 11.285 6.598 -15.183 1.00 90.12 325 TYR A O 1
ATOM 2631 N N . SER A 1 326 ? 10.398 5.617 -17.007 1.00 89.62 326 SER A N 1
ATOM 2632 C CA . SER A 1 326 ? 11.189 4.378 -16.950 1.00 89.62 326 SER A CA 1
ATOM 2633 C C . SER A 1 326 ? 11.060 3.648 -15.602 1.00 89.62 326 SER A C 1
ATOM 2635 O O . SER A 1 326 ? 12.051 3.230 -15.001 1.00 89.62 326 SER A O 1
ATOM 2637 N N . ILE A 1 327 ? 9.825 3.526 -15.108 1.00 90.69 327 ILE A N 1
ATOM 2638 C CA . ILE A 1 327 ? 9.477 2.856 -13.849 1.00 90.69 327 ILE A CA 1
ATOM 2639 C C . ILE A 1 327 ? 8.830 1.502 -14.160 1.00 90.69 327 ILE A C 1
ATOM 2641 O O . ILE A 1 327 ? 7.985 1.384 -15.048 1.00 90.69 327 ILE A O 1
ATOM 2645 N N . VAL A 1 328 ? 9.223 0.466 -13.417 1.00 91.50 328 VAL A N 1
ATOM 2646 C CA . VAL A 1 328 ? 8.553 -0.843 -13.449 1.00 91.50 328 VAL A CA 1
ATOM 2647 C C . VAL A 1 328 ? 7.234 -0.738 -12.696 1.00 91.50 328 VAL A C 1
ATOM 2649 O O . VAL A 1 328 ? 7.204 -0.289 -11.552 1.00 91.50 328 VAL A O 1
ATOM 2652 N N . SER A 1 329 ? 6.160 -1.159 -13.349 1.00 90.25 329 SER A N 1
ATOM 2653 C CA . SER A 1 329 ? 4.789 -1.165 -12.842 1.00 90.25 329 SER A CA 1
ATOM 2654 C C . SER A 1 329 ? 4.160 -2.536 -13.086 1.00 90.25 329 SER A C 1
ATOM 2656 O O . SER A 1 329 ? 4.765 -3.386 -13.735 1.00 90.25 329 SER A O 1
ATOM 2658 N N . ASP A 1 330 ? 2.917 -2.733 -12.656 1.00 85.19 330 ASP A N 1
ATOM 2659 C CA . ASP A 1 330 ? 2.174 -3.980 -12.895 1.00 85.19 330 ASP A CA 1
ATOM 2660 C C . ASP A 1 330 ? 2.049 -4.347 -14.386 1.00 85.19 330 ASP A C 1
ATOM 2662 O O . ASP A 1 330 ? 1.845 -5.510 -14.733 1.00 85.19 330 ASP A O 1
ATOM 2666 N N . PHE A 1 331 ? 2.186 -3.363 -15.283 1.00 91.50 331 PHE A N 1
ATOM 2667 C CA . PHE A 1 331 ? 2.048 -3.540 -16.731 1.00 91.50 331 PHE A CA 1
ATOM 2668 C C . PHE A 1 331 ? 3.347 -3.326 -17.515 1.00 91.50 331 PHE A C 1
ATOM 2670 O O . PHE A 1 331 ? 3.333 -3.416 -18.742 1.00 91.50 331 PHE A O 1
ATOM 2677 N N . THR A 1 332 ? 4.469 -3.049 -16.844 1.00 91.44 332 THR A N 1
ATOM 2678 C CA . THR A 1 332 ? 5.772 -2.846 -17.494 1.00 91.44 332 THR A CA 1
ATOM 2679 C C . THR A 1 332 ? 6.837 -3.731 -16.861 1.00 91.44 332 THR A C 1
ATOM 2681 O O . THR A 1 332 ? 6.889 -3.905 -15.652 1.00 91.44 332 THR A O 1
ATOM 2684 N N . SER A 1 333 ? 7.735 -4.277 -17.676 1.00 90.56 333 SER A N 1
ATOM 2685 C CA . SER A 1 333 ? 8.864 -5.089 -17.212 1.00 90.56 333 SER A CA 1
ATOM 2686 C C . SER A 1 333 ? 10.172 -4.540 -17.762 1.00 90.56 333 SER A C 1
ATOM 2688 O O . SER A 1 333 ? 10.217 -4.107 -18.913 1.00 90.56 333 SER A O 1
ATOM 2690 N N . ILE A 1 334 ? 11.250 -4.618 -16.983 1.00 89.88 334 ILE A N 1
ATOM 2691 C CA . ILE A 1 334 ? 12.602 -4.363 -17.490 1.00 89.88 334 ILE A CA 1
ATOM 2692 C C . ILE A 1 334 ? 13.185 -5.672 -18.013 1.00 89.88 334 ILE A C 1
ATOM 2694 O O . ILE A 1 334 ? 13.226 -6.675 -17.302 1.00 89.88 334 ILE A O 1
ATOM 2698 N N . LEU A 1 335 ? 13.677 -5.635 -19.247 1.00 88.38 335 LEU A N 1
ATOM 2699 C CA . LEU A 1 335 ? 14.440 -6.717 -19.850 1.00 88.38 335 LEU A CA 1
ATOM 2700 C C . LEU A 1 335 ? 15.905 -6.284 -19.966 1.00 88.38 335 LEU A C 1
ATOM 2702 O O . LEU A 1 335 ? 16.208 -5.300 -20.637 1.00 88.38 335 LEU A O 1
ATOM 2706 N N . VAL A 1 336 ? 16.809 -7.020 -19.318 1.00 91.75 336 VAL A N 1
ATOM 2707 C CA . VAL A 1 336 ? 18.258 -6.771 -19.384 1.00 91.75 336 VAL A CA 1
ATOM 2708 C C . VAL A 1 336 ? 18.897 -7.815 -20.293 1.00 91.75 336 VAL A C 1
ATOM 2710 O O . VAL A 1 336 ? 18.786 -9.014 -20.042 1.00 91.75 336 VAL A O 1
ATOM 2713 N N . LEU A 1 337 ? 19.543 -7.351 -21.364 1.00 93.50 337 LEU A N 1
ATOM 2714 C CA . LEU A 1 337 ? 20.186 -8.193 -22.372 1.00 93.50 337 LEU A CA 1
ATOM 2715 C C . LEU A 1 337 ? 21.689 -7.904 -22.394 1.00 93.50 337 LEU A C 1
ATOM 2717 O O . LEU A 1 337 ? 22.132 -6.816 -22.767 1.00 93.50 337 LEU A O 1
ATOM 2721 N N . GLU A 1 338 ? 22.488 -8.883 -21.994 1.00 92.62 338 GLU A N 1
ATOM 2722 C CA . GLU A 1 338 ? 23.943 -8.773 -21.894 1.00 92.62 338 GLU A CA 1
ATOM 2723 C C . GLU A 1 338 ? 24.644 -9.499 -23.039 1.00 92.62 338 GLU A C 1
ATOM 2725 O O . GLU A 1 338 ? 25.630 -8.988 -23.573 1.00 92.62 338 GLU A O 1
ATOM 2730 N N . THR A 1 339 ? 24.118 -10.653 -23.452 1.00 95.25 339 THR A N 1
ATOM 2731 C CA . THR A 1 339 ? 24.774 -11.537 -24.420 1.00 95.25 339 THR A CA 1
ATOM 2732 C C . THR A 1 339 ? 24.112 -11.500 -25.793 1.00 95.25 339 THR A C 1
ATOM 2734 O O . THR A 1 339 ? 22.929 -11.189 -25.944 1.00 95.25 339 THR A O 1
ATOM 2737 N N . LEU A 1 340 ? 24.876 -11.870 -26.825 1.00 95.75 340 LEU A N 1
ATOM 2738 C CA . LEU A 1 340 ? 24.373 -11.956 -28.198 1.00 95.75 340 LEU A CA 1
ATOM 2739 C C . LEU A 1 340 ? 23.194 -12.929 -28.300 1.00 95.75 340 LEU A C 1
ATOM 2741 O O . LEU A 1 340 ? 22.191 -12.621 -28.935 1.00 95.75 340 LEU A O 1
ATOM 2745 N N . GLN A 1 341 ? 23.297 -14.080 -27.636 1.00 95.44 341 GLN A N 1
ATOM 2746 C CA . GLN A 1 341 ? 22.266 -15.112 -27.622 1.00 95.44 341 GLN A CA 1
ATOM 2747 C C . GLN A 1 341 ? 20.950 -14.581 -27.050 1.00 95.44 341 GLN A C 1
ATOM 2749 O O . GLN A 1 341 ? 19.893 -14.888 -27.592 1.00 95.44 341 GLN A O 1
ATOM 2754 N N . GLN A 1 342 ? 21.004 -13.753 -26.003 1.00 94.94 342 GLN A N 1
ATOM 2755 C CA . GLN A 1 342 ? 19.813 -13.119 -25.437 1.00 94.94 342 GLN A CA 1
ATOM 2756 C C . GLN A 1 342 ? 19.170 -12.147 -26.438 1.00 94.94 342 GLN A C 1
ATOM 2758 O O . GLN A 1 342 ? 17.968 -12.225 -26.680 1.00 94.94 342 GLN A O 1
ATOM 2763 N N . HIS A 1 343 ? 19.963 -11.283 -27.079 1.00 94.94 343 HIS A N 1
ATOM 2764 C CA . HIS A 1 343 ? 19.469 -10.373 -28.120 1.00 94.94 343 HIS A CA 1
ATOM 2765 C C . HIS A 1 343 ? 18.835 -11.114 -29.305 1.00 94.94 343 HIS A C 1
ATOM 2767 O O . HIS A 1 343 ? 17.777 -10.714 -29.789 1.00 94.94 343 HIS A O 1
ATOM 2773 N N . ILE A 1 344 ? 19.440 -12.225 -29.735 1.00 95.19 344 ILE A N 1
ATOM 2774 C CA . ILE A 1 344 ? 18.896 -13.094 -30.784 1.00 95.19 344 ILE A CA 1
ATOM 2775 C C . ILE A 1 344 ? 17.583 -13.743 -30.334 1.00 95.19 344 ILE A C 1
ATOM 2777 O O . ILE A 1 344 ? 16.608 -13.714 -31.081 1.00 95.19 344 ILE A O 1
ATOM 2781 N N . ALA A 1 345 ? 17.543 -14.308 -29.123 1.00 94.50 345 ALA A N 1
ATOM 2782 C CA . ALA A 1 345 ? 16.379 -15.024 -28.604 1.00 94.50 345 ALA A CA 1
ATOM 2783 C C . ALA A 1 345 ? 15.135 -14.131 -28.504 1.00 94.50 345 ALA A C 1
ATOM 2785 O O . ALA A 1 345 ? 14.035 -14.578 -28.824 1.00 94.50 345 ALA A O 1
ATOM 2786 N N . TYR A 1 346 ? 15.313 -12.871 -28.096 1.00 93.19 346 TYR A N 1
ATOM 2787 C CA . TYR A 1 346 ? 14.223 -11.897 -27.990 1.00 93.19 346 TYR A CA 1
ATOM 2788 C C . TYR A 1 346 ? 14.047 -11.024 -29.240 1.00 93.19 346 TYR A C 1
ATOM 2790 O O . TYR A 1 346 ? 13.144 -10.196 -29.271 1.00 93.19 346 TYR A O 1
ATOM 2798 N N . ASN A 1 347 ? 14.878 -11.211 -30.272 1.00 93.00 347 ASN A N 1
ATOM 2799 C CA . ASN A 1 347 ? 14.892 -10.409 -31.499 1.00 93.00 347 ASN A CA 1
ATOM 2800 C C . ASN A 1 347 ? 14.969 -8.890 -31.237 1.00 93.00 347 ASN A C 1
ATOM 2802 O O . ASN A 1 347 ? 14.306 -8.090 -31.897 1.00 93.00 347 ASN A O 1
ATOM 2806 N N . ILE A 1 348 ? 15.777 -8.498 -30.251 1.00 94.31 348 ILE A N 1
ATOM 2807 C CA . ILE A 1 348 ? 15.990 -7.099 -29.873 1.00 94.31 348 ILE A CA 1
ATOM 2808 C C . ILE A 1 348 ? 17.385 -6.697 -30.324 1.00 94.31 348 ILE A C 1
ATOM 2810 O O . ILE A 1 348 ? 18.380 -7.270 -29.879 1.00 94.31 348 ILE A O 1
ATOM 2814 N N . CYS A 1 349 ? 17.465 -5.685 -31.183 1.00 94.69 349 CYS A N 1
ATOM 2815 C CA . CYS A 1 349 ? 18.739 -5.168 -31.661 1.00 94.69 349 CYS A CA 1
ATOM 2816 C C . CYS A 1 349 ? 19.527 -4.514 -30.508 1.00 94.69 349 CYS A C 1
ATOM 2818 O O . CYS A 1 349 ? 18.965 -3.679 -29.794 1.00 94.69 349 CYS A O 1
ATOM 2820 N N . PRO A 1 350 ? 20.808 -4.869 -30.293 1.00 94.44 350 PRO A N 1
ATOM 2821 C CA . PRO A 1 350 ? 21.674 -4.136 -29.377 1.00 94.44 350 PRO A CA 1
ATOM 2822 C C . PRO A 1 350 ? 21.766 -2.655 -29.759 1.00 94.44 350 PRO A C 1
ATOM 2824 O O . PRO A 1 350 ? 21.684 -2.299 -30.930 1.00 94.44 350 PRO A O 1
ATOM 2827 N N . HIS A 1 351 ? 21.985 -1.777 -28.782 1.00 91.44 351 HIS A N 1
ATOM 2828 C CA . HIS A 1 351 ? 22.222 -0.365 -29.081 1.00 91.44 351 HIS A CA 1
ATOM 2829 C C . HIS A 1 351 ? 23.574 -0.179 -29.813 1.00 91.44 351 HIS A C 1
ATOM 2831 O O . HIS A 1 351 ? 24.546 -0.835 -29.420 1.00 91.44 351 HIS A O 1
ATOM 2837 N N . PRO A 1 352 ? 23.695 0.734 -30.804 1.00 93.06 352 PRO A N 1
ATOM 2838 C CA . PRO A 1 352 ? 24.929 0.935 -31.579 1.00 93.06 352 PRO A CA 1
ATOM 2839 C C . PRO A 1 352 ? 26.175 1.274 -30.751 1.00 93.06 352 PRO A C 1
ATOM 2841 O O . PRO A 1 352 ? 27.290 0.979 -31.166 1.00 93.06 352 PRO A O 1
ATOM 2844 N N . SER A 1 353 ? 26.002 1.843 -29.553 1.00 93.38 353 SER A N 1
ATOM 2845 C CA . SER A 1 353 ? 27.113 2.103 -28.622 1.00 93.38 353 SER A CA 1
ATOM 2846 C C . SER A 1 353 ? 27.838 0.832 -28.157 1.00 93.38 353 SER A C 1
ATOM 2848 O O . SER A 1 353 ? 28.991 0.905 -27.740 1.00 93.38 353 SER A O 1
ATOM 2850 N N . ARG A 1 354 ? 27.196 -0.343 -28.232 1.00 93.44 354 ARG A N 1
ATOM 2851 C CA . ARG A 1 354 ? 27.805 -1.653 -27.947 1.00 93.44 354 ARG A CA 1
ATOM 2852 C C . ARG A 1 354 ? 28.317 -2.272 -29.247 1.00 93.44 354 ARG A C 1
ATOM 2854 O O . ARG A 1 354 ? 27.823 -3.313 -29.675 1.00 93.44 354 ARG A O 1
ATOM 2861 N N . THR A 1 355 ? 29.300 -1.627 -29.875 1.00 94.00 355 THR A N 1
ATOM 2862 C CA . THR A 1 355 ? 29.724 -1.877 -31.266 1.00 94.00 355 THR A CA 1
ATOM 2863 C C . THR A 1 355 ? 29.988 -3.349 -31.586 1.00 94.00 355 THR A C 1
ATOM 2865 O O . THR A 1 355 ? 29.494 -3.860 -32.586 1.00 94.00 355 THR A O 1
ATOM 2868 N N . THR A 1 356 ? 30.726 -4.062 -30.730 1.00 95.62 356 THR A N 1
ATOM 2869 C CA . THR A 1 356 ? 31.052 -5.484 -30.944 1.00 95.62 356 THR A CA 1
ATOM 2870 C C . THR A 1 356 ? 29.796 -6.354 -30.981 1.00 95.62 356 THR A C 1
ATOM 2872 O O . THR A 1 356 ? 29.591 -7.131 -31.912 1.00 95.62 356 THR A O 1
ATOM 2875 N N . LEU A 1 357 ? 28.919 -6.182 -29.993 1.00 94.56 357 LEU A N 1
ATOM 2876 C CA . LEU A 1 357 ? 27.665 -6.916 -29.877 1.00 94.56 357 LEU A CA 1
ATOM 2877 C C . LEU A 1 357 ? 26.687 -6.567 -31.005 1.00 94.56 357 LEU A C 1
ATOM 2879 O O . LEU A 1 357 ? 26.057 -7.463 -31.566 1.00 94.56 357 LEU A O 1
ATOM 2883 N N . TYR A 1 358 ? 26.591 -5.281 -31.348 1.00 95.75 358 TYR A N 1
ATOM 2884 C CA . TYR A 1 358 ? 25.779 -4.780 -32.453 1.00 95.75 358 TYR A CA 1
ATOM 2885 C C . TYR A 1 358 ? 26.210 -5.403 -33.784 1.00 95.75 358 TYR A C 1
ATOM 2887 O O . TYR A 1 358 ? 25.387 -5.995 -34.479 1.00 95.75 358 TYR A O 1
ATOM 2895 N N . ASN A 1 359 ? 27.508 -5.367 -34.100 1.00 96.50 359 ASN A N 1
ATOM 2896 C CA . ASN A 1 359 ? 28.040 -5.933 -35.339 1.00 96.50 359 ASN A CA 1
ATOM 2897 C C . ASN A 1 359 ? 27.794 -7.444 -35.425 1.00 96.50 359 ASN A C 1
ATOM 2899 O O . ASN A 1 359 ? 27.351 -7.941 -36.459 1.00 96.50 359 ASN A O 1
ATOM 2903 N N . HIS A 1 360 ? 28.014 -8.180 -34.331 1.00 96.69 360 HIS A N 1
ATOM 2904 C CA . HIS A 1 360 ? 27.712 -9.611 -34.294 1.00 96.69 360 HIS A CA 1
ATOM 2905 C C . HIS A 1 360 ? 26.221 -9.901 -34.516 1.00 96.69 360 HIS A C 1
ATOM 2907 O O . HIS A 1 360 ? 25.882 -10.830 -35.251 1.00 96.69 360 HIS A O 1
ATOM 2913 N N . TYR A 1 361 ? 25.330 -9.097 -33.930 1.00 96.62 361 TYR A N 1
ATOM 2914 C CA . TYR A 1 361 ? 23.888 -9.222 -34.138 1.00 96.62 361 TYR A CA 1
ATOM 2915 C C . TYR A 1 361 ? 23.488 -8.937 -35.591 1.00 96.62 361 TYR A C 1
ATOM 2917 O O . TYR A 1 361 ? 22.738 -9.713 -36.182 1.00 96.62 361 TYR A O 1
ATOM 2925 N N . MET A 1 362 ? 24.025 -7.876 -36.196 1.00 96.25 362 MET A N 1
ATOM 2926 C CA . MET A 1 362 ? 23.748 -7.530 -37.594 1.00 96.25 362 MET A CA 1
ATOM 2927 C C . MET A 1 362 ? 24.249 -8.607 -38.563 1.00 96.25 362 MET A C 1
ATOM 2929 O O . MET A 1 362 ? 23.516 -8.994 -39.474 1.00 96.25 362 MET A O 1
ATOM 2933 N N . ASN A 1 363 ? 25.442 -9.160 -38.324 1.00 95.75 363 ASN A N 1
ATOM 2934 C CA . ASN A 1 363 ? 25.972 -10.280 -39.106 1.00 95.75 363 ASN A CA 1
ATOM 2935 C C . ASN A 1 363 ? 25.082 -11.522 -38.988 1.00 95.75 363 ASN A C 1
ATOM 2937 O O . ASN A 1 363 ? 24.774 -12.164 -39.993 1.00 95.75 363 ASN A O 1
ATOM 2941 N N . TYR A 1 364 ? 24.619 -11.840 -37.775 1.00 95.25 364 TYR A N 1
ATOM 2942 C CA . TYR A 1 364 ? 23.670 -12.930 -37.564 1.00 95.25 364 TYR A CA 1
ATOM 2943 C C . TYR A 1 364 ? 22.365 -12.707 -38.343 1.00 95.25 364 TYR A C 1
ATOM 2945 O O . TYR A 1 364 ? 21.912 -13.614 -39.038 1.00 95.25 364 TYR A O 1
ATOM 2953 N N . GLN A 1 365 ? 21.786 -11.503 -38.283 1.00 94.00 365 GLN A N 1
ATOM 2954 C CA . GLN A 1 365 ? 20.551 -11.177 -39.005 1.00 94.00 365 GLN A CA 1
ATOM 2955 C C . GLN A 1 365 ? 20.733 -11.247 -40.527 1.00 94.00 365 GLN A C 1
ATOM 2957 O O . GLN A 1 365 ? 19.860 -11.761 -41.228 1.00 94.00 365 GLN A O 1
ATOM 2962 N N . HIS A 1 366 ? 21.880 -10.795 -41.046 1.00 94.00 366 HIS A N 1
ATOM 2963 C CA . HIS A 1 366 ? 22.204 -10.919 -42.466 1.00 94.00 366 HIS A CA 1
ATOM 2964 C C . HIS A 1 366 ? 22.278 -12.391 -42.895 1.00 94.00 366 HIS A C 1
ATOM 2966 O O . HIS A 1 366 ? 21.603 -12.794 -43.842 1.00 94.00 366 HIS A O 1
ATOM 2972 N N . ASN A 1 367 ? 23.031 -13.210 -42.155 1.00 94.38 367 ASN A N 1
ATOM 2973 C CA . ASN A 1 367 ? 23.172 -14.638 -42.441 1.00 94.38 367 ASN A CA 1
ATOM 2974 C C . ASN A 1 367 ? 21.830 -15.372 -42.349 1.00 94.38 367 ASN A C 1
ATOM 2976 O O . ASN A 1 367 ? 21.505 -16.171 -43.226 1.00 94.38 367 ASN A O 1
ATOM 2980 N N . LYS A 1 368 ? 21.018 -15.061 -41.331 1.00 93.12 368 LYS A N 1
ATOM 2981 C CA . LYS A 1 368 ? 19.674 -15.621 -41.169 1.00 93.12 368 LYS A CA 1
ATOM 2982 C C . LYS A 1 368 ? 18.791 -15.301 -42.376 1.00 93.12 368 LYS A C 1
ATOM 2984 O O . LYS A 1 368 ? 18.178 -16.209 -42.923 1.00 93.12 368 LYS A O 1
ATOM 2989 N N . LYS A 1 369 ? 18.794 -14.050 -42.852 1.00 92.31 369 LYS A N 1
ATOM 2990 C CA . LYS A 1 369 ? 18.027 -13.644 -44.039 1.00 92.31 369 LYS A CA 1
ATOM 2991 C C . LYS A 1 369 ? 18.434 -14.430 -45.290 1.00 92.31 369 LYS A C 1
ATOM 2993 O O . LYS A 1 369 ? 17.562 -14.861 -46.035 1.00 92.31 369 LYS A O 1
ATOM 2998 N N . GLN A 1 370 ? 19.733 -14.648 -45.507 1.00 92.56 370 GLN A N 1
ATOM 2999 C CA . GLN A 1 370 ? 20.221 -15.439 -46.646 1.00 92.56 370 GLN A CA 1
ATOM 3000 C C . GLN A 1 370 ? 19.786 -16.909 -46.558 1.00 92.56 370 GLN A C 1
ATOM 3002 O O . GLN A 1 370 ? 19.344 -17.496 -47.547 1.00 92.56 370 GLN A O 1
ATOM 3007 N N . VAL A 1 371 ? 19.870 -17.500 -45.363 1.00 93.25 371 VAL A N 1
ATOM 3008 C CA . VAL A 1 371 ? 19.410 -18.873 -45.113 1.00 93.25 371 VAL A CA 1
ATOM 3009 C C . VAL A 1 371 ? 17.898 -18.991 -45.322 1.00 93.25 371 VAL A C 1
ATOM 3011 O O . VAL A 1 371 ? 17.449 -19.921 -45.990 1.00 93.25 371 VAL A O 1
ATOM 3014 N N . ASP A 1 372 ? 17.118 -18.035 -44.816 1.00 91.81 372 ASP A N 1
ATOM 3015 C CA . ASP A 1 372 ? 15.659 -18.013 -44.955 1.00 91.81 372 ASP A CA 1
ATOM 3016 C C . ASP A 1 372 ? 15.228 -17.852 -46.423 1.00 91.81 372 ASP A C 1
ATOM 3018 O O . ASP A 1 372 ? 14.304 -18.535 -46.864 1.00 91.81 372 ASP A O 1
ATOM 3022 N N . LEU A 1 373 ? 15.925 -17.024 -47.213 1.00 92.62 373 LEU A N 1
ATOM 3023 C CA . LEU A 1 373 ? 15.685 -16.888 -48.657 1.00 92.62 373 LEU A CA 1
ATOM 3024 C C . LEU A 1 373 ? 15.910 -18.212 -49.393 1.00 92.62 373 LEU A C 1
ATOM 3026 O O . LEU A 1 373 ? 15.015 -18.684 -50.093 1.00 92.62 373 LEU A O 1
ATOM 3030 N N . LYS A 1 374 ? 17.053 -18.865 -49.163 1.00 93.38 374 LYS A N 1
ATOM 3031 C CA . LYS A 1 374 ? 17.368 -20.160 -49.784 1.00 93.38 374 LYS A CA 1
ATOM 3032 C C . LYS A 1 374 ? 16.377 -21.256 -49.370 1.00 93.38 374 LYS A C 1
ATOM 3034 O O . LYS A 1 374 ? 15.966 -22.089 -50.184 1.00 93.38 374 LYS A O 1
ATOM 3039 N N . ASN A 1 375 ? 15.955 -21.259 -48.107 1.00 92.00 375 ASN A N 1
ATOM 3040 C CA . ASN A 1 375 ? 14.930 -22.179 -47.614 1.00 92.00 375 ASN A CA 1
ATOM 3041 C C . ASN A 1 375 ? 13.562 -21.908 -48.260 1.00 92.00 375 ASN A C 1
ATOM 3043 O O . ASN A 1 375 ? 12.841 -22.848 -48.591 1.00 92.00 375 ASN A O 1
ATOM 3047 N N . ASN A 1 376 ? 13.209 -20.643 -48.489 1.00 92.50 376 ASN A N 1
ATOM 3048 C CA . ASN A 1 376 ? 11.973 -20.282 -49.178 1.00 92.50 376 ASN A CA 1
ATOM 3049 C C . ASN A 1 376 ? 12.000 -20.680 -50.656 1.00 92.50 376 ASN A C 1
ATOM 3051 O O . ASN A 1 376 ? 11.020 -21.246 -51.130 1.00 92.50 376 ASN A O 1
ATOM 3055 N N . GLU A 1 377 ? 13.109 -20.462 -51.364 1.00 93.31 377 GLU A N 1
ATOM 3056 C CA . GLU A 1 377 ? 13.276 -20.896 -52.759 1.00 93.31 377 GLU A CA 1
ATOM 3057 C C . GLU A 1 377 ? 13.145 -22.415 -52.895 1.00 93.31 377 GLU A C 1
ATOM 3059 O O . GLU A 1 377 ? 12.383 -22.910 -53.725 1.00 93.31 377 GLU A O 1
ATOM 3064 N N . THR A 1 378 ? 13.831 -23.171 -52.032 1.00 93.38 378 THR A N 1
ATOM 3065 C CA . THR A 1 378 ? 13.745 -24.641 -52.031 1.00 93.38 378 THR A CA 1
ATOM 3066 C C . THR A 1 378 ? 12.341 -25.136 -51.680 1.00 93.38 378 THR A C 1
ATOM 3068 O O . THR A 1 378 ? 11.837 -26.061 -52.322 1.00 93.38 378 THR A O 1
ATOM 3071 N N . LYS A 1 379 ? 11.666 -24.497 -50.716 1.00 93.12 379 LYS A N 1
ATOM 3072 C CA . LYS A 1 379 ? 10.272 -24.801 -50.368 1.00 93.12 379 LYS A CA 1
ATOM 3073 C C . LYS A 1 379 ? 9.316 -24.485 -51.520 1.00 93.12 379 LYS A C 1
ATOM 3075 O O . LYS A 1 379 ? 8.433 -25.291 -51.804 1.00 93.12 379 LYS A O 1
ATOM 3080 N N . LEU A 1 380 ? 9.493 -23.351 -52.194 1.00 94.12 380 LEU A N 1
ATOM 3081 C CA . LEU A 1 380 ? 8.662 -22.935 -53.321 1.00 94.12 380 LEU A CA 1
ATOM 3082 C C . LEU A 1 380 ? 8.853 -23.867 -54.522 1.00 94.12 380 LEU A C 1
ATOM 3084 O O . LEU A 1 380 ? 7.865 -24.321 -55.092 1.00 94.12 380 LEU A O 1
ATOM 3088 N N . ALA A 1 381 ? 10.093 -24.249 -54.835 1.00 93.81 381 ALA A N 1
ATOM 3089 C CA . ALA A 1 381 ? 10.389 -25.251 -55.858 1.00 93.81 381 ALA A CA 1
ATOM 3090 C C . ALA A 1 381 ? 9.744 -26.612 -55.534 1.00 93.81 381 ALA A C 1
ATOM 3092 O O . ALA A 1 381 ? 9.145 -27.242 -56.405 1.00 93.81 381 ALA A O 1
ATOM 3093 N N . ALA A 1 382 ? 9.799 -27.050 -54.271 1.00 93.00 382 ALA A N 1
ATOM 3094 C CA . ALA A 1 382 ? 9.135 -28.278 -53.840 1.00 93.00 382 ALA A CA 1
ATOM 3095 C C . ALA A 1 382 ? 7.604 -28.198 -53.993 1.00 93.00 382 ALA A C 1
ATOM 3097 O O . ALA A 1 382 ? 6.990 -29.141 -54.490 1.00 93.00 382 ALA A O 1
ATOM 3098 N N . ILE A 1 383 ? 6.989 -27.070 -53.615 1.00 94.81 383 ILE A N 1
ATOM 3099 C CA . ILE A 1 383 ? 5.543 -26.845 -53.772 1.00 94.81 383 ILE A CA 1
ATOM 3100 C C . ILE A 1 383 ? 5.149 -26.822 -55.251 1.00 94.81 383 ILE A C 1
ATOM 3102 O O . ILE A 1 383 ? 4.169 -27.469 -55.612 1.00 94.81 383 ILE A O 1
ATOM 3106 N N . LEU A 1 384 ? 5.913 -26.141 -56.110 1.00 94.19 384 LEU A N 1
ATOM 3107 C CA . LEU A 1 384 ? 5.673 -26.117 -57.556 1.00 94.19 384 LEU A CA 1
ATOM 3108 C C . LEU A 1 384 ? 5.727 -27.522 -58.159 1.00 94.19 384 LEU A C 1
ATOM 3110 O O . LEU A 1 384 ? 4.848 -27.889 -58.932 1.00 94.19 384 LEU A O 1
ATOM 3114 N N . ASN A 1 385 ? 6.702 -28.339 -57.760 1.00 93.69 385 ASN A N 1
ATOM 3115 C CA . ASN A 1 385 ? 6.793 -29.722 -58.224 1.00 93.69 385 ASN A CA 1
ATOM 3116 C C . ASN A 1 385 ? 5.589 -30.562 -57.776 1.00 93.69 385 ASN A C 1
ATOM 3118 O O . ASN A 1 385 ? 5.027 -31.302 -58.583 1.00 93.69 385 ASN A O 1
ATOM 3122 N N . LEU A 1 386 ? 5.155 -30.425 -56.519 1.00 94.12 386 LEU A N 1
ATOM 3123 C CA . LEU A 1 386 ? 3.951 -31.097 -56.015 1.00 94.12 386 LEU A CA 1
ATOM 3124 C C . LEU A 1 386 ? 2.684 -30.623 -56.739 1.00 94.12 386 LEU A C 1
ATOM 3126 O O . LEU A 1 386 ? 1.806 -31.432 -57.035 1.00 94.12 386 LEU A O 1
ATOM 3130 N N . TRP A 1 387 ? 2.594 -29.329 -57.044 1.00 92.75 387 TRP A N 1
ATOM 3131 C CA . TRP A 1 387 ? 1.486 -28.754 -57.799 1.00 92.75 387 TRP A CA 1
ATOM 3132 C C . TRP A 1 387 ? 1.449 -29.286 -59.233 1.00 92.75 387 TRP A C 1
ATOM 3134 O O . TRP A 1 387 ? 0.417 -29.787 -59.668 1.00 92.75 387 TRP A O 1
ATOM 3144 N N . ASN A 1 388 ? 2.584 -29.291 -59.932 1.00 93.12 388 ASN A N 1
ATOM 3145 C CA . ASN A 1 388 ? 2.692 -29.831 -61.288 1.00 93.12 388 ASN A CA 1
ATOM 3146 C C . ASN A 1 388 ? 2.372 -31.335 -61.331 1.00 93.12 388 ASN A C 1
ATOM 3148 O O . ASN A 1 388 ? 1.655 -31.795 -62.222 1.00 93.12 388 ASN A O 1
ATOM 3152 N N . ALA A 1 389 ? 2.832 -32.107 -60.341 1.00 90.50 389 ALA A N 1
ATOM 3153 C CA . ALA A 1 389 ? 2.467 -33.517 -60.191 1.00 90.50 389 ALA A CA 1
ATOM 3154 C C . ALA A 1 389 ? 0.951 -33.704 -59.975 1.00 90.50 389 ALA A C 1
ATOM 3156 O O . ALA A 1 389 ? 0.352 -34.649 -60.486 1.00 90.50 389 ALA A O 1
ATOM 3157 N N . ARG A 1 390 ? 0.306 -32.781 -59.252 1.00 87.75 390 ARG A N 1
ATOM 3158 C CA . ARG A 1 390 ? -1.147 -32.790 -59.054 1.00 87.75 390 ARG A CA 1
ATOM 3159 C C . ARG A 1 390 ? -1.912 -32.422 -60.327 1.00 87.75 390 ARG A C 1
ATOM 3161 O O . ARG A 1 390 ? -2.898 -33.092 -60.619 1.00 87.75 390 ARG A O 1
ATOM 3168 N N . CYS A 1 391 ? -1.472 -31.408 -61.073 1.00 88.00 391 CYS A N 1
ATOM 3169 C CA . CYS A 1 391 ? -2.078 -31.034 -62.355 1.00 88.00 391 CYS A CA 1
ATOM 3170 C C . CYS A 1 391 ? -1.987 -32.192 -63.354 1.00 88.00 391 CYS A C 1
ATOM 3172 O O . CYS A 1 391 ? -3.005 -32.634 -63.868 1.00 88.00 391 CYS A O 1
ATOM 3174 N N . THR A 1 392 ? -0.798 -32.780 -63.517 1.00 88.44 392 THR A N 1
ATOM 3175 C CA . THR A 1 392 ? -0.605 -33.940 -64.407 1.00 88.44 392 THR A CA 1
ATOM 3176 C C . THR A 1 392 ? -1.433 -35.162 -63.998 1.00 88.44 392 THR A C 1
ATOM 3178 O O . THR A 1 392 ? -1.930 -35.878 -64.867 1.00 88.44 392 THR A O 1
ATOM 3181 N N . TRP A 1 393 ? -1.620 -35.415 -62.697 1.00 86.06 393 TRP A N 1
ATOM 3182 C CA . TRP A 1 393 ? -2.557 -36.440 -62.223 1.00 86.06 393 TRP A CA 1
ATOM 3183 C C . TRP A 1 393 ? -4.008 -36.117 -62.610 1.00 86.06 393 TRP A C 1
ATOM 3185 O O . TRP A 1 393 ? -4.726 -37.005 -63.068 1.00 86.06 393 TRP A O 1
ATOM 3195 N N . TYR A 1 394 ? -4.429 -34.860 -62.450 1.00 78.56 394 TYR A N 1
ATOM 3196 C CA . TYR A 1 394 ? -5.784 -34.416 -62.776 1.00 78.56 394 TYR A CA 1
ATOM 3197 C C . TYR A 1 394 ? -6.067 -34.525 -64.280 1.00 78.56 394 TYR A C 1
ATOM 3199 O O . TYR A 1 394 ? -7.087 -35.088 -64.665 1.00 78.56 394 TYR A O 1
ATOM 3207 N N . ASP A 1 395 ? -5.131 -34.087 -65.124 1.00 81.25 395 ASP A N 1
ATOM 3208 C CA . ASP A 1 395 ? -5.264 -34.145 -66.583 1.00 81.25 395 ASP A CA 1
ATOM 3209 C C . ASP A 1 395 ? -5.354 -35.592 -67.089 1.00 81.25 395 ASP A C 1
ATOM 3211 O O . ASP A 1 395 ? -6.184 -35.895 -67.944 1.00 81.25 395 ASP A O 1
ATOM 3215 N N . LYS A 1 396 ? -4.583 -36.523 -66.504 1.00 76.69 396 LYS A N 1
ATOM 3216 C CA . LYS A 1 396 ? -4.717 -37.964 -66.792 1.00 76.69 396 LYS A CA 1
ATOM 3217 C C . LYS A 1 396 ? -6.065 -38.529 -66.339 1.00 76.69 396 LYS A C 1
ATOM 3219 O O . LYS A 1 396 ? -6.676 -39.301 -67.065 1.00 76.69 396 LYS A O 1
ATOM 3224 N N . ALA A 1 397 ? -6.550 -38.129 -65.164 1.00 66.44 397 ALA A N 1
ATOM 3225 C CA . ALA A 1 397 ? -7.842 -38.583 -64.648 1.00 66.44 397 ALA A CA 1
ATOM 3226 C C . ALA A 1 397 ? -9.046 -38.055 -65.458 1.00 66.44 397 ALA A C 1
ATOM 3228 O O . ALA A 1 397 ? -10.130 -38.642 -65.400 1.00 66.44 397 ALA A O 1
ATOM 3229 N N . VAL A 1 398 ? -8.876 -36.949 -66.190 1.00 60.47 398 VAL A N 1
ATOM 3230 C CA . VAL A 1 398 ? -9.907 -36.354 -67.055 1.00 60.47 398 VAL A CA 1
ATOM 3231 C C . VAL A 1 398 ? -9.788 -36.841 -68.507 1.00 60.47 398 VAL A C 1
ATOM 3233 O O . VAL A 1 398 ? -10.819 -37.076 -69.132 1.00 60.47 398 VAL A O 1
ATOM 3236 N N . GLY A 1 399 ? -8.571 -37.057 -69.021 1.00 56.06 399 GLY A N 1
ATOM 3237 C CA . GLY A 1 399 ? -8.311 -37.512 -70.396 1.00 56.06 399 GLY A CA 1
ATOM 3238 C C . GLY A 1 399 ? -8.732 -38.956 -70.708 1.00 56.06 399 GLY A C 1
ATOM 3239 O O . GLY A 1 399 ? -8.971 -39.277 -71.866 1.00 56.06 399 GLY A O 1
ATOM 3240 N N . ASP A 1 400 ? -8.913 -39.806 -69.695 1.00 52.03 400 ASP A N 1
ATOM 3241 C CA . ASP A 1 400 ? -9.366 -41.200 -69.859 1.00 52.03 400 ASP A CA 1
ATOM 3242 C C . ASP A 1 400 ? -10.897 -41.355 -70.022 1.00 52.03 400 ASP A C 1
ATOM 3244 O O . ASP A 1 400 ? -11.431 -42.461 -69.922 1.00 52.03 400 ASP A O 1
ATOM 3248 N N . LYS A 1 401 ? -11.646 -40.269 -70.269 1.00 49.81 401 LYS A N 1
ATOM 3249 C CA . LYS A 1 401 ? -13.117 -40.320 -70.405 1.00 49.81 401 LYS A CA 1
ATOM 3250 C C . LYS A 1 401 ? -13.667 -40.383 -71.833 1.00 49.81 401 LYS A C 1
ATOM 3252 O O . LYS A 1 401 ? -14.878 -40.536 -71.963 1.00 49.81 401 LYS A O 1
ATOM 3257 N N . ASP A 1 402 ? -12.833 -40.353 -72.874 1.00 47.28 402 ASP A N 1
ATOM 3258 C CA . ASP A 1 402 ? -13.327 -40.244 -74.261 1.00 47.28 402 ASP A CA 1
ATOM 3259 C C . ASP A 1 402 ? -13.328 -41.528 -75.106 1.00 47.28 402 ASP A C 1
ATOM 3261 O O . ASP A 1 402 ? -13.689 -41.480 -76.283 1.00 47.28 402 ASP A O 1
ATOM 3265 N N . HIS A 1 403 ? -13.061 -42.710 -74.541 1.00 43.91 403 HIS A N 1
ATOM 3266 C CA . HIS A 1 403 ? -13.250 -43.971 -75.273 1.00 43.91 403 HIS A CA 1
ATOM 3267 C C . HIS A 1 403 ? -14.135 -44.980 -74.533 1.00 43.91 403 HIS A C 1
ATOM 3269 O O . HIS A 1 403 ? -13.679 -45.732 -73.683 1.00 43.91 403 HIS A O 1
ATOM 3275 N N . GLY A 1 404 ? -15.401 -45.027 -74.964 1.00 39.50 404 GLY A N 1
ATOM 3276 C CA . GLY A 1 404 ? -16.131 -46.272 -75.217 1.00 39.50 404 GLY A CA 1
ATOM 3277 C C . GLY A 1 404 ? -16.641 -47.066 -74.012 1.00 39.50 404 GLY A C 1
ATOM 3278 O O . GLY A 1 404 ? -15.892 -47.718 -73.296 1.00 39.50 404 GLY A O 1
ATOM 3279 N N . ASN A 1 405 ? -17.970 -47.127 -73.893 1.00 42.03 405 ASN A N 1
ATOM 3280 C CA . ASN A 1 405 ? -18.706 -48.153 -73.153 1.00 42.03 405 ASN A CA 1
ATOM 3281 C C . ASN A 1 405 ? -18.077 -49.553 -73.284 1.00 42.03 405 ASN A C 1
ATOM 3283 O O . ASN A 1 405 ? -18.166 -50.159 -74.347 1.00 42.03 405 ASN A O 1
ATOM 3287 N N . THR A 1 406 ? -17.600 -50.125 -72.178 1.00 36.16 406 THR A N 1
ATOM 3288 C CA . THR A 1 406 ? -17.852 -51.533 -71.833 1.00 36.16 406 THR A CA 1
ATOM 3289 C C . THR A 1 406 ? -17.909 -51.679 -70.312 1.00 36.16 406 THR A C 1
ATOM 3291 O O . THR A 1 406 ? -17.071 -51.176 -69.570 1.00 36.16 406 THR A O 1
ATOM 3294 N N . ALA A 1 407 ? -18.970 -52.321 -69.834 1.00 41.81 407 ALA A N 1
ATOM 3295 C CA . ALA A 1 407 ? -19.191 -52.604 -68.426 1.00 41.81 407 ALA A CA 1
ATOM 3296 C C . ALA A 1 407 ? -18.249 -53.717 -67.945 1.00 41.81 407 ALA A C 1
ATOM 3298 O O . ALA A 1 407 ? -18.239 -54.767 -68.573 1.00 41.81 407 ALA A O 1
ATOM 3299 N N . PHE A 1 408 ? -17.542 -53.538 -66.821 1.00 33.94 408 PHE A N 1
ATOM 3300 C CA . PHE A 1 408 ? -17.672 -54.380 -65.615 1.00 33.94 408 PHE A CA 1
ATOM 3301 C C . PHE A 1 408 ? -16.638 -54.050 -64.515 1.00 33.94 408 PHE A C 1
ATOM 3303 O O . PHE A 1 408 ? -15.482 -53.750 -64.775 1.00 33.94 408 PHE A O 1
ATOM 3310 N N . GLN A 1 409 ? -17.109 -54.232 -63.275 1.00 35.59 409 GLN A N 1
ATOM 3311 C CA . GLN A 1 409 ? -16.391 -54.550 -62.030 1.00 35.59 409 GLN A CA 1
ATOM 3312 C C . GLN A 1 409 ? -15.549 -53.488 -61.300 1.00 35.59 409 GLN A C 1
ATOM 3314 O O . GLN A 1 409 ? -14.345 -53.319 -61.464 1.00 35.59 409 GLN A O 1
ATOM 3319 N N . ARG A 1 410 ? -16.210 -52.916 -60.282 1.00 44.75 410 ARG A N 1
ATOM 3320 C CA . ARG A 1 410 ? -15.590 -52.562 -59.000 1.00 44.75 410 ARG A CA 1
ATOM 3321 C C . ARG A 1 410 ? -14.963 -53.810 -58.371 1.00 44.75 410 ARG A C 1
ATOM 3323 O O . ARG A 1 410 ? -15.700 -54.705 -57.969 1.00 44.75 410 ARG A O 1
ATOM 3330 N N . ASN A 1 411 ? -13.637 -53.823 -58.281 1.00 39.88 411 ASN A N 1
ATOM 3331 C CA . ASN A 1 411 ? -12.807 -54.275 -57.155 1.00 39.88 411 ASN A CA 1
ATOM 3332 C C . ASN A 1 411 ? -11.446 -54.715 -57.697 1.00 39.88 411 ASN A C 1
ATOM 3334 O O . ASN A 1 411 ? -11.391 -55.705 -58.406 1.00 39.88 411 ASN A O 1
ATOM 3338 N N . THR A 1 412 ? -10.375 -54.005 -57.332 1.00 35.44 412 THR A N 1
ATOM 3339 C CA . THR A 1 412 ? -9.200 -54.532 -56.604 1.00 35.44 412 THR A CA 1
ATOM 3340 C C . THR A 1 412 ? -8.139 -53.432 -56.450 1.00 35.44 412 THR A C 1
ATOM 3342 O O . THR A 1 412 ? -7.994 -52.570 -57.309 1.00 35.44 412 THR A O 1
ATOM 3345 N N . CYS A 1 413 ? -7.444 -53.465 -55.307 1.00 37.53 413 CYS A N 1
ATOM 3346 C CA . CYS A 1 413 ? -6.282 -52.657 -54.899 1.00 37.53 413 CYS A CA 1
ATOM 3347 C C . CYS A 1 413 ? -5.192 -52.553 -55.991 1.00 37.53 413 CYS A C 1
ATOM 3349 O O . CYS A 1 413 ? -5.114 -53.424 -56.847 1.00 37.53 413 CYS A O 1
ATOM 3351 N N . PHE A 1 414 ? -4.328 -51.527 -56.040 1.00 37.62 414 PHE A N 1
ATOM 3352 C CA . PHE A 1 414 ? -3.144 -51.287 -55.175 1.00 37.62 414 PHE A CA 1
ATOM 3353 C C . PHE A 1 414 ? -2.403 -49.994 -55.634 1.00 37.62 414 PHE A C 1
ATOM 3355 O O . PHE A 1 414 ? -2.693 -49.513 -56.727 1.00 37.62 414 PHE A O 1
ATOM 3362 N N . PRO A 1 415 ? -1.335 -49.498 -54.961 1.00 41.12 415 PRO A N 1
ATOM 3363 C CA . PRO A 1 415 ? -1.075 -49.294 -53.531 1.00 41.12 415 PRO A CA 1
ATOM 3364 C C . PRO A 1 415 ? -0.851 -47.794 -53.209 1.00 41.12 415 PRO A C 1
ATOM 3366 O O . PRO A 1 415 ? -0.135 -47.076 -53.907 1.00 41.12 415 PRO A O 1
ATOM 3369 N N . ARG A 1 416 ? -1.394 -47.317 -52.084 1.00 42.38 416 ARG A N 1
ATOM 3370 C CA . ARG A 1 416 ? -1.295 -45.911 -51.639 1.00 42.38 416 ARG A CA 1
ATOM 3371 C C . ARG A 1 416 ? 0.063 -45.560 -50.984 1.00 42.38 416 ARG A C 1
ATOM 3373 O O . ARG A 1 416 ? 0.287 -44.410 -50.615 1.00 42.38 416 ARG A O 1
ATOM 3380 N N . ASP A 1 417 ? 0.985 -46.522 -50.899 1.00 41.91 417 ASP A N 1
ATOM 3381 C CA . ASP A 1 417 ? 2.164 -46.448 -50.021 1.00 41.91 417 ASP A CA 1
ATOM 3382 C C . ASP A 1 417 ? 3.483 -46.067 -50.720 1.00 41.91 417 ASP A C 1
ATOM 3384 O O . ASP A 1 417 ? 4.445 -45.683 -50.053 1.00 41.91 417 ASP A O 1
ATOM 3388 N N . ALA A 1 418 ? 3.561 -46.100 -52.055 1.00 39.94 418 ALA A N 1
ATOM 3389 C CA . ALA A 1 418 ? 4.825 -45.826 -52.753 1.00 39.94 418 ALA A CA 1
ATOM 3390 C C . ALA A 1 418 ? 5.141 -44.322 -52.888 1.00 39.94 418 ALA A C 1
ATOM 3392 O O . ALA A 1 418 ? 6.300 -43.923 -52.794 1.00 39.94 418 ALA A O 1
ATOM 3393 N N . GLN A 1 419 ? 4.127 -43.463 -53.048 1.00 45.03 419 GLN A N 1
ATOM 3394 C CA . GLN A 1 419 ? 4.333 -42.013 -53.206 1.00 45.03 419 GLN A CA 1
ATOM 3395 C C . GLN A 1 419 ? 4.291 -41.239 -51.879 1.00 45.03 419 GLN A C 1
ATOM 3397 O O . GLN A 1 419 ? 4.924 -40.192 -51.767 1.00 45.03 419 GLN A O 1
ATOM 3402 N N . PHE A 1 420 ? 3.638 -41.772 -50.838 1.00 40.59 420 PHE A N 1
ATOM 3403 C CA . PHE A 1 420 ? 3.601 -41.134 -49.514 1.00 40.59 420 PHE A CA 1
ATOM 3404 C C . PHE A 1 420 ? 4.917 -41.285 -48.728 1.00 40.59 420 PHE A C 1
ATOM 3406 O O . PHE A 1 420 ? 5.266 -40.411 -47.931 1.00 40.59 420 PHE A O 1
ATOM 3413 N N . ASN A 1 421 ? 5.686 -42.352 -48.973 1.00 42.66 421 ASN A N 1
ATOM 3414 C CA . ASN A 1 421 ? 6.939 -42.613 -48.257 1.00 42.66 421 ASN A CA 1
ATOM 3415 C C . ASN A 1 421 ? 8.097 -41.697 -48.688 1.00 42.66 421 ASN A C 1
ATOM 3417 O O . ASN A 1 421 ? 8.900 -41.303 -47.841 1.00 42.66 421 ASN A O 1
ATOM 3421 N N . ALA A 1 422 ? 8.145 -41.266 -49.954 1.00 39.97 422 ALA A N 1
ATOM 3422 C CA . ALA A 1 422 ? 9.151 -40.307 -50.427 1.00 39.97 422 ALA A CA 1
ATOM 3423 C C . ALA A 1 422 ? 8.969 -38.917 -49.782 1.00 39.97 422 ALA A C 1
ATOM 3425 O O . ALA A 1 422 ? 9.940 -38.275 -49.378 1.00 39.97 422 ALA A O 1
ATOM 3426 N N . SER A 1 423 ? 7.717 -38.481 -49.595 1.00 42.72 423 SER A N 1
ATOM 3427 C CA . SER A 1 423 ? 7.391 -37.224 -48.908 1.00 42.72 423 SER A CA 1
ATOM 3428 C C . SER A 1 423 ? 7.629 -37.303 -47.395 1.00 42.72 423 SER A C 1
ATOM 3430 O O . SER A 1 423 ? 8.083 -36.329 -46.794 1.00 42.72 423 SER A O 1
ATOM 3432 N N . ARG A 1 424 ? 7.392 -38.469 -46.773 1.00 42.88 424 ARG A N 1
ATOM 3433 C CA . ARG A 1 424 ? 7.673 -38.692 -45.344 1.00 42.88 424 ARG A CA 1
ATOM 3434 C C . ARG A 1 424 ? 9.173 -38.709 -45.049 1.00 42.88 424 ARG A C 1
ATOM 3436 O O . ARG A 1 424 ? 9.577 -38.084 -44.079 1.00 42.88 424 ARG A O 1
ATOM 3443 N N . GLN A 1 425 ? 9.988 -39.332 -45.907 1.00 46.69 425 GLN A N 1
ATOM 3444 C CA . GLN A 1 425 ? 11.451 -39.375 -45.758 1.00 46.69 425 GLN A CA 1
ATOM 3445 C C . GLN A 1 425 ? 12.126 -38.000 -45.895 1.00 46.69 425 GLN A C 1
ATOM 3447 O O . GLN A 1 425 ? 13.156 -37.756 -45.268 1.00 46.69 425 GLN A O 1
ATOM 3452 N N . LEU A 1 426 ? 11.563 -37.089 -46.694 1.00 44.50 426 LEU A N 1
ATOM 3453 C CA . LEU A 1 426 ? 12.062 -35.713 -46.807 1.00 44.50 426 LEU A CA 1
ATOM 3454 C C . LEU A 1 426 ? 11.695 -34.867 -45.576 1.00 44.50 426 LEU A C 1
ATOM 3456 O O . LEU A 1 426 ? 12.528 -34.097 -45.101 1.00 44.50 426 LEU A O 1
ATOM 3460 N N . LEU A 1 427 ? 10.496 -35.066 -45.013 1.00 40.44 427 LEU A N 1
ATOM 3461 C CA . LEU A 1 427 ? 10.033 -34.380 -43.799 1.00 40.44 427 LEU A CA 1
ATOM 3462 C C . LEU A 1 427 ? 10.699 -34.913 -42.514 1.00 40.44 427 LEU A C 1
ATOM 3464 O O . LEU A 1 427 ? 11.018 -34.123 -41.620 1.00 40.44 427 LEU A O 1
ATOM 3468 N N . THR A 1 428 ? 10.983 -36.217 -42.421 1.00 45.78 428 THR A N 1
ATOM 3469 C CA . THR A 1 428 ? 11.728 -36.790 -41.285 1.00 45.78 428 THR A CA 1
ATOM 3470 C C . THR A 1 428 ? 13.198 -36.381 -41.297 1.00 45.78 428 THR A C 1
ATOM 3472 O O . THR A 1 428 ? 13.713 -36.029 -40.243 1.00 45.78 428 THR A O 1
ATOM 3475 N N . LYS A 1 429 ? 13.853 -36.277 -42.465 1.00 46.78 429 LYS A N 1
ATOM 3476 C CA . LYS A 1 429 ? 15.240 -35.771 -42.562 1.00 46.78 429 LYS A CA 1
ATOM 3477 C C . LYS A 1 429 ? 15.387 -34.309 -42.120 1.00 46.78 429 LYS A C 1
ATOM 3479 O O . LYS A 1 429 ? 16.416 -33.942 -41.552 1.00 46.78 429 LYS A O 1
ATOM 3484 N N . SER A 1 430 ? 14.367 -33.470 -42.329 1.00 44.16 430 SER A N 1
ATOM 3485 C CA . SER A 1 430 ? 14.332 -32.108 -41.768 1.00 44.16 430 SER A CA 1
ATOM 3486 C C . SER A 1 430 ? 14.083 -32.080 -40.254 1.00 44.16 430 SER A C 1
ATOM 3488 O O . SER A 1 430 ? 14.612 -31.203 -39.574 1.00 44.16 430 SER A O 1
ATOM 3490 N N . HIS A 1 431 ? 13.335 -33.048 -39.715 1.00 40.94 431 HIS A N 1
ATOM 3491 C CA . HIS A 1 431 ? 13.078 -33.178 -38.276 1.00 40.94 431 HIS A CA 1
ATOM 3492 C C . HIS A 1 431 ? 14.289 -33.766 -37.518 1.00 40.94 431 HIS A C 1
ATOM 3494 O O . HIS A 1 431 ? 14.646 -33.285 -36.446 1.00 40.94 431 HIS A O 1
ATOM 3500 N N . GLU A 1 432 ? 15.002 -34.729 -38.108 1.00 42.28 432 GLU A N 1
ATOM 3501 C CA . GLU A 1 432 ? 16.234 -35.314 -37.554 1.00 42.28 432 GLU A CA 1
ATOM 3502 C C . GLU A 1 432 ? 17.406 -34.318 -37.539 1.00 42.28 432 GLU A C 1
ATOM 3504 O O . GLU A 1 432 ? 18.164 -34.285 -36.569 1.00 42.28 432 GLU A O 1
ATOM 3509 N N . ARG A 1 433 ? 17.517 -33.430 -38.544 1.00 44.00 433 ARG A N 1
ATOM 3510 C CA . ARG A 1 433 ? 18.505 -32.330 -38.532 1.00 44.00 433 ARG A CA 1
ATOM 3511 C C . ARG A 1 433 ? 18.268 -31.314 -37.412 1.00 44.00 433 ARG A C 1
ATOM 3513 O O . ARG A 1 433 ? 19.236 -30.762 -36.900 1.00 44.00 433 ARG A O 1
ATOM 3520 N N . LEU A 1 434 ? 17.016 -31.085 -37.008 1.00 40.00 434 LEU A N 1
ATOM 3521 C CA . LEU A 1 434 ? 16.687 -30.219 -35.867 1.00 40.00 434 LEU A CA 1
ATOM 3522 C C . LEU A 1 434 ? 17.044 -30.872 -34.521 1.00 40.00 434 LEU A C 1
ATOM 3524 O O . LEU A 1 434 ? 17.489 -30.175 -33.611 1.00 40.00 434 LEU A O 1
ATOM 3528 N N . ASN A 1 435 ? 16.953 -32.201 -34.412 1.00 39.34 435 ASN A N 1
ATOM 3529 C CA . ASN A 1 435 ? 17.350 -32.930 -33.201 1.00 39.34 435 ASN A CA 1
ATOM 3530 C C . ASN A 1 435 ? 18.874 -33.114 -33.072 1.00 39.34 435 ASN A C 1
ATOM 3532 O O . ASN A 1 435 ? 19.392 -33.131 -31.958 1.00 39.34 435 ASN A O 1
ATOM 3536 N N . GLN A 1 436 ? 19.621 -33.175 -34.181 1.00 39.25 436 GLN A N 1
ATOM 3537 C CA . GLN A 1 436 ? 21.091 -33.249 -34.147 1.00 39.25 436 GLN A CA 1
ATOM 3538 C C . GLN A 1 436 ? 21.763 -31.934 -33.713 1.00 39.25 436 GLN A C 1
ATOM 3540 O O . GLN A 1 436 ? 22.849 -31.971 -33.143 1.00 39.25 436 GLN A O 1
ATOM 3545 N N . ILE A 1 437 ? 21.100 -30.783 -33.883 1.00 40.34 437 ILE A N 1
ATOM 3546 C CA . ILE A 1 437 ? 21.584 -29.486 -33.369 1.00 40.34 437 ILE A CA 1
ATOM 3547 C C . ILE A 1 437 ? 21.394 -29.380 -31.841 1.00 40.34 437 ILE A C 1
ATOM 3549 O O . ILE A 1 437 ? 22.123 -28.647 -31.176 1.00 40.34 437 ILE A O 1
ATOM 3553 N N . HIS A 1 438 ? 20.486 -30.165 -31.249 1.00 35.19 438 HIS A N 1
ATOM 3554 C CA . HIS A 1 438 ? 20.272 -30.206 -29.797 1.00 35.19 438 HIS A CA 1
ATOM 3555 C C . HIS A 1 438 ? 21.242 -31.124 -29.028 1.00 35.19 438 HIS A C 1
ATOM 3557 O O . HIS A 1 438 ? 21.262 -31.071 -27.798 1.00 35.19 438 HIS A O 1
ATOM 3563 N N . HIS A 1 439 ? 22.077 -31.915 -29.713 1.00 34.03 439 HIS A N 1
ATOM 3564 C CA . HIS A 1 439 ? 22.985 -32.883 -29.077 1.00 34.03 439 HIS A CA 1
ATOM 3565 C C . HIS A 1 439 ? 24.486 -32.580 -29.211 1.00 34.03 439 HIS A C 1
ATOM 3567 O O . HIS A 1 439 ? 25.303 -33.363 -28.736 1.00 34.03 439 HIS A O 1
ATOM 3573 N N . SER A 1 440 ? 24.886 -31.432 -29.762 1.00 29.70 440 SER A N 1
ATOM 3574 C CA . SER A 1 440 ? 26.301 -31.051 -29.875 1.00 29.70 440 SER A CA 1
ATOM 3575 C C . SER A 1 440 ? 26.703 -29.924 -28.915 1.00 29.70 440 SER A C 1
ATOM 3577 O O . SER A 1 440 ? 27.195 -28.892 -29.352 1.00 29.70 440 SER A O 1
ATOM 3579 N N . THR A 1 441 ? 26.522 -30.131 -27.609 1.00 31.52 441 THR A N 1
ATOM 3580 C CA . THR A 1 441 ? 27.405 -29.573 -26.562 1.00 31.52 441 THR A CA 1
ATOM 3581 C C . THR A 1 441 ? 27.361 -30.482 -25.333 1.00 31.52 441 THR A C 1
ATOM 3583 O O . THR A 1 441 ? 26.754 -30.160 -24.315 1.00 31.52 441 THR A O 1
ATOM 3586 N N . SER A 1 442 ? 28.013 -31.635 -25.430 1.00 26.91 442 SER A N 1
ATOM 3587 C CA . SER A 1 442 ? 28.503 -32.373 -24.265 1.00 26.91 442 SER A CA 1
ATOM 3588 C C . SER A 1 442 ? 29.896 -32.889 -24.602 1.00 26.91 442 SER A C 1
ATOM 3590 O O . SER A 1 442 ? 30.049 -33.849 -25.353 1.00 26.91 442 SER A O 1
ATOM 3592 N N . TYR A 1 443 ? 30.906 -32.183 -24.099 1.00 26.94 443 TYR A N 1
ATOM 3593 C CA . TYR A 1 443 ? 32.284 -32.655 -24.075 1.00 26.94 443 TYR A CA 1
ATOM 3594 C C . TYR A 1 443 ? 32.410 -33.752 -23.010 1.00 26.94 443 TYR A C 1
ATOM 3596 O O . TYR A 1 443 ? 31.941 -33.584 -21.884 1.00 26.94 443 TYR A O 1
ATOM 3604 N N . ASN A 1 444 ? 33.033 -34.864 -23.394 1.00 27.77 444 ASN A N 1
ATOM 3605 C CA . ASN A 1 444 ? 33.396 -35.976 -22.522 1.00 27.77 444 ASN A CA 1
ATOM 3606 C C . ASN A 1 444 ? 34.574 -35.606 -21.611 1.00 27.77 444 ASN A C 1
ATOM 3608 O O . ASN A 1 444 ? 35.516 -34.950 -22.055 1.00 27.77 444 ASN A O 1
ATOM 3612 N N . MET A 1 445 ? 34.570 -36.137 -20.388 1.00 25.52 445 MET A N 1
ATOM 3613 C CA . MET A 1 445 ? 35.796 -36.428 -19.647 1.00 25.52 445 MET A CA 1
ATOM 3614 C C . MET A 1 445 ? 35.603 -37.738 -18.873 1.00 25.52 445 MET A C 1
ATOM 3616 O O . MET A 1 445 ? 34.653 -37.883 -18.104 1.00 25.52 445 MET A O 1
ATOM 3620 N N . GLU A 1 446 ? 36.472 -38.706 -19.149 1.00 24.69 446 GLU A N 1
ATOM 3621 C CA . GLU A 1 446 ? 36.561 -40.009 -18.487 1.00 24.69 446 GLU A CA 1
ATOM 3622 C C . GLU A 1 446 ? 37.233 -39.879 -17.114 1.00 24.69 446 GLU A C 1
ATOM 3624 O O . GLU A 1 446 ? 38.191 -39.121 -16.975 1.00 24.69 446 GLU A O 1
ATOM 3629 N N . CYS A 1 447 ? 36.799 -40.679 -16.131 1.00 21.94 447 CYS A N 1
ATOM 3630 C CA . CYS A 1 447 ? 37.696 -41.262 -15.126 1.00 21.94 447 CYS A CA 1
ATOM 3631 C C . CYS A 1 447 ? 37.018 -42.408 -14.346 1.00 21.94 447 CYS A C 1
ATOM 3633 O O . CYS A 1 447 ? 35.971 -42.212 -13.736 1.00 21.94 447 CYS A O 1
ATOM 3635 N N . GLY A 1 448 ? 37.663 -43.580 -14.344 1.00 21.91 448 GLY A N 1
ATOM 3636 C CA . GLY A 1 448 ? 38.067 -44.282 -13.117 1.00 21.91 448 GLY A CA 1
ATOM 3637 C C . GLY A 1 448 ? 37.015 -44.952 -12.220 1.00 21.91 448 GLY A C 1
ATOM 3638 O O . GLY A 1 448 ? 36.349 -44.317 -11.416 1.00 21.91 448 GLY A O 1
ATOM 3639 N N . SER A 1 449 ? 37.009 -46.283 -12.283 1.00 23.95 449 SER A N 1
ATOM 3640 C CA . SER A 1 449 ? 36.534 -47.290 -11.315 1.00 23.95 449 SER A CA 1
ATOM 3641 C C . SER A 1 449 ? 36.560 -46.944 -9.810 1.00 23.95 449 SER A C 1
ATOM 3643 O O . SER A 1 449 ? 37.577 -46.461 -9.315 1.00 23.95 449 SER A O 1
ATOM 3645 N N . SER A 1 450 ? 35.547 -47.389 -9.043 1.00 23.58 450 SER A N 1
ATOM 3646 C CA . SER A 1 450 ? 35.640 -48.499 -8.049 1.00 23.58 450 SER A CA 1
ATOM 3647 C C . SER A 1 450 ? 34.517 -48.508 -6.977 1.00 23.58 450 SER A C 1
ATOM 3649 O O . SER A 1 450 ? 34.134 -47.470 -6.456 1.00 23.58 450 SER A O 1
ATOM 3651 N N . ASN A 1 451 ? 34.050 -49.732 -6.666 1.00 24.52 451 ASN A N 1
ATOM 3652 C CA . ASN A 1 451 ? 33.542 -50.290 -5.390 1.00 24.52 451 ASN A CA 1
ATOM 3653 C C . ASN A 1 451 ? 32.309 -49.659 -4.695 1.00 24.52 451 ASN A C 1
ATOM 3655 O O . ASN A 1 451 ? 32.322 -48.529 -4.234 1.00 24.52 451 ASN A O 1
ATOM 3659 N N . SER A 1 452 ? 31.152 -50.336 -4.711 1.00 22.83 452 SER A N 1
ATOM 3660 C CA . SER A 1 452 ? 30.677 -51.395 -3.783 1.00 22.83 452 SER A CA 1
ATOM 3661 C C . SER A 1 452 ? 30.002 -50.853 -2.516 1.00 22.83 452 SER A C 1
ATOM 3663 O O . SER A 1 452 ? 30.669 -50.262 -1.677 1.00 22.83 452 SER A O 1
ATOM 3665 N N . MET A 1 453 ? 28.710 -51.138 -2.331 1.00 23.91 453 MET A N 1
ATOM 3666 C CA . MET A 1 453 ? 28.203 -51.932 -1.199 1.00 23.91 453 MET A CA 1
ATOM 3667 C C . MET A 1 453 ? 26.675 -52.048 -1.254 1.00 23.91 453 MET A C 1
ATOM 3669 O O . MET A 1 453 ? 25.956 -51.103 -1.573 1.00 23.91 453 MET A O 1
ATOM 3673 N N . GLN A 1 454 ? 26.234 -53.271 -0.983 1.00 22.89 454 GLN A N 1
ATOM 3674 C CA . GLN A 1 454 ? 24.864 -53.759 -0.901 1.00 22.89 454 GLN A CA 1
ATOM 3675 C C . GLN A 1 454 ? 24.128 -53.151 0.303 1.00 22.89 454 GLN A C 1
ATOM 3677 O O . GLN A 1 454 ? 24.767 -52.792 1.285 1.00 22.89 454 GLN A O 1
ATOM 3682 N N . HIS A 1 455 ? 22.794 -53.083 0.250 1.00 24.86 455 HIS A N 1
ATOM 3683 C CA . HIS A 1 455 ? 21.939 -53.851 1.167 1.00 24.86 455 HIS A CA 1
ATOM 3684 C C . HIS A 1 455 ? 20.453 -53.745 0.785 1.00 24.86 455 HIS A C 1
ATOM 3686 O O . HIS A 1 455 ? 19.932 -52.677 0.465 1.00 24.86 455 HIS A O 1
ATOM 3692 N N . GLU A 1 456 ? 19.819 -54.915 0.798 1.00 23.09 456 GLU A N 1
ATOM 3693 C CA . GLU A 1 456 ? 18.413 -55.229 0.544 1.00 23.09 456 GLU A CA 1
ATOM 3694 C C . GLU A 1 456 ? 17.485 -54.697 1.643 1.00 23.09 456 GLU A C 1
ATOM 3696 O O . GLU A 1 456 ? 17.856 -54.718 2.815 1.00 23.09 456 GLU A O 1
ATOM 3701 N N . ILE A 1 457 ? 16.239 -54.349 1.291 1.00 24.45 457 ILE A N 1
ATOM 3702 C CA . ILE A 1 457 ? 15.109 -54.413 2.233 1.00 24.45 457 ILE A CA 1
ATOM 3703 C C . ILE A 1 457 ? 13.889 -55.028 1.536 1.00 24.45 457 ILE A C 1
ATOM 3705 O O . ILE A 1 457 ? 13.483 -54.618 0.448 1.00 24.45 457 ILE A O 1
ATOM 3709 N N . ALA A 1 458 ? 13.343 -56.033 2.218 1.00 24.05 458 ALA A N 1
ATOM 3710 C CA . ALA A 1 458 ? 12.278 -56.937 1.826 1.00 24.05 458 ALA A CA 1
ATOM 3711 C C . ALA A 1 458 ? 10.879 -56.298 1.702 1.00 24.05 458 ALA A C 1
ATOM 3713 O O . ALA A 1 458 ? 10.532 -55.298 2.330 1.00 24.05 458 ALA A O 1
ATOM 3714 N N . SER A 1 459 ? 10.074 -56.960 0.875 1.00 23.03 459 SER A N 1
ATOM 3715 C CA . SER A 1 459 ? 8.631 -56.840 0.656 1.00 23.03 459 SER A CA 1
ATOM 3716 C C . SER A 1 459 ? 7.780 -57.220 1.873 1.00 23.03 459 SER A C 1
ATOM 3718 O O . SER A 1 459 ? 8.187 -58.112 2.606 1.00 23.03 459 SER A O 1
ATOM 3720 N N . LEU A 1 460 ? 6.561 -56.664 1.983 1.00 23.45 460 LEU A N 1
ATOM 3721 C CA . LEU A 1 460 ? 5.309 -57.399 2.269 1.00 23.45 460 LEU A CA 1
ATOM 3722 C C . LEU A 1 460 ? 4.064 -56.493 2.085 1.00 23.45 460 LEU A C 1
ATOM 3724 O O . LEU A 1 460 ? 4.097 -55.293 2.354 1.00 23.45 460 LEU A O 1
ATOM 3728 N N . THR A 1 461 ? 3.016 -57.102 1.533 1.00 21.55 461 THR A N 1
ATOM 3729 C CA . THR A 1 461 ? 1.661 -56.639 1.146 1.00 21.55 461 THR A CA 1
ATOM 3730 C C . THR A 1 461 ? 0.673 -56.814 2.332 1.00 21.55 461 THR A C 1
ATOM 3732 O O . THR A 1 461 ? 1.040 -57.474 3.297 1.00 21.55 461 THR A O 1
ATOM 3735 N N . TYR A 1 462 ? -0.541 -56.237 2.427 1.00 24.14 462 TYR A N 1
ATOM 3736 C CA . TYR A 1 462 ? -1.720 -56.419 1.556 1.00 24.14 462 TYR A CA 1
ATOM 3737 C C . TYR A 1 462 ? -2.955 -55.571 2.001 1.00 24.14 462 TYR A C 1
ATOM 3739 O O . TYR A 1 462 ? -3.058 -55.188 3.161 1.00 24.14 462 TYR A O 1
ATOM 3747 N N . ASP A 1 463 ? -3.860 -55.375 1.028 1.00 24.52 463 ASP A N 1
ATOM 3748 C CA . ASP A 1 463 ? -5.346 -55.318 0.985 1.00 24.52 463 ASP A CA 1
ATOM 3749 C C . ASP A 1 463 ? -6.220 -54.523 1.963 1.00 24.52 463 ASP A C 1
ATOM 3751 O O . ASP A 1 463 ? -6.258 -54.845 3.143 1.00 24.52 463 ASP A O 1
ATOM 3755 N N . ILE A 1 464 ? -7.109 -53.680 1.390 1.00 23.20 464 ILE A N 1
ATOM 3756 C CA . ILE A 1 464 ? -8.550 -53.621 1.729 1.00 23.20 464 ILE A CA 1
ATOM 3757 C C . ILE A 1 464 ? -9.374 -53.253 0.477 1.00 23.20 464 ILE A C 1
ATOM 3759 O O . ILE A 1 464 ? -9.317 -52.131 -0.027 1.00 23.20 464 ILE A O 1
ATOM 3763 N N . SER A 1 465 ? -10.203 -54.194 0.025 1.00 23.98 465 SER A N 1
ATOM 3764 C CA . SER A 1 465 ? -11.365 -53.976 -0.838 1.00 23.98 465 SER A CA 1
ATOM 3765 C C . SER A 1 465 ? -12.623 -53.755 0.011 1.00 23.98 465 SER A C 1
ATOM 3767 O O . SER A 1 465 ? -13.041 -54.684 0.700 1.00 23.98 465 SER A O 1
ATOM 3769 N N . SER A 1 466 ? -13.275 -52.590 -0.084 1.00 25.69 466 SER A N 1
ATOM 3770 C CA . SER A 1 466 ? -14.693 -52.436 0.297 1.00 25.69 466 SER A CA 1
ATOM 3771 C C . SER A 1 466 ? -15.290 -51.074 -0.110 1.00 25.69 466 SER A C 1
ATOM 3773 O O . SER A 1 466 ? -15.197 -50.128 0.659 1.00 25.69 466 SER A O 1
ATOM 3775 N N . ILE A 1 467 ? -15.929 -51.056 -1.294 1.00 24.38 467 ILE A N 1
ATOM 3776 C CA . ILE A 1 467 ? -17.219 -50.420 -1.692 1.00 24.38 467 ILE A CA 1
ATOM 3777 C C . ILE A 1 467 ? -17.460 -48.895 -1.410 1.00 24.38 467 ILE A C 1
ATOM 3779 O O . ILE A 1 467 ? -16.683 -48.246 -0.730 1.00 24.38 467 ILE A O 1
ATOM 3783 N N . PRO A 1 468 ? -18.486 -48.250 -2.008 1.00 28.86 468 PRO A N 1
ATOM 3784 C CA . PRO A 1 468 ? -18.387 -47.408 -3.205 1.00 28.86 468 PRO A CA 1
ATOM 3785 C C . PRO A 1 468 ? -18.728 -45.926 -2.935 1.00 28.86 468 PRO A C 1
ATOM 3787 O O . PRO A 1 468 ? -19.478 -45.624 -2.012 1.00 28.86 468 PRO A O 1
ATOM 3790 N N . LEU A 1 469 ? -18.309 -44.998 -3.803 1.00 21.61 469 LEU A N 1
ATOM 3791 C CA . LEU A 1 469 ? -18.883 -43.645 -3.818 1.00 21.61 469 LEU A CA 1
ATOM 3792 C C . LEU A 1 469 ? -19.125 -43.126 -5.238 1.00 21.61 469 LEU A C 1
ATOM 3794 O O . LEU A 1 469 ? -18.307 -43.265 -6.144 1.00 21.61 469 LEU A O 1
ATOM 3798 N N . HIS A 1 470 ? -20.325 -42.571 -5.378 1.00 22.48 470 HIS A N 1
ATOM 3799 C CA . HIS A 1 470 ? -20.982 -42.058 -6.567 1.00 22.48 470 HIS A CA 1
ATOM 3800 C C . HIS A 1 470 ? -20.671 -40.555 -6.716 1.00 22.48 470 HIS A C 1
ATOM 3802 O O . HIS A 1 470 ? -20.727 -39.824 -5.735 1.00 22.48 470 HIS A O 1
ATOM 3808 N N . VAL A 1 471 ? -20.487 -40.132 -7.971 1.00 22.55 471 VAL A N 1
ATOM 3809 C CA . VAL A 1 471 ? -20.587 -38.768 -8.540 1.00 22.55 471 VAL A CA 1
ATOM 3810 C C . VAL A 1 471 ? -19.577 -37.688 -8.107 1.00 22.55 471 VAL A C 1
ATOM 3812 O O . VAL A 1 471 ? -19.437 -37.341 -6.944 1.00 22.55 471 VAL A O 1
ATOM 3815 N N . ILE A 1 472 ? -19.025 -37.055 -9.147 1.00 21.83 472 ILE A N 1
ATOM 3816 C CA . ILE A 1 472 ? -18.948 -35.610 -9.462 1.00 21.83 472 ILE A CA 1
ATOM 3817 C C . ILE A 1 472 ? -17.533 -35.306 -9.954 1.00 21.83 472 ILE A C 1
ATOM 3819 O O . ILE A 1 472 ? -16.568 -35.291 -9.200 1.00 21.83 472 ILE A O 1
ATOM 3823 N N . CYS A 1 473 ? -17.425 -35.096 -11.265 1.00 21.83 473 CYS A N 1
ATOM 3824 C CA . CYS A 1 473 ? -16.214 -34.613 -11.904 1.00 21.83 473 CYS A CA 1
ATOM 3825 C C . CYS A 1 473 ? -16.061 -33.114 -11.618 1.00 21.83 473 CYS A C 1
ATOM 3827 O O . CYS A 1 473 ? -16.753 -32.302 -12.228 1.00 21.83 473 CYS A O 1
ATOM 3829 N N . GLU A 1 474 ? -15.124 -32.769 -10.743 1.00 20.47 474 GLU A N 1
ATOM 3830 C CA . GLU A 1 474 ? -14.392 -31.505 -10.794 1.00 20.47 474 GLU A CA 1
ATOM 3831 C C . GLU A 1 474 ? -12.946 -31.801 -11.207 1.00 20.47 474 GLU A C 1
ATOM 3833 O O . GLU A 1 474 ? -12.337 -32.735 -10.693 1.00 20.47 474 GLU A O 1
ATOM 3838 N N . ASN A 1 475 ? -12.490 -31.025 -12.198 1.00 25.42 475 ASN A N 1
ATOM 3839 C CA . ASN A 1 475 ? -11.220 -30.292 -12.297 1.00 25.42 475 ASN A CA 1
ATOM 3840 C C . ASN A 1 475 ? -9.934 -31.032 -11.856 1.00 25.42 475 ASN A C 1
ATOM 3842 O O . ASN A 1 475 ? -9.838 -31.643 -10.807 1.00 25.42 475 ASN A O 1
ATOM 3846 N N . ASP A 1 476 ? -8.829 -31.000 -12.587 1.00 23.98 476 ASP A N 1
ATOM 3847 C CA . ASP A 1 476 ? -8.107 -29.805 -12.998 1.00 23.98 476 ASP A CA 1
ATOM 3848 C C . ASP A 1 476 ? -6.872 -30.256 -13.797 1.00 23.98 476 ASP A C 1
ATOM 3850 O O . ASP A 1 476 ? -6.433 -31.402 -13.702 1.00 23.98 476 ASP A O 1
ATOM 3854 N N . VAL A 1 477 ? -6.270 -29.324 -14.531 1.00 23.97 477 VAL A N 1
ATOM 3855 C CA . VAL A 1 477 ? -4.844 -28.952 -14.427 1.00 23.97 477 VAL A CA 1
ATOM 3856 C C . VAL A 1 477 ? -4.424 -28.263 -15.725 1.00 23.97 477 VAL A C 1
ATOM 3858 O O . VAL A 1 477 ? -4.100 -28.853 -16.753 1.00 23.97 477 VAL A O 1
ATOM 3861 N N . THR A 1 478 ? -4.444 -26.941 -15.612 1.00 25.73 478 THR A N 1
ATOM 3862 C CA . THR A 1 478 ? -3.439 -25.996 -16.096 1.00 25.73 478 THR A CA 1
ATOM 3863 C C . THR A 1 478 ? -2.227 -26.590 -16.834 1.00 25.73 478 THR A C 1
ATOM 3865 O O . THR A 1 478 ? -1.346 -27.230 -16.264 1.00 25.73 478 THR A O 1
ATOM 3868 N N . SER A 1 479 ? -2.067 -26.204 -18.099 1.00 24.75 479 SER A N 1
ATOM 3869 C CA . SER A 1 479 ? -0.730 -25.994 -18.648 1.00 24.75 479 SER A CA 1
ATOM 3870 C C . SER A 1 479 ? -0.687 -24.696 -19.445 1.00 24.75 479 SER A C 1
ATOM 3872 O O . SER A 1 479 ? -1.508 -24.414 -20.313 1.00 24.75 479 SER A O 1
ATOM 3874 N N . ARG A 1 480 ? 0.282 -23.868 -19.055 1.00 26.78 480 ARG A N 1
ATOM 3875 C CA . ARG A 1 480 ? 0.720 -22.634 -19.706 1.00 26.78 480 ARG A CA 1
ATOM 3876 C C . ARG A 1 480 ? 0.844 -22.827 -21.220 1.00 26.78 480 ARG A C 1
ATOM 3878 O O . ARG A 1 480 ? 1.681 -23.619 -21.650 1.00 26.78 480 ARG A O 1
ATOM 3885 N N . SER A 1 481 ? 0.180 -21.989 -22.014 1.00 25.78 481 SER A N 1
ATOM 3886 C CA . SER A 1 481 ? 0.681 -21.641 -23.345 1.00 25.78 481 SER A CA 1
ATOM 3887 C C . SER A 1 481 ? 0.995 -20.149 -23.426 1.00 25.78 481 SER A C 1
ATOM 3889 O O . SER A 1 481 ? 0.243 -19.273 -23.002 1.00 25.78 481 SER A O 1
ATOM 3891 N N . LYS A 1 482 ? 2.197 -19.890 -23.933 1.00 26.72 482 LYS A N 1
ATOM 3892 C CA . LYS A 1 482 ? 2.670 -18.595 -24.398 1.00 26.72 482 LYS A CA 1
ATOM 3893 C C . LYS A 1 482 ? 1.858 -18.222 -25.638 1.00 26.72 482 LYS A C 1
ATOM 3895 O O . LYS A 1 482 ? 1.890 -18.973 -26.606 1.00 26.72 482 LYS A O 1
ATOM 3900 N N . HIS A 1 483 ? 1.249 -17.043 -25.654 1.00 25.38 483 HIS A N 1
ATOM 3901 C CA . HIS A 1 483 ? 0.903 -16.377 -26.905 1.00 25.38 483 HIS A CA 1
ATOM 3902 C C . HIS A 1 483 ? 1.444 -14.953 -26.891 1.00 25.38 483 HIS A C 1
ATOM 3904 O O . HIS A 1 483 ? 0.905 -14.046 -26.268 1.00 25.38 483 HIS A O 1
ATOM 3910 N N . SER A 1 484 ? 2.560 -14.799 -27.597 1.00 25.06 484 SER A N 1
ATOM 3911 C CA . SER A 1 484 ? 2.929 -13.576 -28.289 1.00 25.06 484 SER A CA 1
ATOM 3912 C C . SER A 1 484 ? 1.894 -13.309 -29.383 1.00 25.06 484 SER A C 1
ATOM 3914 O O . SER A 1 484 ? 1.773 -14.107 -30.313 1.00 25.06 484 SER A O 1
ATOM 3916 N N . ALA A 1 485 ? 1.180 -12.195 -29.287 1.00 24.78 485 ALA A N 1
ATOM 3917 C CA . ALA A 1 485 ? 0.469 -11.607 -30.411 1.00 24.78 485 ALA A CA 1
ATOM 3918 C C . ALA A 1 485 ? 0.923 -10.149 -30.518 1.00 24.78 485 ALA A C 1
ATOM 3920 O O . ALA A 1 485 ? 0.659 -9.342 -29.628 1.00 24.78 485 ALA A O 1
ATOM 3921 N N . SER A 1 486 ? 1.662 -9.850 -31.585 1.00 27.16 486 SER A N 1
ATOM 3922 C CA . SER A 1 486 ? 1.820 -8.485 -32.078 1.00 27.16 486 SER A CA 1
ATOM 3923 C C . SER A 1 486 ? 0.524 -8.053 -32.775 1.00 27.16 486 SER A C 1
ATOM 3925 O O . SER A 1 486 ? -0.152 -8.909 -33.354 1.00 27.16 486 SER A O 1
ATOM 3927 N N . PRO A 1 487 ? 0.180 -6.757 -32.744 1.00 30.00 487 PRO A N 1
ATOM 3928 C CA . PRO A 1 487 ? -0.927 -6.198 -33.506 1.00 30.00 487 PRO A CA 1
ATOM 3929 C C . PRO A 1 487 ? -0.474 -5.909 -34.944 1.00 30.00 487 PRO A C 1
ATOM 3931 O O . PRO A 1 487 ? 0.661 -5.489 -35.147 1.00 30.00 487 PRO A O 1
ATOM 3934 N N . ASP A 1 488 ? -1.330 -6.192 -35.926 1.00 24.83 488 ASP A N 1
ATOM 3935 C CA . ASP A 1 488 ? -1.736 -5.249 -36.981 1.00 24.83 488 ASP A CA 1
ATOM 3936 C C . ASP A 1 488 ? -2.562 -5.952 -38.074 1.00 24.83 488 ASP A C 1
ATOM 3938 O O . ASP A 1 488 ? -2.427 -7.153 -38.311 1.00 24.83 488 ASP A O 1
ATOM 3942 N N . CYS A 1 489 ? -3.383 -5.132 -38.743 1.00 24.78 489 CYS A N 1
ATOM 3943 C CA . CYS A 1 489 ? -4.148 -5.354 -39.981 1.00 24.78 489 CYS A CA 1
ATOM 3944 C C . CYS A 1 489 ? -5.634 -5.743 -39.831 1.00 24.78 489 CYS A C 1
ATOM 3946 O O . CYS A 1 489 ? -6.029 -6.906 -39.812 1.00 24.78 489 CYS A O 1
ATOM 3948 N N . ILE A 1 490 ? -6.454 -4.687 -39.802 1.00 23.86 490 ILE A N 1
ATOM 3949 C CA . ILE A 1 490 ? -7.859 -4.623 -40.233 1.00 23.86 490 ILE A CA 1
ATOM 3950 C C . ILE A 1 490 ? -7.934 -4.761 -41.773 1.00 23.86 490 ILE A C 1
ATOM 3952 O O . ILE A 1 490 ? -6.959 -4.434 -42.449 1.00 23.86 490 ILE A O 1
ATOM 3956 N N . LEU A 1 491 ? -9.128 -5.136 -42.270 1.00 24.25 491 LEU A N 1
ATOM 3957 C CA . LEU A 1 491 ? -9.616 -5.378 -43.650 1.00 24.25 491 LEU A CA 1
ATOM 3958 C C . LEU A 1 491 ? -9.641 -6.892 -43.969 1.00 24.25 491 LEU A C 1
ATOM 3960 O O . LEU A 1 491 ? -8.626 -7.558 -43.858 1.00 24.25 491 LEU A O 1
ATOM 3964 N N . ASP A 1 492 ? -10.744 -7.551 -44.325 1.00 23.80 492 ASP A N 1
ATOM 3965 C CA . ASP A 1 492 ? -11.991 -7.080 -44.919 1.00 23.80 492 ASP A CA 1
ATOM 3966 C C . ASP A 1 492 ? -13.120 -8.105 -44.678 1.00 23.80 492 ASP A C 1
ATOM 3968 O O . ASP A 1 492 ? -12.877 -9.310 -44.563 1.00 23.80 492 ASP A O 1
ATOM 3972 N N . ARG A 1 493 ? -14.367 -7.630 -44.602 1.00 23.78 493 ARG A N 1
ATOM 3973 C CA . ARG A 1 493 ? -15.567 -8.480 -44.548 1.00 23.78 493 ARG A CA 1
ATOM 3974 C C . ARG A 1 493 ? -15.939 -8.904 -45.968 1.00 23.78 493 ARG A C 1
ATOM 3976 O O . ARG A 1 493 ? -16.219 -8.049 -46.797 1.00 23.78 493 ARG A O 1
ATOM 3983 N N . SER A 1 494 ? -16.112 -10.200 -46.207 1.00 25.66 494 SER A N 1
ATOM 3984 C CA . SER A 1 494 ? -17.103 -10.666 -47.183 1.00 25.66 494 SER A CA 1
ATOM 3985 C C . SER A 1 494 ? -17.652 -12.042 -46.807 1.00 25.66 494 SER A C 1
ATOM 3987 O O . SER A 1 494 ? -16.964 -12.894 -46.250 1.00 25.66 494 SER A O 1
ATOM 3989 N N . HIS A 1 495 ? -18.955 -12.165 -47.035 1.00 26.34 495 HIS A N 1
ATOM 3990 C CA . HIS A 1 495 ? -19.804 -13.328 -46.845 1.00 26.34 495 HIS A CA 1
ATOM 3991 C C . HIS A 1 495 ? -19.278 -14.568 -47.581 1.00 26.34 495 HIS A C 1
ATOM 3993 O O . HIS A 1 495 ? -18.875 -14.448 -48.729 1.00 26.34 495 HIS A O 1
ATOM 3999 N N . ASP A 1 496 ? -19.408 -15.756 -46.979 1.00 24.53 496 ASP A N 1
ATOM 4000 C CA . ASP A 1 496 ? -20.291 -16.759 -47.581 1.00 24.53 496 ASP A CA 1
ATOM 4001 C C . ASP A 1 496 ? -20.649 -17.926 -46.653 1.00 24.53 496 ASP A C 1
ATOM 4003 O O . ASP A 1 496 ? -19.878 -18.405 -45.821 1.00 24.53 496 ASP A O 1
ATOM 4007 N N . SER A 1 497 ? -21.900 -18.336 -46.807 1.00 25.20 497 SER A N 1
ATOM 4008 C CA . SER A 1 497 ? -22.629 -19.364 -46.074 1.00 25.20 497 SER A CA 1
ATOM 4009 C C . SER A 1 497 ? -22.366 -20.796 -46.567 1.00 25.20 497 SER A C 1
ATOM 4011 O O . SER A 1 497 ? -22.102 -21.019 -47.742 1.00 25.20 497 SER A O 1
ATOM 4013 N N . ASN A 1 498 ? -22.643 -21.756 -45.673 1.00 24.83 498 ASN A N 1
ATOM 4014 C CA . ASN A 1 498 ? -22.954 -23.176 -45.910 1.00 24.83 498 ASN A CA 1
ATOM 4015 C C . ASN A 1 498 ? -21.811 -24.141 -46.281 1.00 24.83 498 ASN A C 1
ATOM 4017 O O . ASN A 1 498 ? -21.409 -24.240 -47.435 1.00 24.83 498 ASN A O 1
ATOM 4021 N N . ARG A 1 499 ? -21.487 -25.055 -45.350 1.00 25.45 499 ARG A N 1
ATOM 4022 C CA . ARG A 1 499 ? -21.831 -26.488 -45.495 1.00 25.45 499 ARG A CA 1
ATOM 4023 C C . ARG A 1 499 ? -21.536 -27.299 -44.230 1.00 25.45 499 ARG A C 1
ATOM 4025 O O . ARG A 1 499 ? -20.440 -27.279 -43.682 1.00 25.45 499 ARG A O 1
ATOM 4032 N N . SER A 1 500 ? -22.559 -28.034 -43.817 1.00 26.66 500 SER A N 1
ATOM 4033 C CA . SER A 1 500 ? -22.545 -29.152 -42.881 1.00 26.66 500 SER A CA 1
ATOM 4034 C C . SER A 1 500 ? -21.808 -30.366 -43.462 1.00 26.66 500 SER A C 1
ATOM 4036 O O . SER A 1 500 ? -21.806 -30.586 -44.673 1.00 26.66 500 SER A O 1
ATOM 4038 N N . GLY A 1 501 ? -21.231 -31.191 -42.587 1.00 26.22 501 GLY A N 1
ATOM 4039 C CA . GLY A 1 501 ? -20.685 -32.496 -42.956 1.00 26.22 501 GLY A CA 1
ATOM 4040 C C . GLY A 1 501 ? -19.909 -33.141 -41.813 1.00 26.22 501 GLY A C 1
ATOM 4041 O O . GLY A 1 501 ? -18.806 -32.718 -41.494 1.00 26.22 501 GLY A O 1
ATOM 4042 N N . HIS A 1 502 ? -20.526 -34.140 -41.189 1.00 26.89 502 HIS A N 1
ATOM 4043 C CA . HIS A 1 502 ? -19.988 -35.001 -40.139 1.00 26.89 502 HIS A CA 1
ATOM 4044 C C . HIS A 1 502 ? -18.599 -35.584 -40.437 1.00 26.89 502 HIS A C 1
ATOM 4046 O O . HIS A 1 502 ? -18.357 -36.038 -41.548 1.00 26.89 502 HIS A O 1
ATOM 4052 N N . ASP A 1 503 ? -17.787 -35.759 -39.388 1.00 26.75 503 ASP A N 1
ATOM 4053 C CA . ASP A 1 503 ? -17.221 -37.087 -39.131 1.00 26.75 503 ASP A CA 1
ATOM 4054 C C . ASP A 1 503 ? -16.942 -37.304 -37.633 1.00 26.75 503 ASP A C 1
ATOM 4056 O O . ASP A 1 503 ? -16.019 -36.748 -37.035 1.00 26.75 503 ASP A O 1
ATOM 4060 N N . ARG A 1 504 ? -17.802 -38.121 -37.015 1.00 29.75 504 ARG A N 1
ATOM 4061 C CA . ARG A 1 504 ? -17.590 -38.751 -35.709 1.00 29.75 504 ARG A CA 1
ATOM 4062 C C . ARG A 1 504 ? -16.584 -39.882 -35.913 1.00 29.75 504 ARG A C 1
ATOM 4064 O O . ARG A 1 504 ? -16.902 -40.851 -36.597 1.00 29.75 504 ARG A O 1
ATOM 4071 N N . ARG A 1 505 ? -15.435 -39.837 -35.239 1.00 28.61 505 ARG A N 1
ATOM 4072 C CA . ARG A 1 505 ? -14.672 -41.056 -34.937 1.00 28.61 505 ARG A CA 1
ATOM 4073 C C . ARG A 1 505 ? -14.606 -41.264 -33.434 1.00 28.61 505 ARG A C 1
ATOM 4075 O O . ARG A 1 505 ? -13.970 -40.510 -32.709 1.00 28.61 505 ARG A O 1
ATOM 4082 N N . LEU A 1 506 ? -15.332 -42.298 -33.022 1.00 31.28 506 LEU A N 1
ATOM 4083 C CA . LEU A 1 506 ? -15.221 -42.988 -31.748 1.00 31.28 506 LEU A CA 1
ATOM 4084 C C . LEU A 1 506 ? -13.775 -43.466 -31.564 1.00 31.28 506 LEU A C 1
ATOM 4086 O O . LEU A 1 506 ? -13.245 -44.158 -32.431 1.00 31.28 506 LEU A O 1
ATOM 4090 N N . ILE A 1 507 ? -13.168 -43.116 -30.433 1.00 31.19 507 ILE A N 1
ATOM 4091 C CA . ILE A 1 507 ? -12.059 -43.869 -29.850 1.00 31.19 507 ILE A CA 1
ATOM 4092 C C . ILE A 1 507 ? -12.591 -44.372 -28.513 1.00 31.19 507 ILE A C 1
ATOM 4094 O O . ILE A 1 507 ? -12.643 -43.642 -27.527 1.00 31.19 507 ILE A O 1
ATOM 4098 N N . THR A 1 508 ? -13.099 -45.597 -28.537 1.00 34.81 508 THR A N 1
ATOM 4099 C CA . THR A 1 508 ? -13.218 -46.445 -27.355 1.00 34.81 508 THR A CA 1
ATOM 4100 C C . THR A 1 508 ? -11.844 -47.042 -27.062 1.00 34.81 508 THR A C 1
ATOM 4102 O O . THR A 1 508 ? -11.090 -47.321 -27.990 1.00 34.81 508 THR A O 1
ATOM 4105 N N . ASP A 1 509 ? -11.577 -47.241 -25.774 1.00 33.88 509 ASP A N 1
ATOM 4106 C CA . ASP A 1 509 ? -10.404 -47.874 -25.160 1.00 33.88 509 ASP A CA 1
ATOM 4107 C C . ASP A 1 509 ? -9.225 -46.945 -24.850 1.00 33.88 509 ASP A C 1
ATOM 4109 O O . ASP A 1 509 ? -8.435 -46.596 -25.718 1.00 33.88 509 ASP A O 1
ATOM 4113 N N . ILE A 1 510 ? -9.101 -46.595 -23.562 1.00 37.09 510 ILE A N 1
ATOM 4114 C CA . ILE A 1 510 ? -7.904 -46.816 -22.734 1.00 37.09 510 ILE A CA 1
ATOM 4115 C C . ILE A 1 510 ? -8.340 -46.715 -21.255 1.00 37.09 510 ILE A C 1
ATOM 4117 O O . ILE A 1 510 ? -8.482 -45.635 -20.686 1.00 37.09 510 ILE A O 1
ATOM 4121 N N . ASN A 1 511 ? -8.542 -47.870 -20.618 1.00 42.00 511 ASN A N 1
ATOM 4122 C CA . ASN A 1 511 ? -8.388 -48.016 -19.171 1.00 42.00 511 ASN A CA 1
ATOM 4123 C C . ASN A 1 511 ? -6.879 -48.095 -18.893 1.00 42.00 511 ASN A C 1
ATOM 4125 O O . ASN A 1 511 ? -6.291 -49.169 -18.995 1.00 42.00 511 ASN A O 1
ATOM 4129 N N . GLN A 1 512 ? -6.232 -46.969 -18.588 1.00 42.91 512 GLN A N 1
ATOM 4130 C CA . GLN A 1 512 ? -4.855 -46.957 -18.081 1.00 42.91 512 GLN A CA 1
ATOM 4131 C C . GLN A 1 512 ? -4.884 -46.701 -16.578 1.00 42.91 512 GLN A C 1
ATOM 4133 O O . GLN A 1 512 ? -5.126 -45.592 -16.109 1.00 42.91 512 GLN A O 1
ATOM 4138 N N . THR A 1 513 ? -4.652 -47.760 -15.812 1.00 34.62 513 THR A N 1
ATOM 4139 C CA . THR A 1 513 ? -4.442 -47.701 -14.369 1.00 34.62 513 THR A CA 1
ATOM 4140 C C . THR A 1 513 ? -3.109 -46.995 -14.107 1.00 34.62 513 THR A C 1
ATOM 4142 O O . THR A 1 513 ? -2.059 -47.480 -14.527 1.00 34.62 513 THR A O 1
ATOM 4145 N N . ILE A 1 514 ? -3.130 -45.839 -13.438 1.00 38.38 514 ILE A N 1
ATOM 4146 C CA . ILE A 1 514 ? -1.907 -45.133 -13.029 1.00 38.38 514 ILE A CA 1
ATOM 4147 C C . ILE A 1 514 ? -1.269 -45.921 -11.881 1.00 38.38 514 ILE A C 1
ATOM 4149 O O . ILE A 1 514 ? -1.763 -45.914 -10.755 1.00 38.38 514 ILE A O 1
ATOM 4153 N N . THR A 1 515 ? -0.164 -46.608 -12.156 1.00 37.34 515 THR A N 1
ATOM 4154 C CA . THR A 1 515 ? 0.662 -47.262 -11.137 1.00 37.34 515 THR A CA 1
ATOM 4155 C C . THR A 1 515 ? 1.631 -46.247 -10.533 1.00 37.34 515 THR A C 1
ATOM 4157 O O . THR A 1 515 ? 2.581 -45.807 -11.181 1.00 37.34 515 THR A O 1
ATOM 4160 N N . LEU A 1 516 ? 1.408 -45.869 -9.270 1.00 37.66 516 LEU A N 1
ATOM 4161 C CA . LEU A 1 516 ? 2.368 -45.079 -8.495 1.00 37.66 516 LEU A CA 1
ATOM 4162 C C . LEU A 1 516 ? 3.638 -45.911 -8.267 1.00 37.66 516 LEU A C 1
ATOM 4164 O O . LEU A 1 516 ? 3.601 -46.951 -7.607 1.00 37.66 516 LEU A O 1
ATOM 4168 N N . GLN A 1 517 ? 4.769 -45.461 -8.810 1.00 47.31 517 GLN A N 1
ATOM 4169 C CA . GLN A 1 517 ? 6.061 -46.084 -8.529 1.00 47.31 517 GLN A CA 1
ATOM 4170 C C . GLN A 1 517 ? 6.498 -45.769 -7.091 1.00 47.31 517 GLN A C 1
ATOM 4172 O O . GLN A 1 517 ? 6.418 -44.624 -6.644 1.00 47.31 517 GLN A O 1
ATOM 4177 N N . LYS A 1 518 ? 6.971 -46.789 -6.361 1.00 52.59 518 LYS A N 1
ATOM 4178 C CA . LYS A 1 518 ? 7.569 -46.613 -5.029 1.00 52.59 518 LYS A CA 1
ATOM 4179 C C . LYS A 1 518 ? 8.765 -45.663 -5.118 1.00 52.59 518 LYS A C 1
ATOM 4181 O O . LYS A 1 518 ? 9.576 -45.760 -6.033 1.00 52.59 518 LYS A O 1
ATOM 4186 N N . TRP A 1 519 ? 8.853 -44.757 -4.148 1.00 46.56 519 TRP A N 1
ATOM 4187 C CA . TRP A 1 519 ? 9.900 -43.742 -4.056 1.00 46.56 519 TRP A CA 1
ATOM 4188 C C . TRP A 1 519 ? 11.303 -44.369 -4.056 1.00 46.56 519 TRP A C 1
ATOM 4190 O O . TRP A 1 519 ? 11.612 -45.196 -3.200 1.00 46.56 519 TRP A O 1
ATOM 4200 N N . ASP A 1 520 ? 12.141 -43.947 -5.008 1.00 59.00 520 ASP A N 1
ATOM 4201 C CA . ASP A 1 520 ? 13.534 -44.374 -5.153 1.00 59.00 520 ASP A CA 1
ATOM 4202 C C . ASP A 1 520 ? 14.498 -43.206 -4.826 1.00 59.00 520 ASP A C 1
ATOM 4204 O O . ASP A 1 520 ? 14.514 -42.183 -5.530 1.00 59.00 520 ASP A O 1
ATOM 4208 N N . PRO A 1 521 ? 15.339 -43.325 -3.779 1.00 54.34 521 PRO A N 1
ATOM 4209 C CA . PRO A 1 521 ? 16.332 -42.312 -3.422 1.00 54.34 521 PRO A CA 1
ATOM 4210 C C . PRO A 1 521 ? 17.461 -42.138 -4.457 1.00 54.34 521 PRO A C 1
ATOM 4212 O O . PRO A 1 521 ? 18.242 -41.187 -4.339 1.00 54.34 521 PRO A O 1
ATOM 4215 N N . GLN A 1 522 ? 17.566 -43.007 -5.471 1.00 60.81 522 GLN A N 1
ATOM 4216 C CA . GLN A 1 522 ? 18.585 -42.936 -6.525 1.00 60.81 522 GLN A CA 1
ATOM 4217 C C . GLN A 1 522 ? 18.139 -42.211 -7.806 1.00 60.81 522 GLN A C 1
ATOM 4219 O O . GLN A 1 522 ? 18.910 -42.147 -8.771 1.00 60.81 522 GLN A O 1
ATOM 4224 N N . THR A 1 523 ? 16.950 -41.596 -7.818 1.00 65.56 523 THR A N 1
ATOM 4225 C CA . THR A 1 523 ? 16.437 -40.894 -9.005 1.00 65.56 523 THR A CA 1
ATOM 4226 C C . THR A 1 523 ? 17.407 -39.818 -9.537 1.00 65.56 523 THR A C 1
ATOM 4228 O O . THR A 1 523 ? 18.034 -39.082 -8.762 1.00 65.56 523 THR A O 1
ATOM 4231 N N . PRO A 1 524 ? 17.515 -39.646 -10.871 1.00 55.91 524 PRO A N 1
ATOM 4232 C CA . PRO A 1 524 ? 18.399 -38.655 -11.501 1.00 55.91 524 PRO A CA 1
ATOM 4233 C C . PRO A 1 524 ? 18.200 -37.217 -10.991 1.00 55.91 524 PRO A C 1
ATOM 4235 O O . PRO A 1 524 ? 19.134 -36.414 -10.978 1.00 55.91 524 PRO A O 1
ATOM 4238 N N . TYR A 1 525 ? 16.988 -36.892 -10.533 1.00 49.91 525 TYR A N 1
ATOM 4239 C CA . TYR A 1 525 ? 16.645 -35.607 -9.927 1.00 49.91 525 TYR A CA 1
ATOM 4240 C C . TYR A 1 525 ? 17.295 -35.406 -8.543 1.00 49.91 525 TYR A C 1
ATOM 4242 O O . TYR A 1 525 ? 17.841 -34.336 -8.273 1.00 49.91 525 TYR A O 1
ATOM 4250 N N . MET A 1 526 ? 17.352 -36.442 -7.696 1.00 56.22 526 MET A N 1
ATOM 4251 C CA . MET A 1 526 ? 18.028 -36.380 -6.390 1.00 56.22 526 MET A CA 1
ATOM 4252 C C . MET A 1 526 ? 19.548 -36.212 -6.522 1.00 56.22 526 MET A C 1
ATOM 4254 O O . MET A 1 526 ? 20.159 -35.486 -5.732 1.00 56.22 526 MET A O 1
ATOM 4258 N N . LYS A 1 527 ? 20.164 -36.807 -7.556 1.00 60.34 527 LYS A N 1
ATOM 4259 C CA . LYS A 1 527 ? 21.585 -36.579 -7.881 1.00 60.34 527 LYS A CA 1
ATOM 4260 C C . LYS A 1 527 ? 21.857 -35.117 -8.251 1.00 60.34 527 LYS A C 1
ATOM 4262 O O . LYS A 1 527 ? 22.849 -34.560 -7.790 1.00 60.34 527 LYS A O 1
ATOM 4267 N N . LYS A 1 528 ? 20.946 -34.465 -8.987 1.00 57.03 528 LYS A N 1
ATOM 4268 C CA . LYS A 1 528 ? 21.040 -33.026 -9.296 1.00 57.03 528 LYS A CA 1
ATOM 4269 C C . LYS A 1 528 ? 20.932 -32.153 -8.043 1.00 57.03 528 LYS A C 1
ATOM 4271 O O . LYS A 1 528 ? 21.730 -31.237 -7.893 1.00 57.03 528 LYS A O 1
ATOM 4276 N N . ILE A 1 529 ? 20.026 -32.455 -7.109 1.00 59.97 529 ILE A N 1
ATOM 4277 C CA . ILE A 1 529 ? 19.905 -31.689 -5.851 1.00 59.97 529 ILE A CA 1
ATOM 4278 C C . ILE A 1 529 ? 21.158 -31.835 -4.972 1.00 59.97 529 ILE A C 1
ATOM 4280 O O . ILE A 1 529 ? 21.627 -30.848 -4.401 1.00 59.97 529 ILE A O 1
ATOM 4284 N N . LYS A 1 530 ? 21.730 -33.044 -4.874 1.00 56.44 530 LYS A N 1
ATOM 4285 C CA . LYS A 1 530 ? 22.977 -33.272 -4.121 1.00 56.44 530 LYS A CA 1
ATOM 4286 C C . LYS A 1 530 ? 24.189 -32.603 -4.787 1.00 56.44 530 LYS A C 1
ATOM 4288 O O . LYS A 1 530 ? 25.007 -32.028 -4.078 1.00 56.44 530 LYS A O 1
ATOM 4293 N N . ALA A 1 531 ? 24.265 -32.600 -6.120 1.00 54.38 531 ALA A N 1
ATOM 4294 C CA . ALA A 1 531 ? 25.309 -31.895 -6.869 1.00 54.38 531 ALA A CA 1
ATOM 4295 C C . ALA A 1 531 ? 25.230 -30.365 -6.690 1.00 54.38 531 ALA A C 1
ATOM 4297 O O . ALA A 1 531 ? 26.247 -29.736 -6.416 1.00 54.38 531 ALA A O 1
ATOM 4298 N N . ILE A 1 532 ? 24.022 -29.782 -6.718 1.00 54.81 532 ILE A N 1
ATOM 4299 C CA . ILE A 1 532 ? 23.807 -28.344 -6.467 1.00 54.81 532 ILE A CA 1
ATOM 4300 C C . ILE A 1 532 ? 24.275 -27.941 -5.058 1.00 54.81 532 ILE A C 1
ATOM 4302 O O . ILE A 1 532 ? 24.847 -26.867 -4.887 1.00 54.81 532 ILE A O 1
ATOM 4306 N N . LYS A 1 533 ? 24.079 -28.796 -4.042 1.00 49.62 533 LYS A N 1
ATOM 4307 C CA . LYS A 1 533 ? 24.592 -28.540 -2.682 1.00 49.62 533 LYS A CA 1
ATOM 4308 C C . LYS A 1 533 ? 26.123 -28.589 -2.593 1.00 49.62 533 LYS A C 1
ATOM 4310 O O . LYS A 1 533 ? 26.691 -27.826 -1.819 1.00 49.62 533 LYS A O 1
ATOM 4315 N N . ASN A 1 534 ? 26.782 -29.449 -3.370 1.00 46.03 534 ASN A N 1
ATOM 4316 C CA . ASN A 1 534 ? 28.244 -29.558 -3.359 1.00 46.03 534 ASN A CA 1
ATOM 4317 C C . ASN A 1 534 ? 28.931 -28.395 -4.102 1.00 46.03 534 ASN A C 1
ATOM 4319 O O . ASN A 1 534 ? 29.943 -27.901 -3.610 1.00 46.03 534 ASN A O 1
ATOM 4323 N N . ASP A 1 535 ? 28.350 -27.892 -5.198 1.00 47.94 535 ASP A N 1
ATOM 4324 C CA . ASP A 1 535 ? 28.849 -26.695 -5.908 1.00 47.94 535 ASP A CA 1
ATOM 4325 C C . ASP A 1 535 ? 28.676 -25.395 -5.102 1.00 47.94 535 ASP A C 1
ATOM 4327 O O . ASP A 1 535 ? 29.461 -24.459 -5.235 1.00 47.94 535 ASP A O 1
ATOM 4331 N N . GLN A 1 536 ? 27.668 -25.325 -4.227 1.00 48.59 536 GLN A N 1
ATOM 4332 C CA . GLN A 1 536 ? 27.489 -24.188 -3.313 1.00 48.59 536 GLN A CA 1
ATOM 4333 C C . GLN A 1 536 ? 28.578 -24.144 -2.225 1.00 48.59 536 GLN A C 1
ATOM 4335 O O . GLN A 1 536 ? 28.960 -23.058 -1.800 1.00 48.59 536 GLN A O 1
ATOM 4340 N N . ASN A 1 537 ? 29.117 -25.297 -1.810 1.00 47.56 537 ASN A N 1
ATOM 4341 C CA . ASN A 1 537 ? 30.152 -25.383 -0.773 1.00 47.56 537 ASN A CA 1
ATOM 4342 C C . ASN A 1 537 ? 31.577 -25.127 -1.298 1.00 47.56 537 ASN A C 1
ATOM 4344 O O . ASN A 1 537 ? 32.424 -24.675 -0.529 1.00 47.56 537 ASN A O 1
ATOM 4348 N N . SER A 1 538 ? 31.865 -25.378 -2.581 1.00 50.50 538 SER A N 1
ATOM 4349 C CA . SER A 1 538 ? 33.216 -25.220 -3.155 1.00 50.50 538 SER A CA 1
ATOM 4350 C C . SER A 1 538 ? 33.630 -23.761 -3.405 1.00 50.50 538 SER A C 1
ATOM 4352 O O . SER A 1 538 ? 34.808 -23.491 -3.630 1.00 50.50 538 SER A O 1
ATOM 4354 N N . ASN A 1 539 ? 32.690 -22.811 -3.316 1.00 57.94 539 ASN A N 1
ATOM 4355 C CA . ASN A 1 539 ? 32.910 -21.386 -3.594 1.00 57.94 539 ASN A CA 1
ATOM 4356 C C . ASN A 1 539 ? 32.781 -20.477 -2.349 1.00 57.94 539 ASN A C 1
ATOM 4358 O O . ASN A 1 539 ? 32.807 -19.250 -2.470 1.00 57.94 539 ASN A O 1
ATOM 4362 N N . MET A 1 540 ? 32.623 -21.048 -1.146 1.00 64.81 540 MET A N 1
ATOM 4363 C CA . MET A 1 540 ? 32.483 -20.271 0.093 1.00 64.81 540 MET A CA 1
ATOM 4364 C C . MET A 1 540 ? 33.848 -19.781 0.588 1.00 64.81 540 MET A C 1
ATOM 4366 O O . MET A 1 540 ? 34.764 -20.562 0.841 1.00 64.81 540 MET A O 1
ATOM 4370 N N . LYS A 1 541 ? 33.984 -18.462 0.739 1.00 80.00 541 LYS A N 1
ATOM 4371 C CA . LYS A 1 541 ? 35.196 -17.820 1.257 1.00 80.00 541 LYS A CA 1
ATOM 4372 C C . LYS A 1 541 ? 35.327 -18.040 2.767 1.00 80.00 541 LYS A C 1
ATOM 4374 O O . LYS A 1 541 ? 34.333 -18.079 3.489 1.00 80.00 541 LYS A O 1
ATOM 4379 N N . ILE A 1 542 ? 36.567 -18.196 3.236 1.00 84.38 542 ILE A N 1
AT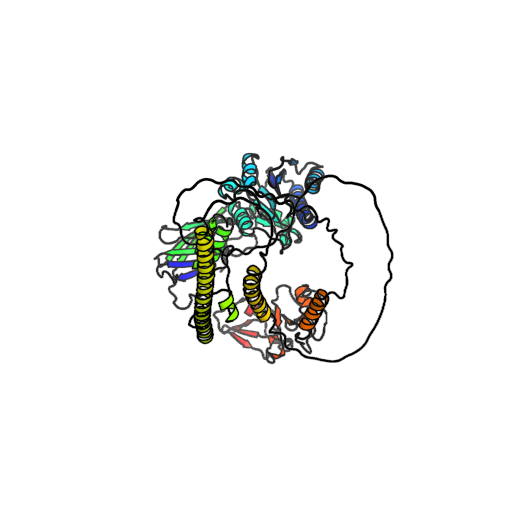OM 4380 C CA . ILE A 1 542 ? 36.896 -18.449 4.645 1.00 84.38 542 ILE A CA 1
ATOM 4381 C C . ILE A 1 542 ? 37.538 -17.191 5.236 1.00 84.38 542 ILE A C 1
ATOM 4383 O O . ILE A 1 542 ? 38.611 -16.771 4.800 1.00 84.38 542 ILE A O 1
ATOM 4387 N N . HIS A 1 543 ? 36.909 -16.610 6.257 1.00 85.19 543 HIS A N 1
ATOM 4388 C CA . HIS A 1 543 ? 37.430 -15.458 6.994 1.00 85.19 543 HIS A CA 1
ATOM 4389 C C . HIS A 1 543 ? 38.269 -15.939 8.183 1.00 85.19 543 HIS A C 1
ATOM 4391 O O . HIS A 1 543 ? 37.762 -16.142 9.289 1.00 85.19 543 HIS A O 1
ATOM 4397 N N . GLN A 1 544 ? 39.564 -16.164 7.947 1.00 78.19 544 GLN A N 1
ATOM 4398 C CA . GLN A 1 544 ? 40.474 -16.644 8.988 1.00 78.19 544 GLN A CA 1
ATOM 4399 C C . GLN A 1 544 ? 40.598 -15.639 10.147 1.00 78.19 544 GLN A C 1
ATOM 4401 O O . GLN A 1 544 ? 40.626 -14.433 9.921 1.00 78.19 544 GLN A O 1
ATOM 4406 N N . GLN A 1 545 ? 40.679 -16.154 11.381 1.00 81.56 545 GLN A N 1
ATOM 4407 C CA . GLN A 1 545 ? 40.828 -15.385 12.634 1.00 81.56 545 GLN A CA 1
ATOM 4408 C C . GLN A 1 545 ? 39.631 -14.504 13.046 1.00 81.56 545 GLN A C 1
ATOM 4410 O O . GLN A 1 545 ? 39.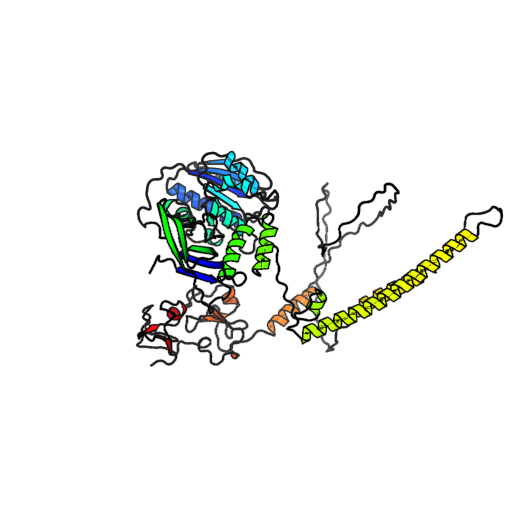763 -13.692 13.960 1.00 81.56 545 GLN A O 1
ATOM 4415 N N . VAL A 1 546 ? 38.460 -14.669 12.424 1.00 84.81 546 VAL A N 1
ATOM 4416 C CA . VAL A 1 546 ? 37.232 -13.957 12.814 1.00 84.81 546 VAL A CA 1
ATOM 4417 C C . VAL A 1 546 ? 36.258 -14.926 13.472 1.00 84.81 546 VAL A C 1
ATOM 4419 O O . VAL A 1 546 ? 35.867 -15.921 12.857 1.00 84.81 546 VAL A O 1
ATOM 4422 N N . THR A 1 547 ? 35.856 -14.614 14.702 1.00 89.56 547 THR A N 1
ATOM 4423 C CA . THR A 1 547 ? 34.852 -15.371 15.458 1.00 89.56 547 THR A CA 1
ATOM 4424 C C . THR A 1 547 ? 33.488 -14.711 15.296 1.00 89.56 547 THR A C 1
ATOM 4426 O O . THR A 1 547 ? 33.374 -13.498 15.424 1.00 89.56 547 THR A O 1
ATOM 4429 N N . CYS A 1 548 ? 32.445 -15.495 15.036 1.00 90.12 548 CYS A N 1
ATOM 4430 C CA . CYS A 1 548 ? 31.071 -14.999 15.071 1.00 90.12 548 CYS A CA 1
ATOM 4431 C C . CYS A 1 548 ? 30.628 -14.751 16.521 1.00 90.12 548 CYS A C 1
ATOM 4433 O O . CYS A 1 548 ? 30.581 -15.696 17.306 1.00 90.12 548 CYS A O 1
ATOM 4435 N N . ASP A 1 549 ? 30.203 -13.538 16.868 1.00 86.44 549 ASP A N 1
ATOM 4436 C CA . ASP A 1 549 ? 29.743 -13.204 18.224 1.00 86.44 549 ASP A CA 1
ATOM 4437 C C . ASP A 1 549 ? 28.390 -13.842 18.588 1.00 86.44 549 ASP A C 1
ATOM 4439 O O . ASP A 1 549 ? 28.036 -13.933 19.759 1.00 86.44 549 ASP A O 1
ATOM 4443 N N . GLY A 1 550 ? 27.623 -14.314 17.598 1.00 84.75 550 GLY A N 1
ATOM 4444 C CA . GLY A 1 550 ? 26.311 -14.933 17.823 1.00 84.75 550 GLY A CA 1
ATOM 4445 C C . GLY A 1 550 ? 26.334 -16.451 18.046 1.00 84.75 550 GLY A C 1
ATOM 4446 O O . GLY A 1 550 ? 25.437 -16.985 18.693 1.00 84.75 550 GLY A O 1
ATOM 4447 N N . CYS A 1 551 ? 27.305 -17.170 17.477 1.00 86.69 551 CYS A N 1
ATOM 4448 C CA . CYS A 1 551 ? 27.408 -18.635 17.598 1.00 86.69 551 CYS A CA 1
ATOM 4449 C C . CYS A 1 551 ? 28.816 -19.138 17.934 1.00 86.69 551 CYS A C 1
ATOM 4451 O O . CYS A 1 551 ? 29.039 -20.346 17.941 1.00 86.69 551 CYS A O 1
ATOM 4453 N N . SER A 1 552 ? 29.762 -18.225 18.159 1.00 86.69 552 SER A N 1
ATOM 4454 C CA . SER A 1 552 ? 31.169 -18.505 18.472 1.00 86.69 552 SER A CA 1
ATOM 4455 C C . SER A 1 552 ? 31.916 -19.334 17.419 1.00 86.69 552 SER A C 1
ATOM 4457 O O . SER A 1 552 ? 33.003 -19.837 17.684 1.00 86.69 552 SER A O 1
ATOM 4459 N N . MET A 1 553 ? 31.368 -19.457 16.205 1.00 86.25 553 MET A N 1
ATOM 4460 C CA . MET A 1 553 ? 32.030 -20.120 15.080 1.00 86.25 553 MET A CA 1
ATOM 4461 C C . MET A 1 553 ? 33.318 -19.380 14.697 1.00 86.25 553 MET A C 1
ATOM 4463 O O . MET A 1 553 ? 33.281 -18.174 14.455 1.00 86.25 553 MET A O 1
ATOM 4467 N N . LEU A 1 554 ? 34.423 -20.120 14.579 1.00 85.88 554 LEU A N 1
ATOM 4468 C CA . LEU A 1 554 ? 35.736 -19.647 14.141 1.00 85.88 554 LEU A CA 1
ATOM 4469 C C . LEU A 1 554 ? 36.404 -20.750 13.293 1.00 85.88 554 LEU A C 1
ATOM 4471 O O . LEU A 1 554 ? 36.544 -21.868 13.792 1.00 85.88 554 LEU A O 1
ATOM 4475 N N . PRO A 1 555 ? 36.854 -20.474 12.054 1.00 88.12 555 PRO A N 1
ATOM 4476 C CA . PRO A 1 555 ? 36.644 -19.250 11.272 1.00 88.12 555 PRO A CA 1
ATOM 4477 C C . PRO A 1 555 ? 35.209 -19.123 10.740 1.00 88.12 555 PRO A C 1
ATOM 4479 O O . PRO A 1 555 ? 34.514 -20.123 10.565 1.00 88.12 555 PRO A O 1
ATOM 4482 N N . ILE A 1 556 ? 34.766 -17.900 10.435 1.00 90.75 556 ILE A N 1
ATOM 4483 C CA . ILE A 1 556 ? 33.510 -17.692 9.695 1.00 90.75 556 ILE A CA 1
ATOM 4484 C C . ILE A 1 556 ? 33.681 -18.219 8.260 1.00 90.75 556 ILE A C 1
ATOM 4486 O O . ILE A 1 556 ? 34.587 -17.795 7.538 1.00 90.75 556 ILE A O 1
ATOM 4490 N N . ILE A 1 557 ? 32.796 -19.134 7.855 1.00 87.69 557 ILE A N 1
ATOM 4491 C CA . ILE A 1 557 ? 32.721 -19.704 6.502 1.00 87.69 557 ILE A CA 1
ATOM 4492 C C . ILE A 1 557 ? 31.487 -19.120 5.798 1.00 87.69 557 ILE A C 1
ATOM 4494 O O . ILE A 1 557 ? 30.379 -19.209 6.331 1.00 87.69 557 ILE A O 1
ATOM 4498 N N . GLY A 1 558 ? 31.670 -18.537 4.609 1.00 87.25 558 GLY A N 1
ATOM 4499 C CA . GLY A 1 558 ? 30.622 -17.810 3.879 1.00 87.25 558 GLY A CA 1
ATOM 4500 C C . GLY A 1 558 ? 30.624 -16.310 4.170 1.00 87.25 558 GLY A C 1
ATOM 4501 O O . GLY A 1 558 ? 31.649 -15.761 4.557 1.00 87.25 558 GLY A O 1
ATOM 4502 N N . ASP A 1 559 ? 29.482 -15.641 3.989 1.00 90.62 559 ASP A N 1
ATOM 4503 C CA . ASP A 1 559 ? 29.388 -14.186 4.158 1.00 90.62 559 ASP A CA 1
ATOM 4504 C C . ASP A 1 559 ? 29.600 -13.759 5.629 1.00 90.62 559 ASP A C 1
ATOM 4506 O O . ASP A 1 559 ? 28.904 -14.224 6.545 1.00 90.62 559 ASP A O 1
ATOM 4510 N N . ARG A 1 560 ? 30.539 -12.827 5.848 1.00 90.94 560 ARG A N 1
ATOM 4511 C CA . ARG A 1 560 ? 30.793 -12.160 7.138 1.00 90.94 560 ARG A CA 1
ATOM 4512 C C . ARG A 1 560 ? 30.019 -10.845 7.221 1.00 90.94 560 ARG A C 1
ATOM 4514 O O . ARG A 1 560 ? 30.080 -10.032 6.307 1.00 90.94 560 ARG A O 1
ATOM 4521 N N . TYR A 1 561 ? 29.366 -10.585 8.347 1.00 90.38 561 TYR A N 1
ATOM 4522 C CA . TYR A 1 561 ? 28.628 -9.351 8.618 1.00 90.38 561 TYR A CA 1
ATOM 4523 C C . TYR A 1 561 ? 29.266 -8.604 9.785 1.00 90.38 561 TYR A C 1
ATOM 4525 O O . TYR A 1 561 ? 29.154 -9.050 10.921 1.00 90.38 561 TYR A O 1
ATOM 4533 N N . THR A 1 562 ? 29.915 -7.470 9.526 1.00 87.31 562 THR A N 1
ATOM 4534 C CA . THR A 1 562 ? 30.573 -6.672 10.574 1.00 87.31 562 THR A CA 1
ATOM 4535 C C . THR A 1 562 ? 29.754 -5.436 10.933 1.00 87.31 562 THR A C 1
ATOM 4537 O O . THR A 1 562 ? 29.145 -4.812 10.060 1.00 87.31 562 THR A O 1
ATOM 4540 N N . CYS A 1 563 ? 29.718 -5.054 12.206 1.00 85.88 563 CYS A N 1
ATOM 4541 C CA . CYS A 1 563 ? 28.996 -3.865 12.647 1.00 85.88 563 CYS A CA 1
ATOM 4542 C C . CYS A 1 563 ? 29.773 -2.576 12.351 1.00 85.88 563 CYS A C 1
ATOM 4544 O O . CYS A 1 563 ? 30.928 -2.422 12.738 1.00 85.88 563 CYS A O 1
ATOM 4546 N N . LEU A 1 564 ? 29.103 -1.577 11.763 1.00 82.56 564 LEU A N 1
ATOM 4547 C CA . LEU A 1 564 ? 29.752 -0.295 11.463 1.00 82.56 564 LEU A CA 1
ATOM 4548 C C . LEU A 1 564 ? 30.015 0.562 12.709 1.00 82.56 564 LEU A C 1
ATOM 4550 O O . LEU A 1 564 ? 31.013 1.276 12.727 1.00 82.56 564 LEU A O 1
ATOM 4554 N N . PHE A 1 565 ? 29.177 0.475 13.748 1.00 80.69 565 PHE A N 1
ATOM 4555 C CA . PHE A 1 565 ? 29.308 1.300 14.963 1.00 80.69 565 PHE A CA 1
ATOM 4556 C C . PHE A 1 565 ? 29.981 0.611 16.153 1.00 80.69 565 PHE A C 1
ATOM 4558 O O . PHE A 1 565 ? 30.547 1.289 17.003 1.00 80.69 565 PHE A O 1
ATOM 4565 N N . CYS A 1 566 ? 29.886 -0.714 16.254 1.00 82.00 566 CYS A N 1
ATOM 4566 C CA . CYS A 1 566 ? 30.568 -1.472 17.292 1.00 82.00 566 CYS A CA 1
ATOM 4567 C C . CYS A 1 566 ? 31.972 -1.835 16.805 1.00 82.00 566 CYS A C 1
ATOM 4569 O O . CYS A 1 566 ? 32.179 -2.221 15.656 1.00 82.00 566 CYS A O 1
ATOM 4571 N N . SER A 1 567 ? 32.949 -1.709 17.690 1.00 76.88 567 SER A N 1
ATOM 4572 C CA . SER A 1 567 ? 34.369 -1.829 17.364 1.00 76.88 567 SER A CA 1
ATOM 4573 C C . SER A 1 567 ? 34.851 -3.267 17.145 1.00 76.88 567 SER A C 1
ATOM 4575 O O . SER A 1 567 ? 35.928 -3.448 16.579 1.00 76.88 567 SER A O 1
ATOM 4577 N N . ASN A 1 568 ? 34.094 -4.273 17.594 1.00 82.06 568 ASN A N 1
ATOM 4578 C CA . ASN A 1 568 ? 34.515 -5.675 17.583 1.00 82.06 568 ASN A CA 1
ATOM 4579 C C . ASN A 1 568 ? 33.322 -6.638 17.513 1.00 82.06 568 ASN A C 1
ATOM 4581 O O . ASN A 1 568 ? 33.193 -7.491 18.383 1.00 82.06 568 ASN A O 1
ATOM 4585 N N . ILE A 1 569 ? 32.403 -6.413 16.567 1.00 86.38 569 ILE A N 1
ATOM 4586 C CA . ILE A 1 569 ? 31.202 -7.244 16.426 1.00 86.38 569 ILE A CA 1
ATOM 4587 C C . ILE A 1 569 ? 31.076 -7.766 14.996 1.00 86.38 569 ILE A C 1
ATOM 4589 O O . ILE A 1 569 ? 30.924 -6.978 14.058 1.00 86.38 569 ILE A O 1
ATOM 4593 N N . ASP A 1 570 ? 31.109 -9.089 14.863 1.00 88.50 570 ASP A N 1
ATOM 4594 C CA . ASP A 1 570 ? 31.070 -9.859 13.628 1.00 88.50 570 ASP A CA 1
ATOM 4595 C C . ASP A 1 570 ? 30.065 -11.019 13.723 1.00 88.50 570 ASP A C 1
ATOM 4597 O O . ASP A 1 570 ? 30.042 -11.797 14.673 1.00 88.50 570 ASP A O 1
ATOM 4601 N N . PHE A 1 571 ? 29.243 -11.189 12.691 1.00 90.06 571 PHE A N 1
ATOM 4602 C CA . PHE A 1 571 ? 28.255 -12.259 12.594 1.00 90.06 571 PHE A CA 1
ATOM 4603 C C . PHE A 1 571 ? 28.455 -13.073 11.316 1.00 90.06 571 PHE A C 1
ATOM 4605 O O . PHE A 1 571 ? 28.754 -12.532 10.253 1.00 90.06 571 PHE A O 1
ATOM 4612 N N . CYS A 1 572 ? 28.253 -14.388 11.393 1.00 91.12 572 CYS A N 1
ATOM 4613 C CA . CYS A 1 572 ? 28.148 -15.226 10.203 1.00 91.12 572 CYS A CA 1
ATOM 4614 C C . CYS A 1 572 ? 26.760 -15.093 9.557 1.00 91.12 572 CYS A C 1
ATOM 4616 O O . CYS A 1 572 ? 25.787 -14.674 10.196 1.00 91.12 572 CYS A O 1
ATOM 4618 N N . GLN A 1 573 ? 26.651 -15.511 8.296 1.00 89.31 573 GLN A N 1
ATOM 4619 C CA . GLN A 1 573 ? 25.412 -15.466 7.518 1.00 89.31 573 GLN A CA 1
ATOM 4620 C C . GLN A 1 573 ? 24.202 -16.100 8.220 1.00 89.31 573 GLN A C 1
ATOM 4622 O O . GLN A 1 573 ? 23.095 -15.559 8.148 1.00 89.31 573 GLN A O 1
ATOM 4627 N N . SER A 1 574 ? 24.387 -17.218 8.927 1.00 88.38 574 SER A N 1
ATOM 4628 C CA . SER A 1 574 ? 23.294 -17.889 9.639 1.00 88.38 574 SER A CA 1
ATOM 4629 C C . SER A 1 574 ? 22.827 -17.096 10.862 1.00 88.38 574 SER A C 1
ATOM 4631 O O . SER A 1 574 ? 21.623 -16.935 11.053 1.00 88.38 574 SER A O 1
ATOM 4633 N N . CYS A 1 575 ? 23.749 -16.529 11.648 1.00 86.31 575 CYS A N 1
ATOM 4634 C CA . CYS A 1 575 ? 23.414 -15.660 12.781 1.00 86.31 575 CYS A CA 1
ATOM 4635 C C . CYS A 1 575 ? 22.733 -14.363 12.341 1.00 86.31 575 CYS A C 1
ATOM 4637 O O . CYS A 1 575 ? 21.773 -13.940 12.986 1.00 86.31 575 CYS A O 1
ATOM 4639 N N . HIS A 1 576 ? 23.184 -13.774 11.231 1.00 86.56 576 HIS A N 1
ATOM 4640 C CA . HIS A 1 576 ? 22.537 -12.613 10.626 1.00 86.56 576 HIS A CA 1
ATOM 4641 C C . HIS A 1 576 ? 21.106 -12.944 10.168 1.00 86.56 576 HIS A C 1
ATOM 4643 O O . HIS A 1 576 ? 20.156 -12.268 10.560 1.00 86.56 576 HIS A O 1
ATOM 4649 N N . SER A 1 577 ? 20.933 -14.032 9.408 1.00 85.94 577 SER A N 1
ATOM 4650 C CA . SER A 1 577 ? 19.629 -14.437 8.851 1.00 85.94 577 SER A CA 1
ATOM 4651 C C . SER A 1 577 ? 18.621 -14.866 9.920 1.00 85.94 577 SER A C 1
ATOM 4653 O O . SER A 1 577 ? 17.422 -14.677 9.747 1.00 85.94 577 SER A O 1
ATOM 4655 N N . ALA A 1 578 ? 19.097 -15.434 11.029 1.00 80.06 578 ALA A N 1
ATOM 4656 C CA . ALA A 1 578 ? 18.268 -15.838 12.162 1.00 80.06 578 ALA A CA 1
ATOM 4657 C C . ALA A 1 578 ? 18.040 -14.710 13.188 1.00 80.06 578 ALA A C 1
ATOM 4659 O O . ALA A 1 578 ? 17.521 -14.982 14.270 1.00 80.06 578 ALA A O 1
ATOM 4660 N N . SER A 1 579 ? 18.481 -13.475 12.901 1.00 72.12 579 SER A N 1
ATOM 4661 C CA . SER A 1 579 ? 18.419 -12.323 13.816 1.00 72.12 579 SER A CA 1
ATOM 4662 C C . SER A 1 579 ? 18.994 -12.605 15.214 1.00 72.12 579 SER A C 1
ATOM 4664 O O . SER A 1 579 ? 18.593 -11.995 16.204 1.00 72.12 579 SER A O 1
ATOM 4666 N N . ARG A 1 580 ? 19.990 -13.499 15.309 1.00 65.19 580 ARG A N 1
ATOM 4667 C CA . ARG A 1 580 ? 20.693 -13.826 16.566 1.00 65.19 580 ARG A CA 1
ATOM 4668 C C . ARG A 1 580 ? 21.721 -12.760 16.968 1.00 65.19 580 ARG A C 1
ATOM 4670 O O . ARG A 1 580 ? 22.541 -12.997 17.844 1.00 65.19 580 ARG A O 1
ATOM 4677 N N . THR A 1 581 ? 21.661 -11.575 16.365 1.00 62.34 581 THR A N 1
ATOM 4678 C CA . THR A 1 581 ? 22.573 -10.437 16.577 1.00 62.34 581 THR A CA 1
ATOM 4679 C C . THR A 1 581 ? 22.398 -9.738 17.932 1.00 62.34 581 THR A C 1
ATOM 4681 O O . THR A 1 581 ? 23.059 -8.735 18.184 1.00 62.34 581 THR A O 1
ATOM 4684 N N . ASN A 1 582 ? 21.474 -10.224 18.772 1.00 60.19 582 ASN A N 1
ATOM 4685 C CA . ASN A 1 582 ? 21.059 -9.603 20.035 1.00 60.19 582 ASN A CA 1
ATOM 4686 C C . ASN A 1 582 ? 21.283 -10.507 21.267 1.00 60.19 582 ASN A C 1
ATOM 4688 O O . ASN A 1 582 ? 20.938 -10.114 22.380 1.00 60.19 582 ASN A O 1
ATOM 4692 N N . HIS A 1 583 ? 21.819 -11.723 21.106 1.00 48.19 583 HIS A N 1
ATOM 4693 C CA . HIS A 1 583 ? 22.031 -12.631 22.236 1.00 48.19 583 HIS A CA 1
ATOM 4694 C C . HIS A 1 583 ? 23.358 -12.327 22.943 1.00 48.19 583 HIS A C 1
ATOM 4696 O O . HIS A 1 583 ? 24.412 -12.762 22.501 1.00 48.19 583 HIS A O 1
ATOM 4702 N N . GLY A 1 584 ? 23.307 -11.579 24.050 1.00 52.84 584 GLY A N 1
ATOM 4703 C CA . GLY A 1 584 ? 24.422 -11.444 25.006 1.00 52.84 584 GLY A CA 1
ATOM 4704 C C . GLY A 1 584 ? 25.605 -10.566 24.572 1.00 52.84 584 GLY A C 1
ATOM 4705 O O . GLY A 1 584 ? 26.533 -10.374 25.350 1.00 52.84 584 GLY A O 1
ATOM 4706 N N . THR A 1 585 ? 25.578 -10.007 23.364 1.00 57.34 585 THR A N 1
ATOM 4707 C CA . THR A 1 585 ? 26.621 -9.114 22.833 1.00 57.34 585 THR A CA 1
ATOM 4708 C C . THR A 1 585 ? 26.289 -7.643 23.110 1.00 57.34 585 THR A C 1
ATOM 4710 O O . THR A 1 585 ? 25.118 -7.274 23.052 1.00 57.34 585 THR A O 1
ATOM 4713 N N . ASN A 1 586 ? 27.290 -6.767 23.294 1.00 63.72 586 ASN A N 1
ATOM 4714 C CA . ASN A 1 586 ? 27.139 -5.294 23.399 1.00 63.72 586 ASN A CA 1
ATOM 4715 C C . ASN A 1 586 ? 26.714 -4.618 22.063 1.00 63.72 586 ASN A C 1
ATOM 4717 O O . ASN A 1 586 ? 27.172 -3.528 21.711 1.00 63.72 586 ASN A O 1
ATOM 4721 N N . HIS A 1 587 ? 25.862 -5.283 21.281 1.00 72.25 587 HIS A N 1
ATOM 4722 C CA . HIS A 1 587 ? 25.357 -4.854 19.982 1.00 72.25 587 HIS A CA 1
ATOM 4723 C C . HIS A 1 587 ? 23.905 -4.378 20.109 1.00 72.25 587 HIS A C 1
ATOM 4725 O O . HIS A 1 587 ? 23.062 -5.083 20.659 1.00 72.25 587 HIS A O 1
ATOM 4731 N N . HIS A 1 588 ? 23.583 -3.199 19.572 1.00 71.81 588 HIS A N 1
ATOM 4732 C CA . HIS A 1 588 ? 22.200 -2.722 19.502 1.00 71.81 588 HIS A CA 1
ATOM 4733 C C . HIS A 1 588 ? 21.565 -3.087 18.155 1.00 71.81 588 HIS A C 1
ATOM 4735 O O . HIS A 1 588 ? 22.181 -2.903 17.110 1.00 71.81 588 HIS A O 1
ATOM 4741 N N . TYR A 1 589 ? 20.290 -3.486 18.170 1.00 71.56 589 TYR A N 1
ATOM 4742 C CA . TYR A 1 589 ? 19.529 -3.910 16.982 1.00 71.56 589 TYR A CA 1
ATOM 4743 C C . TYR A 1 589 ? 19.455 -2.871 15.841 1.00 71.56 589 TYR A C 1
ATOM 4745 O O . TYR A 1 589 ? 19.236 -3.238 14.694 1.00 71.56 589 TYR A O 1
ATOM 4753 N N . ASN A 1 590 ? 19.658 -1.583 16.141 1.00 69.56 590 ASN A N 1
ATOM 4754 C CA . ASN A 1 590 ? 19.638 -0.485 15.165 1.00 69.56 590 ASN A CA 1
ATOM 4755 C C . ASN A 1 590 ? 21.005 -0.189 14.524 1.00 69.56 590 ASN A C 1
ATOM 4757 O O . ASN A 1 590 ? 21.146 0.804 13.808 1.00 69.56 590 ASN A O 1
ATOM 4761 N N . HIS A 1 591 ? 22.042 -0.972 14.820 1.00 78.50 591 HIS A N 1
ATOM 4762 C CA . HIS A 1 591 ? 23.357 -0.766 14.226 1.00 78.50 591 HIS A CA 1
ATOM 4763 C C . HIS A 1 591 ? 23.431 -1.428 12.833 1.00 78.50 591 HIS A C 1
ATOM 4765 O O . HIS A 1 591 ? 23.114 -2.609 12.702 1.00 78.50 591 HIS A O 1
ATOM 4771 N N . PRO A 1 592 ? 23.836 -0.693 11.779 1.00 81.44 592 PRO A N 1
ATOM 4772 C CA . PRO A 1 592 ? 23.943 -1.235 10.436 1.00 81.44 592 PRO A CA 1
ATOM 4773 C C . PRO A 1 592 ? 25.125 -2.204 10.341 1.00 81.44 592 PRO A C 1
ATOM 4775 O O . PRO A 1 592 ? 26.236 -1.914 10.802 1.00 81.44 592 PRO A O 1
ATOM 4778 N N . LEU A 1 593 ? 24.868 -3.346 9.706 1.00 86.88 593 LEU A N 1
ATOM 4779 C CA . LEU A 1 593 ? 25.845 -4.396 9.439 1.00 86.88 593 LEU A CA 1
ATOM 4780 C C . LEU A 1 593 ? 26.298 -4.326 7.976 1.00 86.88 593 LEU A C 1
ATOM 4782 O O . LEU A 1 593 ? 25.479 -4.209 7.064 1.00 86.88 593 LEU A O 1
ATOM 4786 N N . LEU A 1 594 ? 27.605 -4.416 7.750 1.00 87.06 594 LEU A N 1
ATOM 4787 C CA . LEU A 1 594 ? 28.219 -4.482 6.429 1.00 87.06 594 LEU A CA 1
ATOM 4788 C C . LEU A 1 594 ? 28.510 -5.944 6.070 1.00 87.06 594 LEU A C 1
ATOM 4790 O O . LEU A 1 594 ? 29.255 -6.617 6.780 1.00 87.06 594 LEU A O 1
ATOM 4794 N N . CYS A 1 595 ? 27.949 -6.415 4.954 1.00 89.50 595 CYS A N 1
ATOM 4795 C CA . CYS A 1 595 ? 28.221 -7.743 4.402 1.00 89.50 595 CYS A CA 1
ATOM 4796 C C . CYS A 1 595 ? 29.546 -7.749 3.628 1.00 89.50 595 CYS A C 1
ATOM 4798 O O . CYS A 1 595 ? 29.751 -6.941 2.721 1.00 89.50 595 CYS A O 1
ATOM 4800 N N . ILE A 1 596 ? 30.426 -8.688 3.954 1.00 87.00 596 ILE A N 1
ATOM 4801 C CA . ILE A 1 596 ? 31.769 -8.837 3.401 1.00 87.00 596 ILE A CA 1
ATOM 4802 C C . ILE A 1 596 ? 31.875 -10.245 2.834 1.00 87.00 596 ILE A C 1
ATOM 4804 O O . ILE A 1 596 ? 31.862 -11.221 3.579 1.00 87.00 596 ILE A O 1
ATOM 4808 N N . LYS A 1 597 ? 32.005 -10.334 1.509 1.00 85.19 597 LYS A N 1
ATOM 4809 C CA . LYS A 1 597 ? 32.157 -11.616 0.809 1.00 85.19 597 LYS A CA 1
ATOM 4810 C C . LYS A 1 597 ? 33.576 -12.171 0.897 1.00 85.19 597 LYS A C 1
ATOM 4812 O O . LYS A 1 597 ? 33.768 -13.375 0.950 1.00 85.19 597 LYS A O 1
ATOM 4817 N N . ASP A 1 598 ? 34.577 -11.292 0.883 1.00 83.62 598 ASP A N 1
ATOM 4818 C CA . ASP A 1 598 ? 35.986 -11.672 0.962 1.00 83.62 598 ASP A CA 1
ATOM 4819 C C . ASP A 1 598 ? 36.763 -10.597 1.738 1.00 83.62 598 ASP A C 1
ATOM 4821 O O . ASP A 1 598 ? 36.896 -9.454 1.296 1.00 83.62 598 ASP A O 1
ATOM 4825 N N . SER A 1 599 ? 37.251 -10.937 2.937 1.00 79.69 599 SER A N 1
ATOM 4826 C CA . SER A 1 599 ? 38.042 -9.996 3.745 1.00 79.69 599 SER A CA 1
ATOM 4827 C C . SER A 1 599 ? 39.429 -9.736 3.153 1.00 79.69 599 SER A C 1
ATOM 4829 O O . SER A 1 599 ? 39.997 -8.676 3.415 1.00 79.69 599 SER A O 1
ATOM 4831 N N . SER A 1 600 ? 39.960 -10.652 2.332 1.00 77.94 600 SER A N 1
ATOM 4832 C CA . SER A 1 600 ? 41.286 -10.499 1.718 1.00 77.94 600 SER A CA 1
ATOM 4833 C C . SER A 1 600 ? 41.332 -9.381 0.674 1.00 77.94 600 SER A C 1
ATOM 4835 O O . SER A 1 600 ? 42.400 -8.840 0.403 1.00 77.94 600 SER A O 1
ATOM 4837 N N . THR A 1 601 ? 40.176 -8.969 0.140 1.00 78.38 601 THR A N 1
ATOM 4838 C CA . THR A 1 601 ? 40.066 -7.863 -0.821 1.00 78.38 601 THR A CA 1
ATOM 4839 C C . THR A 1 601 ? 40.395 -6.501 -0.199 1.00 78.38 601 THR A C 1
ATOM 4841 O O . THR A 1 601 ? 40.789 -5.581 -0.913 1.00 78.38 601 THR A O 1
ATOM 4844 N N . TYR A 1 602 ? 40.284 -6.352 1.128 1.00 76.62 602 TYR A N 1
ATOM 4845 C CA . TYR A 1 602 ? 40.487 -5.067 1.807 1.00 76.62 602 TYR A CA 1
ATOM 4846 C C . TYR A 1 602 ? 41.408 -5.181 3.037 1.00 76.62 602 TYR A C 1
ATOM 4848 O O . TYR A 1 602 ? 41.008 -4.827 4.151 1.00 76.62 602 TYR A O 1
ATOM 4856 N N . PRO A 1 603 ? 42.675 -5.599 2.861 1.00 69.75 603 PRO A N 1
ATOM 4857 C CA . PRO A 1 603 ? 43.585 -5.902 3.969 1.00 69.75 603 PRO A CA 1
ATOM 4858 C C . PRO A 1 603 ? 43.960 -4.669 4.807 1.00 69.75 603 PRO A C 1
ATOM 4860 O O . PRO A 1 603 ? 44.402 -4.802 5.939 1.00 69.75 603 PRO A O 1
ATOM 4863 N N . LYS A 1 604 ? 43.767 -3.455 4.276 1.00 69.44 604 LYS A N 1
ATOM 4864 C CA . LYS A 1 604 ? 44.023 -2.183 4.978 1.00 69.44 604 LYS A CA 1
ATOM 4865 C C . LYS A 1 604 ? 42.755 -1.524 5.537 1.00 69.44 604 LYS A C 1
ATOM 4867 O O . LYS A 1 604 ? 42.820 -0.412 6.057 1.00 69.44 604 LYS A O 1
ATOM 4872 N N . SER A 1 605 ? 41.584 -2.151 5.396 1.00 76.94 605 SER A N 1
ATOM 4873 C CA . SER A 1 605 ? 40.332 -1.541 5.848 1.00 76.94 605 SER A CA 1
ATOM 4874 C C . SER A 1 605 ? 40.217 -1.588 7.369 1.00 76.94 605 SER A C 1
ATOM 4876 O O . SER A 1 605 ? 40.092 -2.654 7.971 1.00 76.94 605 SER A O 1
ATOM 4878 N N . LEU A 1 606 ? 40.189 -0.409 7.988 1.00 71.88 606 LEU A N 1
ATOM 4879 C CA . LEU 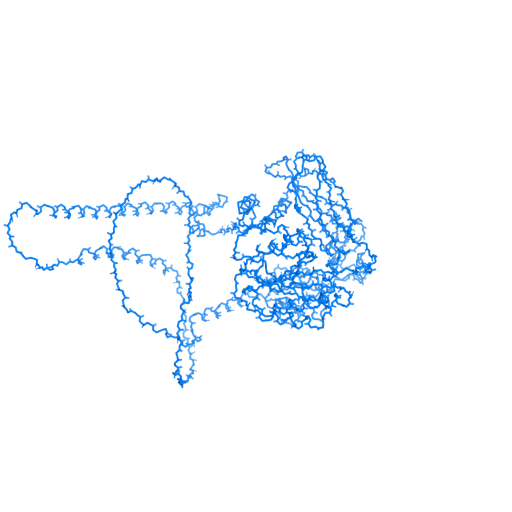A 1 606 ? 39.992 -0.236 9.431 1.00 71.88 606 LEU A CA 1
ATOM 4880 C C . LEU A 1 606 ? 38.640 -0.776 9.917 1.00 71.88 606 LEU A C 1
ATOM 4882 O O . LEU A 1 606 ? 38.509 -1.107 11.085 1.00 71.88 606 LEU A O 1
ATOM 4886 N N . TYR A 1 607 ? 37.649 -0.885 9.028 1.00 72.94 607 TYR A N 1
ATOM 4887 C CA . TYR A 1 607 ? 36.327 -1.429 9.346 1.00 72.94 607 TYR A CA 1
ATOM 4888 C C . TYR A 1 607 ? 36.301 -2.962 9.408 1.00 72.94 607 TYR A C 1
ATOM 4890 O O . TYR A 1 607 ? 35.336 -3.523 9.908 1.00 72.94 607 TYR A O 1
ATOM 4898 N N . LEU A 1 608 ? 37.330 -3.641 8.886 1.00 72.56 608 LEU A N 1
ATOM 4899 C CA . LEU A 1 608 ? 37.410 -5.109 8.871 1.00 72.56 608 LEU A CA 1
ATOM 4900 C C . LEU A 1 608 ? 38.237 -5.695 10.018 1.00 72.56 608 LEU A C 1
ATOM 4902 O O . LEU A 1 608 ? 38.240 -6.915 10.213 1.00 72.56 608 LEU A O 1
ATOM 4906 N N . HIS A 1 609 ? 38.929 -4.829 10.757 1.00 72.06 609 HIS A N 1
ATOM 4907 C CA . HIS A 1 609 ? 39.766 -5.174 11.897 1.00 72.06 609 HIS A CA 1
ATOM 4908 C C . HIS A 1 609 ? 39.115 -4.679 13.187 1.00 72.06 609 HIS A C 1
ATOM 4910 O O . HIS A 1 609 ? 38.352 -3.713 13.181 1.00 72.06 609 HIS A O 1
ATOM 4916 N N . SER A 1 610 ? 39.461 -5.311 14.308 1.00 73.00 610 SER A N 1
ATOM 4917 C CA . SER A 1 610 ? 39.033 -4.842 15.624 1.00 73.00 610 SER A CA 1
ATOM 4918 C C . SER A 1 610 ? 39.544 -3.423 15.876 1.00 73.00 610 SER A C 1
ATOM 4920 O O . SER A 1 610 ? 40.753 -3.187 15.972 1.00 73.00 610 SER A O 1
ATOM 4922 N N . ARG A 1 611 ? 38.618 -2.472 16.015 1.00 82.00 611 ARG A N 1
ATOM 4923 C CA . ARG A 1 611 ? 38.927 -1.055 16.272 1.00 82.00 611 ARG A CA 1
ATOM 4924 C C . ARG A 1 611 ? 39.118 -0.748 17.755 1.00 82.00 611 ARG A C 1
ATOM 4926 O O . ARG A 1 611 ? 39.418 0.386 18.100 1.00 82.00 611 ARG A O 1
ATOM 4933 N N . ASN A 1 612 ? 39.024 -1.757 18.627 1.00 78.31 612 ASN A N 1
ATOM 4934 C CA . ASN A 1 612 ? 39.253 -1.621 20.071 1.00 78.31 612 ASN A CA 1
ATOM 4935 C C . ASN A 1 612 ? 40.639 -1.059 20.422 1.00 78.31 612 ASN A C 1
ATOM 4937 O O . ASN A 1 612 ? 40.807 -0.479 21.489 1.00 78.31 612 ASN A O 1
ATOM 4941 N N . LYS A 1 613 ? 41.632 -1.223 19.537 1.00 76.56 613 LYS A N 1
ATOM 4942 C CA . LYS A 1 613 ? 42.982 -0.674 19.733 1.00 76.56 613 LYS A CA 1
ATOM 4943 C C . LYS A 1 613 ? 43.060 0.845 19.522 1.00 76.56 613 LYS A C 1
ATOM 4945 O O . LYS A 1 613 ? 44.012 1.461 19.985 1.00 76.56 613 LYS A O 1
ATOM 4950 N N . ILE A 1 614 ? 42.084 1.445 18.840 1.00 83.69 614 ILE A N 1
ATOM 4951 C CA . ILE A 1 614 ? 42.026 2.886 18.582 1.00 83.69 614 ILE A CA 1
ATOM 4952 C C . ILE A 1 614 ? 41.181 3.511 19.691 1.00 83.69 614 ILE A C 1
ATOM 4954 O O . ILE A 1 614 ? 39.954 3.424 19.663 1.00 83.69 614 ILE A O 1
ATOM 4958 N N . MET A 1 615 ? 41.828 4.098 20.696 1.00 86.81 615 MET A N 1
ATOM 4959 C CA . MET A 1 615 ? 41.141 4.684 21.847 1.00 86.81 615 MET A CA 1
ATOM 4960 C C . MET A 1 615 ? 41.665 6.087 22.141 1.00 86.81 615 MET A C 1
ATOM 4962 O O . MET A 1 615 ? 42.798 6.261 22.584 1.00 86.81 615 MET A O 1
ATOM 4966 N N . HIS A 1 616 ? 40.799 7.078 21.964 1.00 89.50 616 HIS A N 1
ATOM 4967 C CA . HIS A 1 616 ? 41.065 8.482 22.253 1.00 89.50 616 HIS A CA 1
ATOM 4968 C C . HIS A 1 616 ? 40.697 8.797 23.713 1.00 89.50 616 HIS A C 1
ATOM 4970 O O . HIS A 1 616 ? 39.586 9.254 23.995 1.00 89.50 616 HIS A O 1
ATOM 4976 N N . LYS A 1 617 ? 41.618 8.499 24.643 1.00 85.31 617 LYS A N 1
ATOM 4977 C CA . LYS A 1 617 ? 41.388 8.481 26.106 1.00 85.31 617 LYS A CA 1
ATOM 4978 C C . LYS A 1 617 ? 40.775 9.772 26.663 1.00 85.31 617 LYS A C 1
ATOM 4980 O O . LYS A 1 617 ? 39.809 9.721 27.425 1.00 85.31 617 LYS A O 1
ATOM 4985 N N . ASP A 1 618 ? 41.293 10.922 26.242 1.00 88.75 618 ASP A N 1
ATOM 4986 C CA . ASP A 1 618 ? 40.914 12.215 26.822 1.00 88.75 618 ASP A CA 1
ATOM 4987 C C . ASP A 1 618 ? 39.815 12.953 26.056 1.00 88.75 618 ASP A C 1
ATOM 4989 O O . ASP A 1 618 ? 39.359 14.014 26.487 1.00 88.75 618 ASP A O 1
ATOM 4993 N N . ILE A 1 619 ? 39.314 12.366 24.970 1.00 89.81 619 ILE A N 1
ATOM 4994 C CA . ILE A 1 619 ? 38.368 13.020 24.068 1.00 89.81 619 ILE A CA 1
ATOM 4995 C C . ILE A 1 619 ? 36.963 12.459 24.266 1.00 89.81 619 ILE A C 1
ATOM 4997 O O . ILE A 1 619 ? 36.732 11.249 24.219 1.00 89.81 619 ILE A O 1
ATOM 5001 N N . GLN A 1 620 ? 36.015 13.375 24.442 1.00 93.25 620 GLN A N 1
ATOM 5002 C CA . GLN A 1 620 ? 34.588 13.097 24.506 1.00 93.25 620 GLN A CA 1
ATOM 5003 C C . GLN A 1 620 ? 33.933 13.408 23.158 1.00 93.25 620 GLN A C 1
ATOM 5005 O O . GLN A 1 620 ? 34.308 14.362 22.480 1.00 93.25 620 GLN A O 1
ATOM 5010 N N . CYS A 1 621 ? 32.952 12.601 22.757 1.00 93.06 621 CYS A N 1
ATOM 5011 C CA . CYS A 1 621 ? 32.087 12.944 21.633 1.00 93.06 621 CYS A CA 1
ATOM 5012 C C . CYS A 1 621 ? 31.125 14.061 22.050 1.00 93.06 621 CYS A C 1
ATOM 5014 O O . CYS A 1 621 ? 30.324 13.859 22.957 1.00 93.06 621 CYS A O 1
ATOM 5016 N N . ASP A 1 622 ? 31.132 15.193 21.354 1.00 91.31 622 ASP A N 1
ATOM 5017 C CA . ASP A 1 622 ? 30.310 16.362 21.708 1.00 91.31 622 ASP A CA 1
ATOM 5018 C C . ASP A 1 622 ? 28.806 16.161 21.464 1.00 91.31 622 ASP A C 1
ATOM 5020 O O . ASP A 1 622 ? 27.983 16.935 21.942 1.00 91.31 622 ASP A O 1
ATOM 5024 N N . SER A 1 623 ? 28.428 15.133 20.699 1.00 87.38 623 SER A N 1
ATOM 5025 C CA . SER A 1 623 ? 27.023 14.854 20.386 1.00 87.38 623 SER A CA 1
ATOM 5026 C C . SER A 1 623 ? 26.404 13.805 21.311 1.00 87.38 623 SER A C 1
ATOM 5028 O O . SER A 1 623 ? 25.302 14.012 21.812 1.00 87.38 623 SER A O 1
ATOM 5030 N N . CYS A 1 624 ? 27.089 12.680 21.553 1.00 87.38 624 CYS A N 1
ATOM 5031 C CA . CYS A 1 624 ? 26.577 11.610 22.421 1.00 87.38 624 CYS A CA 1
ATOM 5032 C C . CYS A 1 624 ? 27.234 11.551 23.804 1.00 87.38 624 CYS A C 1
ATOM 5034 O O . CYS A 1 624 ? 26.921 10.647 24.574 1.00 87.38 624 CYS A O 1
ATOM 5036 N N . PHE A 1 625 ? 28.161 12.463 24.104 1.00 88.88 625 PHE A N 1
ATOM 5037 C CA . PHE A 1 625 ? 28.880 12.566 25.377 1.00 88.88 625 PHE A CA 1
ATOM 5038 C C . PHE A 1 625 ? 29.699 11.327 25.778 1.00 88.88 625 PHE A C 1
ATOM 5040 O O . PHE A 1 625 ? 30.183 11.252 26.904 1.00 88.88 625 PHE A O 1
ATOM 5047 N N . MET A 1 626 ? 29.919 10.377 24.865 1.00 83.81 626 MET A N 1
ATOM 5048 C CA . MET A 1 626 ? 30.748 9.192 25.101 1.00 83.81 626 MET A CA 1
ATOM 5049 C C . MET A 1 626 ? 32.226 9.575 25.274 1.00 83.81 626 MET A C 1
ATOM 5051 O O . MET A 1 626 ? 32.790 10.228 24.393 1.00 83.81 626 MET A O 1
ATOM 5055 N N . LYS A 1 627 ? 32.847 9.131 26.375 1.00 88.69 627 LYS A N 1
ATOM 5056 C CA . LYS A 1 627 ? 34.281 9.263 26.678 1.00 88.69 627 LYS A CA 1
ATOM 5057 C C . LYS A 1 627 ? 34.799 7.955 27.309 1.00 88.69 627 LYS A C 1
ATOM 5059 O O . LYS A 1 627 ? 34.154 7.473 28.240 1.00 88.69 627 LYS A O 1
ATOM 5064 N N . PRO A 1 628 ? 35.936 7.394 26.863 1.00 88.81 628 PRO A N 1
ATOM 5065 C CA . PRO A 1 628 ? 36.719 7.805 25.695 1.00 88.81 628 PRO A CA 1
ATOM 5066 C C . PRO A 1 628 ? 36.035 7.426 24.372 1.00 88.81 628 PRO A C 1
ATOM 5068 O O . PRO A 1 628 ? 35.231 6.493 24.327 1.00 88.81 628 PRO A O 1
ATOM 5071 N N . ILE A 1 629 ? 36.361 8.121 23.277 1.00 89.50 629 ILE A N 1
ATOM 5072 C CA . ILE A 1 629 ? 35.957 7.664 21.935 1.00 89.50 629 ILE A CA 1
ATOM 5073 C C . ILE A 1 629 ? 36.794 6.427 21.571 1.00 89.50 629 ILE A C 1
ATOM 5075 O O . ILE A 1 629 ? 38.017 6.514 21.456 1.00 89.50 629 ILE A O 1
ATOM 5079 N N . VAL A 1 630 ? 36.128 5.284 21.377 1.00 87.19 630 VAL A N 1
ATOM 5080 C CA . VAL A 1 630 ? 36.724 4.037 20.865 1.00 87.19 630 VAL A CA 1
ATOM 5081 C C . VAL A 1 630 ? 36.375 3.895 19.382 1.00 87.19 630 VAL A C 1
ATOM 5083 O O . VAL A 1 630 ? 35.201 3.962 19.015 1.00 87.19 630 VAL A O 1
ATOM 5086 N N . GLY A 1 631 ? 37.382 3.705 18.531 1.00 86.62 631 GLY A N 1
ATOM 5087 C CA . GLY A 1 631 ? 37.261 3.749 17.073 1.00 86.62 631 GLY A CA 1
ATOM 5088 C C . GLY A 1 631 ? 37.629 5.113 16.481 1.00 86.62 631 GLY A C 1
ATOM 5089 O O . GLY A 1 631 ? 38.300 5.922 17.114 1.00 86.62 631 GLY A O 1
ATOM 5090 N N . ILE A 1 632 ? 37.219 5.362 15.238 1.00 88.19 632 ILE A N 1
ATOM 5091 C CA . ILE A 1 632 ? 37.642 6.539 14.469 1.00 88.19 632 ILE A CA 1
ATOM 5092 C C . ILE A 1 632 ? 36.995 7.819 15.030 1.00 88.19 632 ILE A C 1
ATOM 5094 O O . ILE A 1 632 ? 35.770 7.910 15.167 1.00 88.19 632 ILE A O 1
ATOM 5098 N N . ARG A 1 633 ? 37.812 8.847 15.283 1.00 90.75 633 ARG A N 1
ATOM 5099 C CA . ARG A 1 633 ? 37.362 10.191 15.676 1.00 90.75 633 ARG A CA 1
ATOM 5100 C C . ARG A 1 633 ? 37.236 11.096 14.450 1.00 90.75 633 ARG A C 1
ATOM 5102 O O . ARG A 1 633 ? 38.130 11.150 13.609 1.00 90.75 633 ARG A O 1
ATOM 5109 N N . TYR A 1 634 ? 36.161 11.875 14.386 1.00 91.81 634 TYR A N 1
ATOM 5110 C CA . TYR A 1 634 ? 35.963 12.914 13.373 1.00 91.81 634 TYR A CA 1
ATOM 5111 C C . TYR A 1 634 ? 36.065 14.293 14.020 1.00 91.81 634 TYR A C 1
ATOM 5113 O O . TYR A 1 634 ? 35.213 14.667 14.826 1.00 91.81 634 TYR A O 1
ATOM 5121 N N . LYS A 1 635 ? 37.109 15.053 13.676 1.00 91.81 635 LYS A N 1
ATOM 5122 C CA . LYS A 1 635 ? 37.324 16.421 14.167 1.00 91.81 635 LYS A CA 1
ATOM 5123 C C . LYS A 1 635 ? 36.854 17.418 13.117 1.00 91.81 635 LYS A C 1
ATOM 5125 O O . LYS A 1 635 ? 37.409 17.504 12.023 1.00 91.81 635 LYS A O 1
ATOM 5130 N N . CYS A 1 636 ? 35.810 18.162 13.440 1.00 90.69 636 CYS A N 1
ATOM 5131 C CA . CYS A 1 636 ? 35.255 19.193 12.580 1.00 90.69 636 CYS A CA 1
ATOM 5132 C C . CYS A 1 636 ? 36.076 20.485 12.663 1.00 90.69 636 CYS A C 1
ATOM 5134 O O . CYS A 1 636 ? 36.601 20.823 13.723 1.00 90.69 636 CYS A O 1
ATOM 5136 N N . ILE A 1 637 ? 36.093 21.266 11.577 1.00 89.31 637 ILE A N 1
ATOM 5137 C CA . ILE A 1 637 ? 36.710 22.606 11.552 1.00 89.31 637 ILE A CA 1
ATOM 5138 C C . ILE A 1 637 ? 36.172 23.572 12.623 1.00 89.31 637 ILE A C 1
ATOM 5140 O O . ILE A 1 637 ? 36.878 24.482 13.031 1.00 89.31 637 ILE A O 1
ATOM 5144 N N . CYS A 1 638 ? 34.950 23.367 13.124 1.00 88.44 638 CYS A N 1
ATOM 5145 C CA . CYS A 1 638 ? 34.358 24.189 14.183 1.00 88.44 638 CYS A CA 1
ATOM 5146 C C . CYS A 1 638 ? 34.731 23.723 15.606 1.00 88.44 638 CYS A C 1
ATOM 5148 O O . CYS A 1 638 ? 34.057 24.092 16.561 1.00 88.44 638 CYS A O 1
ATOM 5150 N N . GLY A 1 639 ? 35.745 22.861 15.748 1.00 87.94 639 GLY A N 1
ATOM 5151 C CA . GLY A 1 639 ? 36.262 22.381 17.037 1.00 87.94 639 GLY A CA 1
ATOM 5152 C C . GLY A 1 639 ? 35.571 21.136 17.603 1.00 87.94 639 GLY A C 1
ATOM 5153 O O . GLY A 1 639 ? 36.105 20.514 18.515 1.00 87.94 639 GLY A O 1
ATOM 5154 N N . ILE A 1 640 ? 34.435 20.731 17.030 1.00 91.25 640 ILE A N 1
ATOM 5155 C CA . ILE A 1 640 ? 33.628 19.598 17.507 1.00 91.25 640 ILE A CA 1
ATOM 5156 C C . ILE A 1 640 ? 34.293 18.253 17.164 1.00 91.25 640 ILE A C 1
ATOM 5158 O O . ILE A 1 640 ? 34.696 18.025 16.020 1.00 91.25 640 ILE A O 1
ATOM 5162 N N . SER A 1 641 ? 34.357 17.344 18.135 1.00 92.19 641 SER A N 1
ATOM 5163 C CA . SER A 1 641 ? 34.783 15.948 18.019 1.00 92.19 641 SER A CA 1
ATOM 5164 C C . SER A 1 641 ? 33.579 15.004 18.036 1.00 92.19 641 SER A C 1
ATOM 5166 O O . SER A 1 641 ? 32.793 14.975 18.980 1.00 92.19 641 SER A O 1
ATOM 5168 N N . LEU A 1 642 ? 33.448 14.185 16.995 1.00 92.19 642 LEU A N 1
ATOM 5169 C CA . LEU A 1 642 ? 32.363 13.217 16.840 1.00 92.19 642 LEU A CA 1
ATOM 5170 C C . LEU A 1 642 ? 32.913 11.790 16.796 1.00 92.19 642 LEU A C 1
ATOM 5172 O O . LEU A 1 642 ? 33.953 11.530 16.189 1.00 92.19 642 LEU A O 1
ATOM 5176 N N . CYS A 1 643 ? 32.191 10.852 17.413 1.00 89.94 643 CYS A N 1
ATOM 5177 C CA . CYS A 1 643 ? 32.410 9.423 17.195 1.00 89.94 643 CYS A CA 1
ATOM 5178 C C . CYS A 1 643 ? 31.778 8.970 15.868 1.00 89.94 643 CYS A C 1
ATOM 5180 O O . CYS A 1 643 ? 30.903 9.645 15.319 1.00 89.94 643 CYS A O 1
ATOM 5182 N N . GLU A 1 644 ? 32.168 7.788 15.386 1.00 86.62 644 GLU A N 1
ATOM 5183 C CA . GLU A 1 644 ? 31.682 7.196 14.129 1.00 86.62 644 GLU A CA 1
ATOM 5184 C C . GLU A 1 644 ? 30.153 7.189 14.000 1.00 86.62 644 GLU A C 1
ATOM 5186 O O . GLU A 1 644 ? 29.610 7.522 12.948 1.00 86.62 644 GLU A O 1
ATOM 5191 N N . LYS A 1 645 ? 29.447 6.858 15.089 1.00 85.00 645 LYS A N 1
ATOM 5192 C CA . LYS A 1 645 ? 27.981 6.825 15.120 1.00 85.00 645 LYS A CA 1
ATOM 5193 C C . LYS A 1 645 ? 27.372 8.213 14.915 1.00 85.00 645 LYS A C 1
ATOM 5195 O O . LYS A 1 645 ? 26.441 8.360 14.129 1.00 85.00 645 LYS A O 1
ATOM 5200 N N . CYS A 1 646 ? 27.884 9.228 15.613 1.00 86.19 646 CYS A N 1
ATOM 5201 C CA . CYS A 1 646 ? 27.341 10.587 15.525 1.00 86.19 646 CYS A CA 1
ATOM 5202 C C . CYS A 1 646 ? 27.640 11.232 14.171 1.00 86.19 646 CYS A C 1
ATOM 5204 O O . CYS A 1 646 ? 26.793 11.954 13.640 1.00 86.19 646 CYS A O 1
ATOM 5206 N N . GLU A 1 647 ? 28.804 10.921 13.598 1.00 86.94 647 GLU A N 1
ATOM 5207 C CA . GLU A 1 647 ? 29.151 11.342 12.244 1.00 86.94 647 GLU A CA 1
ATOM 5208 C C . GLU A 1 647 ? 28.224 10.698 11.207 1.00 86.94 647 GLU A C 1
ATOM 5210 O O . GLU A 1 647 ? 27.634 11.398 10.385 1.00 86.94 647 GLU A O 1
ATOM 5215 N N . PHE A 1 648 ? 28.015 9.380 11.284 1.00 81.31 648 PHE A N 1
ATOM 5216 C CA . PHE A 1 648 ? 27.160 8.660 10.339 1.00 81.31 648 PHE A CA 1
ATOM 5217 C C . PHE A 1 648 ? 25.703 9.147 10.362 1.00 81.31 648 PHE A C 1
ATOM 5219 O O . PHE A 1 648 ? 25.093 9.356 9.312 1.00 81.31 648 PHE A O 1
ATOM 5226 N N . VAL A 1 649 ? 25.143 9.362 11.557 1.00 78.38 649 VAL A N 1
ATOM 5227 C CA . VAL A 1 649 ? 23.761 9.847 11.725 1.00 78.38 649 VAL A CA 1
ATOM 5228 C C . VAL A 1 649 ? 23.615 11.310 11.275 1.00 78.38 649 VAL A C 1
ATOM 5230 O O . VAL A 1 649 ? 22.505 11.771 11.012 1.00 78.38 649 VAL A O 1
ATOM 5233 N N . GLY A 1 650 ? 24.723 12.042 11.110 1.00 80.88 650 GLY A N 1
ATOM 5234 C CA . GLY A 1 650 ? 24.701 13.441 10.693 1.00 80.88 650 GLY A CA 1
ATOM 5235 C C . GLY A 1 650 ? 24.130 14.358 11.771 1.00 80.88 650 GLY A C 1
ATOM 5236 O O . GLY A 1 650 ? 23.420 15.308 11.449 1.00 80.88 650 GLY A O 1
ATOM 5237 N N . LEU A 1 651 ? 24.437 14.085 13.046 1.00 77.50 651 LEU A N 1
ATOM 5238 C CA . LEU A 1 651 ? 24.015 14.914 14.190 1.00 77.50 651 LEU A CA 1
ATOM 5239 C C . LEU A 1 651 ? 24.720 16.284 14.235 1.00 77.50 651 LEU A C 1
ATOM 5241 O O . LEU A 1 651 ? 24.483 17.083 15.136 1.00 77.50 651 LEU A O 1
ATOM 5245 N N . HIS A 1 652 ? 25.557 16.563 13.234 1.00 79.81 652 HIS A N 1
ATOM 5246 C CA . HIS A 1 652 ? 26.175 17.849 12.954 1.00 79.81 652 HIS A CA 1
ATOM 5247 C C . HIS A 1 652 ? 26.126 18.145 11.448 1.00 79.81 652 HIS A C 1
ATOM 5249 O O . HIS A 1 652 ? 26.057 17.234 10.619 1.00 79.81 652 HIS A O 1
ATOM 5255 N N . THR A 1 653 ? 26.197 19.423 11.077 1.00 78.81 653 THR A N 1
ATOM 5256 C CA . THR A 1 653 ? 26.035 19.898 9.692 1.00 78.81 653 THR A CA 1
ATOM 5257 C C . THR A 1 653 ? 27.012 19.218 8.724 1.00 78.81 653 THR A C 1
ATOM 5259 O O . THR A 1 653 ? 28.226 19.334 8.875 1.00 78.81 653 THR A O 1
ATOM 5262 N N . LYS A 1 654 ? 26.497 18.503 7.713 1.00 77.06 654 LYS A N 1
ATOM 5263 C CA . LYS A 1 654 ? 27.322 17.752 6.741 1.00 77.06 654 LYS A CA 1
ATOM 5264 C C . LYS A 1 654 ? 28.162 18.646 5.818 1.00 77.06 654 LYS A C 1
ATOM 5266 O O . LYS A 1 654 ? 29.089 18.157 5.188 1.00 77.06 654 LYS A O 1
ATOM 5271 N N . ASN A 1 655 ? 27.860 19.943 5.774 1.00 77.81 655 ASN A N 1
ATOM 5272 C CA . ASN A 1 655 ? 28.564 20.921 4.943 1.00 77.81 655 ASN A CA 1
ATOM 5273 C C . ASN A 1 655 ? 29.929 21.319 5.524 1.00 77.81 655 ASN A C 1
ATOM 5275 O O . ASN A 1 655 ? 30.738 21.921 4.824 1.00 77.81 655 ASN A O 1
ATOM 5279 N N . HIS A 1 656 ? 30.201 21.015 6.797 1.00 80.44 656 HIS A N 1
ATOM 5280 C CA . HIS A 1 656 ? 31.508 21.284 7.386 1.00 80.44 656 HIS A CA 1
ATOM 5281 C C . HIS A 1 656 ? 32.508 20.185 7.023 1.00 80.44 656 HIS A C 1
ATOM 5283 O O . HIS A 1 656 ? 32.222 18.995 7.162 1.00 80.44 656 HIS A O 1
ATOM 5289 N N . HIS A 1 657 ? 33.719 20.592 6.636 1.00 84.06 657 HIS A N 1
ATOM 5290 C CA . HIS A 1 657 ? 34.829 19.665 6.452 1.00 84.06 657 HIS A CA 1
ATOM 5291 C C . HIS A 1 657 ? 35.267 19.065 7.799 1.00 84.06 657 HIS A C 1
ATOM 5293 O O . HIS A 1 657 ? 35.284 19.749 8.833 1.00 84.06 657 HIS A O 1
ATOM 5299 N N . ARG A 1 658 ? 35.616 17.774 7.796 1.00 88.00 658 ARG A N 1
ATOM 5300 C CA . ARG A 1 658 ? 36.013 17.030 8.998 1.00 88.00 658 ARG A CA 1
ATOM 5301 C C . ARG A 1 658 ? 37.244 16.184 8.723 1.00 88.00 658 ARG A C 1
ATOM 5303 O O . ARG A 1 658 ? 37.279 15.431 7.754 1.00 88.00 658 ARG A O 1
ATOM 5310 N N . ALA A 1 659 ? 38.219 16.278 9.618 1.00 89.06 659 ALA A N 1
ATOM 5311 C CA . ALA A 1 659 ? 39.399 15.435 9.610 1.00 89.06 659 ALA A CA 1
ATOM 5312 C C . ALA A 1 659 ? 39.084 14.091 10.278 1.00 89.06 659 ALA A C 1
ATOM 5314 O O . ALA A 1 659 ? 38.544 14.042 11.387 1.00 89.06 659 ALA A O 1
ATOM 5315 N N . LYS A 1 660 ? 39.437 13.003 9.593 1.00 90.31 660 LYS A N 1
ATOM 5316 C CA . LYS A 1 660 ? 39.344 11.637 10.105 1.00 90.31 660 LYS A CA 1
ATOM 5317 C C . LYS A 1 660 ? 40.634 11.299 10.853 1.00 90.31 660 LYS A C 1
ATOM 5319 O O . LYS A 1 660 ? 41.686 11.202 10.230 1.00 90.31 660 LYS A O 1
ATOM 5324 N N . ILE A 1 661 ? 40.542 11.103 12.163 1.00 88.06 661 ILE A N 1
ATOM 5325 C CA . ILE A 1 661 ? 41.673 10.792 13.039 1.00 88.06 661 ILE A CA 1
ATOM 5326 C C . ILE A 1 661 ? 41.564 9.319 13.443 1.00 88.06 661 ILE A C 1
ATOM 5328 O O . ILE A 1 661 ? 40.549 8.885 13.989 1.00 88.06 661 ILE A O 1
ATOM 5332 N N . VAL A 1 662 ? 42.589 8.544 13.094 1.00 83.62 662 VAL A N 1
ATOM 5333 C CA . VAL A 1 662 ? 42.645 7.084 13.294 1.00 83.62 662 VAL A CA 1
ATOM 5334 C C . VAL A 1 662 ? 43.726 6.698 14.304 1.00 83.62 662 VAL A C 1
ATOM 5336 O O . VAL A 1 662 ? 43.631 5.649 14.931 1.00 83.62 662 VAL A O 1
ATOM 5339 N N . GLU A 1 663 ? 44.736 7.544 14.484 1.00 79.88 663 GLU A N 1
ATOM 5340 C CA . GLU A 1 663 ? 45.779 7.346 15.483 1.00 79.88 663 GLU A CA 1
ATOM 5341 C C . GLU A 1 663 ? 45.392 8.105 16.759 1.00 79.88 663 GLU A C 1
ATOM 5343 O O . GLU A 1 663 ? 45.020 9.281 16.675 1.00 79.88 663 GLU A O 1
ATOM 5348 N N . PRO A 1 664 ? 45.379 7.443 17.929 1.00 74.25 664 PRO A N 1
ATOM 5349 C CA . PRO A 1 664 ? 45.144 8.126 19.192 1.00 74.25 664 PRO A CA 1
ATOM 5350 C C . PRO A 1 664 ? 46.303 9.087 19.491 1.00 74.25 664 PRO A C 1
ATOM 5352 O O . PRO A 1 664 ? 47.461 8.716 19.319 1.00 74.25 664 PRO A O 1
ATOM 5355 N N . GLU A 1 665 ? 45.959 10.313 19.897 1.00 63.44 665 GLU A N 1
ATOM 5356 C CA . GLU A 1 665 ? 46.901 11.338 20.381 1.00 63.44 665 GLU A CA 1
ATOM 5357 C C . GLU A 1 665 ? 47.448 10.980 21.767 1.00 63.44 665 GLU A C 1
ATOM 5359 O O . GLU A 1 665 ? 46.674 10.392 22.568 1.00 63.44 665 GLU A O 1
#

InterPro domains:
  IPR000433 Zinc finger, ZZ-type [PF00569] (542-583)
  IPR000433 Zinc finger, ZZ-type [PS01357] (548-575)
  IPR000433 Zinc finger, ZZ-type [PS50135] (543-601)
  IPR000433 Zinc finger, ZZ-type [SM00291] (542-588)
  IPR000433 Zinc finger, ZZ-type [SM00291] (615-658)
  IPR043145 Zinc finger, ZZ-type superfamily [G3DSA:3.30.60.90] (536-596)
  IPR043145 Zinc finger, ZZ-type superfamily [G3DSA:3.30.60.90] (609-663)

Sequence (665 aa):
MRGRPIHSTEVDPDDRTQAYFALCYIPPLPPSNNIVGDCRKTMSLCILWDASLSRANIEYRQHEMNILKSILNVWKSNYIDVNITVVVFRNVLEHRNTFHLHDNDYWPKLSQLLISLSYDGATNLFQLAAVSSSISNITHYFLFSDCLSTIGSEDPTQLNHLTVRPIWIFNANAAREPANFSLINYLTNVSGGGYISREKILAQNSANHIVRWIDYKSQRRYLRTDTINNVNVHDIYPSHSVTLEPNSERFILVGKMSSAVSAQIVVSFLISNELHRKEVVIDRVDSTYDNCGLLRRLYAKQMLNELTAFPKINKRHILDIAMKYSIVSDFTSILVLETLQQHIAYNICPHPSRTTLYNHYMNYQHNKKQVDLKNNETKLAAILNLWNARCTWYDKAVGDKDHGNTAFQRNTCFPRDAQFNASRQLLTKSHERLNQIHHSTSYNMECGSSNSMQHEIASLTYDISSIPLHVICENDVTSRSKHSASPDCILDRSHDSNRSGHDRRLITDINQTITLQKWDPQTPYMKKIKAIKNDQNSNMKIHQQVTCDGCSMLPIIGDRYTCLFCSNIDFCQSCHSASRTNHGTNHHYNHPLLCIKDSSTYPKSLYLHSRNKIMHKDIQCDSCFMKPIVGIRYKCICGISLCEKCEFVGLHTKNHHRAKIVEPE